Protein AF-0000000087760065 (afdb_homodimer)

Organism: NCBI:txid74557

Sequence (666 aa):
MRVGVVGLGAVGSLFFNRLIHRINPKNEAACKSVNRVFAIVKPQHLEHLGTVAIYDRQHVPLLEVPMNSPPNALALSTGTDKHIDNPLDVVLVAVKSNDTLEVAQQLAAYNIVGKKSLVISIQNGLGNVQVLQESLATENVLHAVTYMGGYNVSPGHVVLGGEGSTILQGADHLSDSHQLHLTRFCALLDDAGLSTEVVNSQDIQSVIWTKLLVNAAINPLASILNGPNASITRGEANHKVTKAIVNEVAAIAQAEGIALKLNGKSPFEYTMDVAHATSANICSMLHDIRRHKATEISAINEMVVYYGQRHRIPTPNNELMVNLIRGLESRKHMRVGVVGLGAVGSLFFNRLIHRINPKNEAACKSVNRVFAIVKPQHLEHLGTVAIYDRQHVPLLEVPMNSPPNALALSTGTDKHIDNPLDVVLVAVKSNDTLEVAQQLAAYNIVGKKSLVISIQNGLGNVQVLQESLATENVLHAVTYMGGYNVSPGHVVLGGEGSTILQGADHLSDSHQLHLTRFCALLDDAGLSTEVVNSQDIQSVIWTKLLVNAAINPLASILNGPNASITRGEANHKVTKAIVNEVAAIAQAEGIALKLNGKSPFEYTMDVAHATSANICSMLHDIRRHKATEISAINEMVVYYGQRHRIPTPNNELMVNLIRGLESRKH

Nearest PDB structures (foldseek):
  8wl3-assembly1_B-2  TM=7.666E-01  e=8.542E-21  Levilactobacillus brevis
  8wl4-assembly1_B-2  TM=7.883E-01  e=5.391E-20  Levilactobacillus brevis
  5zix-assembly3_C  TM=8.636E-01  e=3.218E-19  Pseudomonas aeruginosa PAO1
  8wl1-assembly1_A-2  TM=7.916E-01  e=2.302E-19  Levilactobacillus brevis
  8ix9-assembly1_B  TM=8.065E-01  e=9.963E-20  Pseudomonas aeruginosa

pLDDT: mean 91.69, std 11.56, range [32.31, 98.94]

Foldseek 3Di:
DEEEQEFQWAVSLVQQQLLCCLQPQAQDPVRPGPYAAAYEYAPVQLVVVQKFFEAAPVRHTPGIYGDHSHPRYDHQYPDDPQPPPDAGQEYEYEDFQVCLLVVLLSCQVSVNHDPNHAYEYQYAFDDNQVSNCVNNVHPRYWYKYAPWGFGGPGRNYTYTQDHTAMEIEAPPVDDPSSNVSVVVVQVSCVSSVHHYHYDHPQVSQLVRLLVLLLCLLQQLVCLVVLAALLVLLPDPVSLVLSCLQSVLSVVLCVVVVHDHDQVPDDSSVSSSVVSVVSVHDRDHLNVQLVVLHDDNLCRRLVVSVVSCVVSVNDNVSSVVSSVVSVCSSNDDD/DEEEQEFQWAVSLVQQQLLCCLQPQAPDPPGPGPYAAAYEEAPVQQVVPQKFFEAAPVRHTPGIYGCPPHPRYHHLYPDDPLPPVDAGQEYEYEDFQVCLLVVLLSCQVSVNHDPNHAYEYQYAFDDNQVSNCVNNVHPRYWYKYAPWGFGGPGRNYTYTQDHDAMEIEAPPVDDPSSNVSVVVVQVSCVSSVHHYHYDHPQVSQLVRLLVLLLCLLQQLVCLVVLAALLVLLPDPVSLVLSCLQSVLSVVLCVVVVHDHDQVPDDSSVSSSVVSVVSVHDRDHLNVQLVVLHDDNLCRRLVVSCVSCVVSVNDNVSSVVSSVVSVCSSNDDD

InterPro domains:
  IPR003710 Ketopantoate reductase ApbA/PanE [TIGR00745] (2-331)
  IPR008927 6-phosphogluconate dehydrogenase-like, C-terminal domain superfamily [SSF48179] (203-330)
  IPR013328 6-phosphogluconate dehydrogenase, domain 2 [G3DSA:1.10.1040.10] (203-333)
  IPR013332 Ketopantoate reductase, N-terminal domain [PF02558] (3-169)
  IPR013752 Ketopantoate reductase, C-terminal domain [PF08546] (203-329)
  IPR036291 NAD(P)-binding domain superfamily [SSF51735] (1-166)
  IPR050838 2-dehydropantoate 2-reductase-like [PTHR43765] (1-332)

Solvent-accessible surface area (backbone atoms only — not comparable to full-atom values): 33861 Å² total; per-residue (Å²): 84,39,35,32,36,31,27,39,41,29,61,22,17,54,53,45,47,33,44,38,43,63,58,39,45,74,55,53,90,81,52,83,50,76,50,46,60,28,39,33,35,50,55,83,51,57,78,56,34,50,43,31,32,37,19,37,88,84,66,45,77,75,42,72,27,56,30,58,100,43,96,41,54,41,63,56,52,100,56,82,78,52,77,58,84,63,52,30,45,32,38,39,38,30,45,57,58,90,46,41,60,62,49,26,48,49,39,50,72,34,39,41,60,44,94,67,22,34,33,33,35,50,40,76,57,56,64,56,59,60,48,38,25,65,56,54,71,45,81,54,54,35,55,28,46,58,49,50,40,38,46,54,76,45,62,28,30,21,30,55,67,42,81,49,53,29,41,31,38,56,46,79,92,54,54,68,66,41,36,49,46,50,53,52,47,47,51,52,34,40,73,35,72,42,47,64,45,76,36,50,70,68,55,42,49,16,50,52,51,36,52,38,35,39,46,51,26,50,33,57,51,17,37,70,61,69,44,30,31,43,58,44,73,50,58,69,38,29,45,50,47,37,37,55,33,23,50,43,42,51,54,43,35,51,73,71,70,43,64,65,76,43,87,90,45,50,66,48,57,39,36,52,49,51,30,58,77,39,25,82,42,67,47,58,45,34,55,24,42,77,66,54,32,80,62,57,49,69,23,36,28,40,41,47,34,50,51,14,60,74,68,73,41,84,34,60,56,32,46,48,50,36,24,53,50,52,36,46,33,64,52,76,131,84,38,36,33,36,32,25,39,40,30,63,21,16,54,54,46,47,33,44,38,42,64,56,38,44,73,55,53,89,81,51,84,48,75,50,46,60,29,34,32,33,53,51,84,51,56,79,56,36,51,43,31,30,37,18,37,89,83,66,47,74,76,42,73,29,56,32,64,80,60,83,42,46,42,52,50,38,97,56,78,81,67,72,63,81,61,50,30,44,32,37,38,38,30,46,57,59,90,46,43,61,63,50,27,47,49,39,51,71,59,43,43,60,44,94,68,23,35,35,34,36,51,41,75,56,58,64,56,58,60,47,38,24,64,54,54,71,47,83,54,54,35,56,29,46,59,51,51,40,39,46,54,77,44,61,27,29,20,29,54,67,42,81,48,53,28,41,30,37,54,45,80,92,51,53,70,66,42,37,50,48,51,52,52,47,46,51,52,34,41,73,34,71,42,46,64,45,75,36,50,71,68,55,41,49,17,51,53,51,37,52,40,36,37,45,50,27,50,34,58,51,19,36,70,61,68,42,29,30,44,58,44,73,51,56,70,37,28,45,50,48,36,37,54,34,24,50,43,41,51,53,44,33,51,74,72,70,43,64,66,74,44,87,89,46,51,64,48,58,39,37,52,49,51,32,58,75,39,25,82,42,67,48,56,45,33,56,24,42,78,66,55,32,82,61,56,48,68,22,36,28,39,41,48,35,53,51,13,62,74,70,74,42,85,35,60,56,33,46,47,49,36,23,54,51,51,35,48,32,62,52,77,130

Structure (mmCIF, N/CA/C/O backbone):
data_AF-0000000087760065-model_v1
#
loop_
_entity.id
_entity.type
_entity.pdbx_description
1 polymer '2-dehydropantoate 2-reductase'
#
loop_
_atom_site.group_PDB
_atom_site.id
_atom_site.type_symbol
_atom_site.label_atom_id
_atom_site.label_alt_id
_atom_site.label_comp_id
_atom_site.label_asym_id
_atom_site.label_entity_id
_atom_site.label_seq_id
_atom_site.pdbx_PDB_ins_code
_atom_site.Cartn_x
_atom_site.Cartn_y
_atom_site.Cartn_z
_atom_site.occupancy
_atom_site.B_iso_or_equiv
_atom_site.auth_seq_id
_atom_site.auth_comp_id
_atom_site.auth_asym_id
_atom_site.auth_atom_id
_atom_site.pdbx_PDB_model_num
ATOM 1 N N . MET A 1 1 ? -3.906 40.188 24.344 1 91.88 1 MET A N 1
ATOM 2 C CA . MET A 1 1 ? -4.18 39.719 22.984 1 91.88 1 MET A CA 1
ATOM 3 C C . MET A 1 1 ? -5.23 38.625 23 1 91.88 1 MET A C 1
ATOM 5 O O . MET A 1 1 ? -5.289 37.812 23.938 1 91.88 1 MET A O 1
ATOM 9 N N . ARG A 1 2 ? -6.074 38.625 21.984 1 91.44 2 ARG A N 1
ATOM 10 C CA . ARG A 1 2 ? -7.098 37.594 21.828 1 91.44 2 ARG A CA 1
ATOM 11 C C . ARG A 1 2 ? -6.711 36.594 20.734 1 91.44 2 ARG A C 1
ATOM 13 O O . ARG A 1 2 ? -6.629 36.969 19.562 1 91.44 2 ARG A O 1
ATOM 20 N N . VAL A 1 3 ? -6.523 35.344 21.156 1 94.31 3 VAL A N 1
ATOM 21 C CA . VAL A 1 3 ? -6.047 34.312 20.25 1 94.31 3 VAL A CA 1
ATOM 22 C C . VAL A 1 3 ? -7.113 33.219 20.078 1 94.31 3 VAL A C 1
ATOM 24 O O . VAL A 1 3 ? -7.668 32.719 21.078 1 94.31 3 VAL A O 1
ATOM 27 N N . GLY A 1 4 ? -7.398 32.875 18.875 1 94.25 4 GLY A N 1
ATOM 28 C CA . GLY A 1 4 ? -8.266 31.75 18.609 1 94.25 4 GLY A CA 1
ATOM 29 C C . GLY A 1 4 ? -7.52 30.562 18 1 94.25 4 GLY A C 1
ATOM 30 O O . GLY A 1 4 ? -6.746 30.734 17.062 1 94.25 4 GLY A O 1
ATOM 31 N N . VAL A 1 5 ? -7.727 29.391 18.562 1 96.19 5 VAL A N 1
ATOM 32 C CA . VAL A 1 5 ? -7.223 28.156 17.984 1 96.19 5 VAL A CA 1
ATOM 33 C C . VAL A 1 5 ? -8.359 27.406 17.297 1 96.19 5 VAL A C 1
ATOM 35 O O . VAL A 1 5 ? -9.289 26.938 17.953 1 96.19 5 VAL A O 1
ATOM 38 N N . VAL A 1 6 ? -8.211 27.297 15.992 1 95.88 6 VAL A N 1
ATOM 39 C CA . VAL A 1 6 ? -9.273 26.688 15.203 1 95.88 6 VAL A CA 1
ATOM 40 C C . VAL A 1 6 ? -8.992 25.203 15.016 1 95.88 6 VAL A C 1
ATOM 42 O O . VAL A 1 6 ? -8.055 24.828 14.305 1 95.88 6 VAL A O 1
ATOM 45 N N . GLY A 1 7 ? -9.844 24.359 15.562 1 94.56 7 GLY A N 1
ATOM 46 C CA . GLY A 1 7 ? -9.656 22.922 15.477 1 94.56 7 GLY A CA 1
ATOM 47 C C . GLY A 1 7 ? -8.852 22.359 16.641 1 94.56 7 GLY A C 1
ATOM 48 O O . GLY A 1 7 ? -7.672 22.672 16.797 1 94.56 7 GLY A O 1
ATOM 49 N N . LEU A 1 8 ? -9.438 21.469 17.359 1 94 8 LEU A N 1
ATOM 50 C CA . LEU A 1 8 ? -8.781 20.812 18.484 1 94 8 LEU A CA 1
ATOM 51 C C . LEU A 1 8 ? -8.484 19.359 18.172 1 94 8 LEU A C 1
ATOM 53 O O . LEU A 1 8 ? -8.852 18.453 18.938 1 94 8 LEU A O 1
ATOM 57 N N . GLY A 1 9 ? -7.77 19.188 17.047 1 93.38 9 GLY A N 1
ATOM 58 C CA . GLY A 1 9 ? -7.102 17.922 16.797 1 93.38 9 GLY A CA 1
ATOM 59 C C . GLY A 1 9 ? -5.809 17.766 17.578 1 93.38 9 GLY A C 1
ATOM 60 O O . GLY A 1 9 ? -5.66 18.328 18.672 1 93.38 9 GLY A O 1
ATOM 61 N N . ALA A 1 10 ? -4.895 17.062 17.047 1 94.38 10 ALA A N 1
ATOM 62 C CA . ALA A 1 10 ? -3.654 16.797 17.781 1 94.38 10 ALA A CA 1
ATOM 63 C C . ALA A 1 10 ? -2.857 18.078 17.984 1 94.38 10 ALA A C 1
ATOM 65 O O . ALA A 1 10 ? -2.604 18.484 19.125 1 94.38 10 ALA A O 1
ATOM 66 N N . VAL A 1 11 ? -2.584 18.734 16.891 1 96 11 VAL A N 1
ATOM 67 C CA . VAL A 1 11 ? -1.749 19.922 16.969 1 96 11 VAL A CA 1
ATOM 68 C C . VAL A 1 11 ? -2.518 21.047 17.656 1 96 11 VAL A C 1
ATOM 70 O O . VAL A 1 11 ? -1.998 21.703 18.562 1 96 11 VAL A O 1
ATOM 73 N N . GLY A 1 12 ? -3.76 21.219 17.281 1 96.88 12 GLY A N 1
ATOM 74 C CA . GLY A 1 12 ? -4.57 22.25 17.891 1 96.88 12 GLY A CA 1
ATOM 75 C C . GLY A 1 12 ? -4.715 22.078 19.391 1 96.88 12 GLY A C 1
ATOM 76 O O . GLY A 1 12 ? -4.637 23.047 20.156 1 96.88 12 GLY A O 1
ATOM 77 N N . SER A 1 13 ? -4.879 20.875 19.797 1 95.88 13 SER A N 1
ATOM 78 C CA . SER A 1 13 ? -5.02 20.594 21.219 1 95.88 13 SER A CA 1
ATOM 79 C C . SER A 1 13 ? -3.717 20.844 21.969 1 95.88 13 SER A C 1
ATOM 81 O O . SER A 1 13 ? -3.729 21.344 23.094 1 95.88 13 SER A O 1
ATOM 83 N N . LEU A 1 14 ? -2.621 20.516 21.359 1 97 14 LEU A N 1
ATOM 84 C CA . LEU A 1 14 ? -1.336 20.766 22 1 97 14 LEU A CA 1
ATOM 85 C C . LEU A 1 14 ? -1.135 22.266 22.234 1 97 14 LEU A C 1
ATOM 87 O O . LEU A 1 14 ? -0.753 22.672 23.328 1 97 14 LEU A O 1
ATOM 91 N N . PHE A 1 15 ? -1.447 22.984 21.266 1 97.56 15 PHE A N 1
ATOM 92 C CA . PHE A 1 15 ? -1.257 24.438 21.344 1 97.56 15 PHE A CA 1
ATOM 93 C C . PHE A 1 15 ? -2.283 25.062 22.281 1 97.56 15 PHE A C 1
ATOM 95 O O . PHE A 1 15 ? -1.932 25.875 23.141 1 97.56 15 PHE A O 1
ATOM 102 N N . PHE A 1 16 ? -3.514 24.656 22.172 1 96.19 16 PHE A N 1
ATOM 103 C CA . PHE A 1 16 ? -4.566 25.234 23 1 96.19 16 PHE A CA 1
ATOM 104 C C . PHE A 1 16 ? -4.328 24.922 24.469 1 96.19 16 PHE A C 1
ATOM 106 O O . PHE A 1 16 ? -4.398 25.812 25.312 1 96.19 16 PHE A O 1
ATOM 113 N N . ASN A 1 17 ? -4.059 23.719 24.766 1 95.62 17 ASN A N 1
ATOM 114 C CA . ASN A 1 17 ? -3.859 23.297 26.156 1 95.62 17 ASN A CA 1
ATOM 115 C C . ASN A 1 17 ? -2.705 24.047 26.812 1 95.62 17 ASN A C 1
ATOM 117 O O . ASN A 1 17 ? -2.83 24.516 27.938 1 95.62 17 ASN A O 1
ATOM 121 N N . ARG A 1 18 ? -1.633 24.188 26.125 1 96.5 18 ARG A N 1
ATOM 122 C CA . ARG A 1 18 ? -0.472 24.875 26.688 1 96.5 18 ARG A CA 1
ATOM 123 C C . ARG A 1 18 ? -0.754 26.359 26.875 1 96.5 18 ARG A C 1
ATOM 125 O O . ARG A 1 18 ? -0.378 26.938 27.891 1 96.5 18 ARG A O 1
ATOM 132 N N . LEU A 1 19 ? -1.435 26.922 25.922 1 95.62 19 LEU A N 1
ATOM 133 C CA . LEU A 1 19 ? -1.767 28.344 26 1 95.62 19 LEU A CA 1
ATOM 134 C C . LEU A 1 19 ? -2.738 28.609 27.156 1 95.62 19 LEU A C 1
ATOM 136 O O . LEU A 1 19 ? -2.51 29.5 27.969 1 95.62 19 LEU A O 1
ATOM 140 N N . ILE A 1 20 ? -3.795 27.828 27.203 1 93.06 20 ILE A N 1
ATOM 141 C CA . ILE A 1 20 ? -4.82 28.078 28.203 1 93.06 20 ILE A CA 1
ATOM 142 C C . ILE A 1 20 ? -4.25 27.828 29.594 1 93.06 20 ILE A C 1
ATOM 144 O O . ILE A 1 20 ? -4.574 28.531 30.547 1 93.06 20 ILE A O 1
ATOM 148 N N . HIS A 1 21 ? -3.443 26.828 29.672 1 93.62 21 HIS A N 1
ATOM 149 C CA . HIS A 1 21 ? -2.814 26.547 30.953 1 93.62 21 HIS A CA 1
ATOM 150 C C . HIS A 1 21 ? -1.946 27.703 31.422 1 93.62 21 HIS A C 1
ATOM 152 O O . HIS A 1 21 ? -1.904 28.016 32.594 1 93.62 21 HIS A O 1
ATOM 158 N N . ARG A 1 22 ? -1.223 28.25 30.5 1 92 22 ARG A N 1
ATOM 159 C CA . ARG A 1 22 ? -0.353 29.375 30.812 1 92 22 ARG A CA 1
ATOM 160 C C . ARG A 1 22 ? -1.169 30.625 31.141 1 92 22 ARG A C 1
ATOM 162 O O . ARG A 1 22 ? -0.849 31.359 32.062 1 92 22 ARG A O 1
ATOM 169 N N . ILE A 1 23 ? -2.244 30.859 30.422 1 90.5 23 ILE A N 1
ATOM 170 C CA . ILE A 1 23 ? -2.998 32.094 30.484 1 90.5 23 ILE A CA 1
ATOM 171 C C . ILE A 1 23 ? -4.008 32.031 31.625 1 90.5 23 ILE A C 1
ATOM 173 O O . ILE A 1 23 ? -4.199 33.031 32.344 1 90.5 23 ILE A O 1
ATOM 177 N N . ASN A 1 24 ? -4.672 30.875 31.75 1 88.38 24 ASN A N 1
ATOM 178 C CA . ASN A 1 24 ? -5.777 30.719 32.688 1 88.38 24 ASN A CA 1
ATOM 179 C C . ASN A 1 24 ? -5.902 29.266 33.156 1 88.38 24 ASN A C 1
ATOM 181 O O . ASN A 1 24 ? -6.887 28.594 32.844 1 88.38 24 ASN A O 1
ATOM 185 N N . PRO A 1 25 ? -5.02 28.766 33.938 1 87.75 25 PRO A N 1
ATOM 186 C CA . PRO A 1 25 ? -4.91 27.344 34.312 1 87.75 25 PRO A CA 1
ATOM 187 C C . PRO A 1 25 ? -6.16 26.812 35 1 87.75 25 PRO A C 1
ATOM 189 O O . PRO A 1 25 ? -6.438 25.625 34.938 1 87.75 25 PRO A O 1
ATOM 192 N N . LYS A 1 26 ? -6.934 27.688 35.625 1 87.12 26 LYS A N 1
ATOM 193 C CA . LYS A 1 26 ? -8.117 27.234 36.375 1 87.12 26 LYS A CA 1
ATOM 194 C C . LYS A 1 26 ? -9.398 27.609 35.625 1 87.12 26 LYS A C 1
ATOM 196 O O . LYS A 1 26 ? -10.5 27.281 36.062 1 87.12 26 LYS A O 1
ATOM 201 N N . ASN A 1 27 ? -9.164 28.281 34.438 1 84.44 27 ASN A N 1
ATOM 202 C CA . ASN A 1 27 ? -10.266 28.719 33.594 1 84.44 27 ASN A CA 1
ATOM 203 C C . ASN A 1 27 ? -11.273 29.547 34.375 1 84.44 27 ASN A C 1
ATOM 205 O O . ASN A 1 27 ? -12.469 29.281 34.344 1 84.44 27 ASN A O 1
ATOM 209 N N . GLU A 1 28 ? -10.75 30.469 35.031 1 82.5 28 GLU A N 1
ATOM 210 C CA . GLU A 1 28 ? -11.602 31.359 35.812 1 82.5 28 GLU A CA 1
ATOM 211 C C . GLU A 1 28 ? -12.07 32.531 34.969 1 82.5 28 GLU A C 1
ATOM 213 O O . GLU A 1 28 ? -11.312 33.062 34.156 1 82.5 28 GLU A O 1
ATOM 218 N N . ALA A 1 29 ? -13.266 32.938 35.188 1 75.88 29 ALA A N 1
ATOM 219 C CA . ALA A 1 29 ? -13.852 34.031 34.406 1 75.88 29 ALA A CA 1
ATOM 220 C C . ALA A 1 29 ? -13.078 35.344 34.625 1 75.88 29 ALA A C 1
ATOM 222 O O . ALA A 1 29 ? -12.914 36.125 33.688 1 75.88 29 ALA A O 1
ATOM 223 N N . ALA A 1 30 ? -12.695 35.625 35.812 1 69.88 30 ALA A N 1
ATOM 224 C CA . ALA A 1 30 ? -12.047 36.875 36.188 1 69.88 30 ALA A CA 1
ATOM 225 C C . ALA A 1 30 ? -10.531 36.75 36.094 1 69.88 30 ALA A C 1
ATOM 227 O O . ALA A 1 30 ? -9.805 37.438 36.844 1 69.88 30 ALA A O 1
ATOM 228 N N . CYS A 1 31 ? -10.141 36 35.188 1 72.25 31 CYS A N 1
ATOM 229 C CA . CYS A 1 31 ? -8.703 35.875 35.031 1 72.25 31 CYS A CA 1
ATOM 230 C C . CYS A 1 31 ? -8.055 37.219 34.688 1 72.25 31 CYS A C 1
ATOM 232 O O . CYS A 1 31 ? -8.57 37.969 33.875 1 72.25 31 CYS A O 1
ATOM 234 N N . LYS A 1 32 ? -7.043 37.625 35.312 1 75.44 32 LYS A N 1
ATOM 235 C CA . LYS A 1 32 ? -6.371 38.906 35.281 1 75.44 32 LYS A CA 1
ATOM 236 C C . LYS A 1 32 ? -5.504 39.031 34.031 1 75.44 32 LYS A C 1
ATOM 238 O O . LYS A 1 32 ? -5.055 40.156 33.719 1 75.44 32 LYS A O 1
ATOM 243 N N . SER A 1 33 ? -5.422 37.938 33.375 1 76.06 33 SER A N 1
ATOM 244 C CA . SER A 1 33 ? -4.527 38 32.219 1 76.06 33 SER A CA 1
ATOM 245 C C . SER A 1 33 ? -5.09 38.938 31.125 1 76.06 33 SER A C 1
ATOM 247 O O . SER A 1 33 ? -6.301 38.969 30.906 1 76.06 33 SER A O 1
ATOM 249 N N . VAL A 1 34 ? -4.102 39.656 30.531 1 82.5 34 VAL A N 1
ATOM 250 C CA . VAL A 1 34 ? -4.461 40.531 29.438 1 82.5 34 VAL A CA 1
ATOM 251 C C . VAL A 1 34 ? -4.676 39.719 28.156 1 82.5 34 VAL A C 1
ATOM 253 O O . VAL A 1 34 ? -5.32 40.188 27.219 1 82.5 34 VAL A O 1
ATOM 256 N N . ASN A 1 35 ? -4.152 38.562 28.172 1 89.56 35 ASN A N 1
ATOM 257 C CA . ASN A 1 35 ? -4.336 37.656 27.016 1 89.56 35 ASN A CA 1
ATOM 258 C C . ASN A 1 35 ? -5.516 36.719 27.219 1 89.56 35 ASN A C 1
ATOM 260 O O . ASN A 1 35 ? -5.816 36.344 28.344 1 89.56 35 ASN A O 1
ATOM 264 N N . ARG A 1 36 ? -6.168 36.375 26.141 1 88.5 36 ARG A N 1
ATOM 265 C CA . ARG A 1 36 ? -7.242 35.406 26.109 1 88.5 36 ARG A CA 1
ATOM 266 C C . ARG A 1 36 ? -7.055 34.406 24.953 1 88.5 36 ARG A C 1
ATOM 268 O O . ARG A 1 36 ? -6.605 34.812 23.875 1 88.5 36 ARG A O 1
ATOM 275 N N . VAL A 1 37 ? -7.391 33.188 25.25 1 91.75 37 VAL A N 1
ATOM 276 C CA . VAL A 1 37 ? -7.324 32.156 24.203 1 91.75 37 VAL A CA 1
ATOM 277 C C . VAL A 1 37 ? -8.672 31.453 24.094 1 91.75 37 VAL A C 1
ATOM 279 O O . VAL A 1 37 ? -9.32 31.172 25.109 1 91.75 37 VAL A O 1
ATOM 282 N N . PHE A 1 38 ? -9.094 31.25 22.859 1 89.19 38 PHE A N 1
ATOM 283 C CA . PHE A 1 38 ? -10.383 30.625 22.578 1 89.19 38 PHE A CA 1
ATOM 284 C C . PHE A 1 38 ? -10.203 29.375 21.719 1 89.19 38 PHE A C 1
ATOM 286 O O . PHE A 1 38 ? -9.461 29.391 20.734 1 89.19 38 PHE A O 1
ATOM 293 N N . ALA A 1 39 ? -10.898 28.328 22.156 1 91.94 39 ALA A N 1
ATOM 294 C CA . ALA A 1 39 ? -11.055 27.172 21.266 1 91.94 39 ALA A CA 1
ATOM 295 C C . ALA A 1 39 ? -12.195 27.391 20.297 1 91.94 39 ALA A C 1
ATOM 297 O O . ALA A 1 39 ? -13.32 27.688 20.703 1 91.94 39 ALA A O 1
ATOM 298 N N . ILE A 1 40 ? -11.883 27.328 19.078 1 91 40 ILE A N 1
ATOM 299 C CA . ILE A 1 40 ? -12.914 27.422 18.062 1 91 40 ILE A CA 1
ATOM 300 C C . ILE A 1 40 ? -13.18 26.047 17.453 1 91 40 ILE A C 1
ATOM 302 O O . ILE A 1 40 ? -12.344 25.516 16.719 1 91 40 ILE A O 1
ATOM 306 N N . VAL A 1 41 ? -14.352 25.469 17.688 1 90.12 41 VAL A N 1
ATOM 307 C CA . VAL A 1 41 ? -14.648 24.078 17.328 1 90.12 41 VAL A CA 1
ATOM 308 C C . VAL A 1 41 ? -16.047 24 16.734 1 90.12 41 VAL A C 1
ATOM 310 O O . VAL A 1 41 ? -16.797 24.984 16.719 1 90.12 41 VAL A O 1
ATOM 313 N N . LYS A 1 42 ? -16.328 22.828 16.141 1 84.25 42 LYS A N 1
ATOM 314 C CA . LYS A 1 42 ? -17.703 22.547 15.742 1 84.25 42 LYS A CA 1
ATOM 315 C C . LYS A 1 42 ? -18.625 22.438 16.953 1 84.25 42 LYS A C 1
ATOM 317 O O . LYS A 1 42 ? -18.203 21.969 18.016 1 84.25 42 LYS A O 1
ATOM 322 N N . PRO A 1 43 ? -19.844 22.766 16.781 1 82.69 43 PRO A N 1
ATOM 323 C CA . PRO A 1 43 ? -20.781 22.766 17.906 1 82.69 43 PRO A CA 1
ATOM 324 C C . PRO A 1 43 ? -20.844 21.422 18.625 1 82.69 43 PRO A C 1
ATOM 326 O O . PRO A 1 43 ? -20.922 21.375 19.859 1 82.69 43 PRO A O 1
ATOM 329 N N . GLN A 1 44 ? -20.75 20.359 17.969 1 82 44 GLN A N 1
ATOM 330 C CA . GLN A 1 44 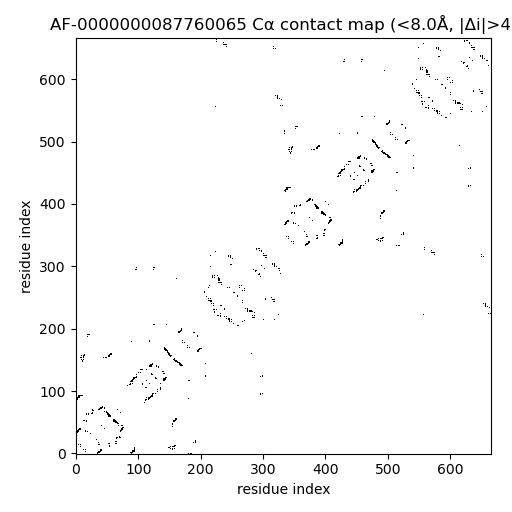? -20.906 19.031 18.547 1 82 44 GLN A CA 1
ATOM 331 C C . GLN A 1 44 ? -19.734 18.688 19.469 1 82 44 GLN A C 1
ATOM 333 O O . GLN A 1 44 ? -19.859 17.812 20.328 1 82 44 GLN A O 1
ATOM 338 N N . HIS A 1 45 ? -18.672 19.453 19.297 1 84.75 45 HIS A N 1
ATOM 339 C CA . HIS A 1 45 ? -17.5 19.141 20.094 1 84.75 45 HIS A CA 1
ATOM 340 C C . HIS A 1 45 ? -17.547 19.891 21.422 1 84.75 45 HIS A C 1
ATOM 342 O O . HIS A 1 45 ? -16.828 19.547 22.359 1 84.75 45 HIS A O 1
ATOM 348 N N . LEU A 1 46 ? -18.375 20.859 21.562 1 83.62 46 LEU A N 1
ATOM 349 C CA . LEU A 1 46 ? -18.422 21.688 22.766 1 83.62 46 LEU A CA 1
ATOM 350 C C . LEU A 1 46 ? -18.766 20.859 24 1 83.62 46 LEU A C 1
ATOM 352 O O . LEU A 1 46 ? -18.25 21.109 25.078 1 83.62 46 LEU A O 1
ATOM 356 N N . GLU A 1 47 ? -19.609 19.922 23.734 1 77.88 47 GLU A N 1
ATOM 357 C CA . GLU A 1 47 ? -20.078 19.109 24.859 1 77.88 47 GLU A CA 1
ATOM 358 C C . GLU A 1 47 ? -18.953 18.25 25.422 1 77.88 47 GLU A C 1
ATOM 360 O O . GLU A 1 47 ? -18.984 17.859 26.594 1 77.88 47 GLU A O 1
ATOM 365 N N . HIS A 1 48 ? -17.922 18.125 24.672 1 79.94 48 HIS A N 1
ATOM 366 C CA . HIS A 1 48 ? -16.828 17.234 25.078 1 79.94 48 HIS A CA 1
ATOM 367 C C . HIS A 1 48 ? -15.664 18.016 25.672 1 79.94 48 HIS A C 1
ATOM 369 O O . HIS A 1 48 ? -14.656 17.438 26.078 1 79.94 48 HIS A O 1
ATOM 375 N N . LEU A 1 49 ? -15.898 19.312 25.844 1 87.81 49 LEU A N 1
ATOM 376 C CA . LEU A 1 49 ? -14.797 20.156 26.281 1 87.81 49 LEU A CA 1
ATOM 377 C C . LEU A 1 49 ? -14.984 20.562 27.75 1 87.81 49 LEU A C 1
ATOM 379 O O . LEU A 1 49 ? -14.797 21.734 28.109 1 87.81 49 LEU A O 1
ATOM 383 N N . GLY A 1 50 ? -15.461 19.594 28.578 1 85.75 50 GLY A N 1
ATOM 384 C CA . GLY A 1 50 ? -15.5 19.844 30 1 85.75 50 GLY A CA 1
ATOM 385 C C . GLY A 1 50 ? -14.125 20 30.625 1 85.75 50 GLY A C 1
ATOM 386 O O . GLY A 1 50 ? -13.969 20.703 31.625 1 85.75 50 GLY A O 1
ATOM 387 N N . THR A 1 51 ? -13.188 19.359 30.094 1 91.56 51 THR A N 1
ATOM 388 C CA . THR A 1 51 ? -11.766 19.469 30.406 1 91.56 51 THR A CA 1
ATOM 389 C C . THR A 1 51 ? -10.922 19.312 29.141 1 91.56 51 THR A C 1
ATOM 391 O O . THR A 1 51 ? -11.398 18.781 28.141 1 91.56 51 THR A O 1
ATOM 394 N N . VAL A 1 52 ? -9.75 19.875 29.156 1 93.75 52 VAL A N 1
ATOM 395 C CA . VAL A 1 52 ?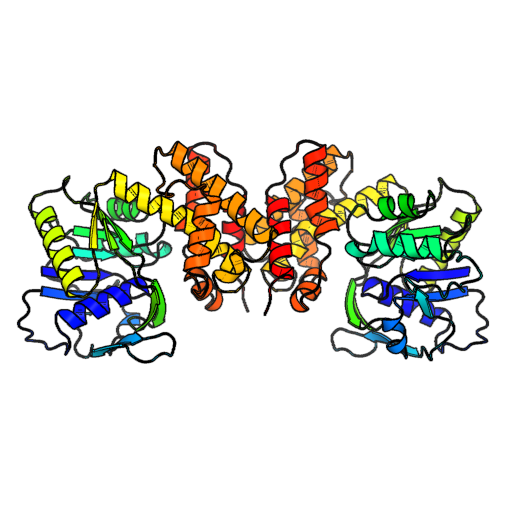 -8.773 19.594 28.109 1 93.75 52 VAL A CA 1
ATOM 396 C C . VAL A 1 52 ? -7.465 19.109 28.75 1 93.75 52 VAL A C 1
ATOM 398 O O . VAL A 1 52 ? -7.148 19.469 29.875 1 93.75 52 VAL A O 1
ATOM 401 N N . ALA A 1 53 ? -6.75 18.281 28 1 96.06 53 ALA A N 1
ATOM 402 C CA . ALA A 1 53 ? -5.582 17.688 28.656 1 96.06 53 ALA A CA 1
ATOM 403 C C . ALA A 1 53 ? -4.562 17.219 27.625 1 96.06 53 ALA A C 1
ATOM 405 O O . ALA A 1 53 ? -4.926 16.859 26.5 1 96.06 53 ALA A O 1
ATOM 406 N N . ILE A 1 54 ? -3.303 17.25 28.031 1 97.38 54 ILE A N 1
ATOM 407 C CA . ILE A 1 54 ? -2.205 16.562 27.344 1 97.38 54 ILE A CA 1
ATOM 408 C C . ILE A 1 54 ? -1.756 15.359 28.156 1 97.38 54 ILE A C 1
ATOM 410 O O . ILE A 1 54 ? -1.478 15.469 29.359 1 97.38 54 ILE A O 1
ATOM 414 N N . TYR A 1 55 ? -1.749 14.258 27.469 1 97.44 55 TYR A N 1
ATOM 415 C CA . TYR A 1 55 ? -1.335 13.016 28.125 1 97.44 55 TYR A CA 1
ATOM 416 C C . TYR A 1 55 ? 0.035 12.57 27.625 1 97.44 55 TYR A C 1
ATOM 418 O O . TYR A 1 55 ? 0.457 12.953 26.531 1 97.44 55 TYR A O 1
ATOM 426 N N . ASP A 1 56 ? 0.706 11.797 28.516 1 95.12 56 ASP A N 1
ATOM 427 C CA . ASP A 1 56 ? 1.885 11.094 28.016 1 95.12 56 ASP A CA 1
ATOM 428 C C . ASP A 1 56 ? 1.497 9.789 27.312 1 95.12 56 ASP A C 1
ATOM 430 O O . ASP A 1 56 ? 0.312 9.516 27.125 1 95.12 56 ASP A O 1
ATOM 434 N N . ARG A 1 57 ? 2.426 8.984 26.844 1 89.19 57 ARG A N 1
ATOM 435 C CA . ARG A 1 57 ? 2.195 7.789 26.047 1 89.19 57 ARG A CA 1
ATOM 436 C C . ARG A 1 57 ? 1.496 6.707 26.859 1 89.19 57 ARG A C 1
ATOM 438 O O . ARG A 1 57 ? 0.896 5.789 26.297 1 89.19 57 ARG A O 1
ATOM 445 N N . GLN A 1 58 ? 1.589 6.852 28.172 1 92.88 58 GLN A N 1
ATOM 446 C CA . GLN A 1 58 ? 0.91 5.922 29.078 1 92.88 58 GLN A CA 1
ATOM 447 C C . GLN A 1 58 ? -0.462 6.453 29.484 1 92.88 58 GLN A C 1
ATOM 449 O O . GLN A 1 58 ? -1.116 5.895 30.359 1 92.88 58 GLN A O 1
ATOM 454 N N . HIS A 1 59 ? -0.806 7.551 28.891 1 93.69 59 HIS A N 1
ATOM 455 C CA . HIS A 1 59 ? -2.102 8.188 29.109 1 93.69 59 HIS A CA 1
ATOM 456 C C . HIS A 1 59 ? -2.203 8.766 30.516 1 93.69 59 HIS A C 1
ATOM 458 O O . HIS A 1 59 ? -3.285 8.781 31.109 1 93.69 59 HIS A O 1
ATOM 464 N N . VAL A 1 60 ? -1.06 9.078 31.016 1 95.62 60 VAL A N 1
ATOM 465 C CA . VAL A 1 60 ? -1.02 9.844 32.25 1 95.62 60 VAL A CA 1
ATOM 466 C C . VAL A 1 60 ? -1.064 11.336 31.938 1 95.62 60 VAL A C 1
ATOM 468 O O . VAL A 1 60 ? -0.286 11.828 31.125 1 95.62 60 VAL A O 1
ATOM 471 N N . PRO A 1 61 ? -1.921 12.062 32.594 1 95.5 61 PRO A N 1
ATOM 472 C CA . PRO A 1 61 ? -2.031 13.492 32.281 1 95.5 61 PRO A CA 1
ATOM 473 C C . PRO A 1 61 ? -0.766 14.266 32.656 1 95.5 61 PRO A C 1
ATOM 475 O O . PRO A 1 61 ? -0.272 14.172 33.781 1 95.5 61 PRO A O 1
ATOM 478 N N . LEU A 1 62 ? -0.256 14.938 31.688 1 95.69 62 LEU A N 1
ATOM 479 C CA . LEU A 1 62 ? 0.849 15.867 31.906 1 95.69 62 LEU A CA 1
ATOM 480 C C . LEU A 1 62 ? 0.331 17.25 32.25 1 95.69 62 LEU A C 1
ATOM 482 O O . LEU A 1 62 ? 0.968 17.969 33.031 1 95.69 62 LEU A O 1
ATOM 486 N N . LEU A 1 63 ? -0.713 17.594 31.641 1 95.38 63 LEU A N 1
ATOM 487 C CA . LEU A 1 63 ? -1.388 18.875 31.797 1 95.38 63 LEU A CA 1
ATOM 488 C C . LEU A 1 63 ? -2.9 18.719 31.688 1 95.38 63 LEU A C 1
ATOM 490 O O . LEU A 1 63 ? -3.383 17.969 30.828 1 95.38 63 LEU A O 1
ATOM 494 N N . GLU A 1 64 ? -3.641 19.422 32.594 1 94.62 64 GLU A N 1
ATOM 495 C CA . GLU A 1 64 ? -5.102 19.391 32.562 1 94.62 64 GLU A CA 1
ATOM 496 C C . GLU A 1 64 ? -5.695 20.719 32.969 1 94.62 64 GLU A C 1
ATOM 498 O O . GLU A 1 64 ? -5.238 21.344 33.938 1 94.62 64 GLU A O 1
ATOM 503 N N . VAL A 1 65 ? -6.613 21.156 32.25 1 93 65 VAL A N 1
ATOM 504 C CA . VAL A 1 65 ? -7.309 22.406 32.562 1 93 65 VAL A CA 1
ATOM 505 C C . VAL A 1 65 ? -8.82 22.172 32.5 1 93 65 VAL A C 1
ATOM 507 O O . VAL A 1 65 ? -9.344 21.656 31.531 1 93 65 VAL A O 1
ATOM 510 N N . PRO A 1 66 ? -9.508 22.484 33.531 1 90.25 66 PRO A N 1
ATOM 511 C CA . PRO A 1 66 ? -10.969 22.422 33.469 1 90.25 66 PRO A CA 1
ATOM 512 C C . PRO A 1 66 ? -11.547 23.438 32.469 1 90.25 66 PRO A C 1
ATOM 514 O O . PRO A 1 66 ? -11.039 24.562 32.344 1 90.25 66 PRO A O 1
ATOM 517 N N . MET A 1 67 ? -12.516 23.016 31.641 1 83.38 67 MET A N 1
ATOM 518 C CA . MET A 1 67 ? -13.125 23.891 30.641 1 83.38 67 MET A CA 1
ATOM 519 C C . MET A 1 67 ? -14.594 24.156 30.969 1 83.38 67 MET A C 1
ATOM 521 O O . MET A 1 67 ? -15.266 24.906 30.266 1 83.38 67 MET A O 1
ATOM 525 N N . ASN A 1 68 ? -15.266 24.047 32.062 1 61.16 68 ASN A N 1
ATOM 526 C CA . ASN A 1 68 ? -16.688 24.25 32.281 1 61.16 68 ASN A CA 1
ATOM 527 C C . ASN A 1 68 ? -17.312 25.094 31.156 1 61.16 68 ASN A C 1
ATOM 529 O O . ASN A 1 68 ? -16.656 26 30.625 1 61.16 68 ASN A O 1
ATOM 533 N N . SER A 1 69 ? -18.5 24.672 30.312 1 58.38 69 SER A N 1
ATOM 534 C CA . SER A 1 69 ? -19.094 25.391 29.203 1 58.38 69 SER A CA 1
ATOM 535 C C . SER A 1 69 ? -18.516 26.797 29.094 1 58.38 69 SER A C 1
ATOM 537 O O . SER A 1 69 ? -19.078 27.766 29.625 1 58.38 69 SER A O 1
ATOM 539 N N . PRO A 1 70 ? -17.438 27.016 29.375 1 57.75 70 PRO A N 1
ATOM 540 C CA . PRO A 1 70 ? -16.797 28.281 29.734 1 57.75 70 PRO A CA 1
ATOM 541 C C . PRO A 1 70 ? -16.484 29.156 28.516 1 57.75 70 PRO A C 1
ATOM 543 O O . PRO A 1 70 ? -16.609 28.703 27.375 1 57.75 70 PRO A O 1
ATOM 546 N N . PRO A 1 71 ? -15.914 30.469 28.719 1 54.12 71 PRO A N 1
ATOM 547 C CA . PRO A 1 71 ? -15.539 31.625 27.891 1 54.12 71 PRO A CA 1
ATOM 548 C C . PRO A 1 71 ? -14.398 31.312 26.938 1 54.12 71 PRO A C 1
ATOM 550 O O . PRO A 1 71 ? -14.133 32.094 26 1 54.12 71 PRO A O 1
ATOM 553 N N . ASN A 1 72 ? -13.844 30.094 26.953 1 68.06 72 ASN A N 1
ATOM 554 C CA . ASN A 1 72 ? -12.672 29.828 26.125 1 68.06 72 ASN A CA 1
ATOM 555 C C . ASN A 1 72 ? -12.992 28.859 24.984 1 68.06 72 ASN A C 1
ATOM 557 O O . ASN A 1 72 ? -12.094 28.234 24.422 1 68.06 72 ASN A O 1
ATOM 561 N N . ALA A 1 73 ? -14.273 28.625 24.797 1 71.12 73 ALA A N 1
ATOM 562 C CA . ALA A 1 73 ? -14.695 27.781 23.672 1 71.12 73 ALA A CA 1
ATOM 563 C C . ALA A 1 73 ? -15.766 28.484 22.844 1 71.12 73 ALA A C 1
ATOM 565 O O . ALA A 1 73 ? -16.672 29.109 23.391 1 71.12 73 ALA A O 1
ATOM 566 N N . LEU A 1 74 ? -15.453 28.641 21.672 1 72.5 74 LEU A N 1
ATOM 567 C CA . LEU A 1 74 ? -16.391 29.203 20.703 1 72.5 74 LEU A CA 1
ATOM 568 C C . LEU A 1 74 ? -16.797 28.156 19.672 1 72.5 74 LEU A C 1
ATOM 570 O O . LEU A 1 74 ? -15.953 27.391 19.203 1 72.5 74 LEU A O 1
ATOM 574 N N . ALA A 1 75 ? -18.141 28.062 19.531 1 66.75 75 ALA A N 1
ATOM 575 C CA . ALA A 1 75 ? -18.656 27.109 18.531 1 66.75 75 ALA A CA 1
ATOM 576 C C . ALA A 1 75 ? -18.859 27.797 17.188 1 66.75 75 ALA A C 1
ATOM 578 O O . ALA A 1 75 ? -19.391 28.906 17.125 1 66.75 75 ALA A O 1
ATOM 579 N N . LEU A 1 76 ? -18.125 27.297 16.219 1 61 76 LEU A N 1
ATOM 580 C CA . LEU A 1 76 ? -18.438 27.75 14.859 1 61 76 LEU A CA 1
ATOM 581 C C . LEU A 1 76 ? -19.469 26.828 14.211 1 61 76 LEU A C 1
ATOM 583 O O . LEU A 1 76 ? -19.297 25.609 14.195 1 61 76 LEU A O 1
ATOM 587 N N . SER A 1 77 ? -20.828 27.266 14.258 1 55.5 77 SER A N 1
ATOM 588 C CA . SER A 1 77 ? -21.891 26.5 13.625 1 55.5 77 SER A CA 1
ATOM 589 C C . SER A 1 77 ? -22.219 27.047 12.242 1 55.5 77 SER A C 1
ATOM 591 O O . SER A 1 77 ? -21.984 28.219 11.969 1 55.5 77 SER A O 1
ATOM 593 N N . THR A 1 78 ? -22.141 26.078 11.18 1 51.56 78 THR A N 1
ATOM 594 C CA . THR A 1 78 ? -22.625 26.453 9.859 1 51.56 78 THR A CA 1
ATOM 595 C C . THR A 1 78 ? -23.938 27.219 9.961 1 51.56 78 THR A C 1
ATOM 597 O O . THR A 1 78 ? -24.438 27.75 8.961 1 51.56 78 THR A O 1
ATOM 600 N N . GLY A 1 79 ? -24.516 27.328 11.078 1 45.31 79 GLY A N 1
ATOM 601 C CA . GLY A 1 79 ? -25.797 28 11.188 1 45.31 79 GLY A CA 1
ATOM 602 C C . GLY A 1 79 ? -25.688 29.422 11.695 1 45.31 79 GLY A C 1
ATOM 603 O O . GLY A 1 79 ? -24.594 29.969 11.773 1 45.31 79 GLY A O 1
ATOM 604 N N . THR A 1 80 ? -26.875 30.078 12 1 41.16 80 THR A N 1
ATOM 605 C CA . THR A 1 80 ? -27.234 31.484 12.195 1 41.16 80 THR A CA 1
ATOM 606 C C . THR A 1 80 ? -26.594 32.031 13.477 1 41.16 80 THR A C 1
ATOM 608 O O . THR A 1 80 ? -26.75 33.219 13.789 1 41.16 80 THR A O 1
ATOM 611 N N . ASP A 1 81 ? -26.297 31.234 14.391 1 44.41 81 ASP A N 1
ATOM 612 C CA . ASP A 1 81 ? -26.094 31.969 15.641 1 44.41 81 ASP A CA 1
ATOM 613 C C . ASP A 1 81 ? -24.688 32.562 15.711 1 44.41 81 ASP A C 1
ATOM 615 O O . ASP A 1 81 ? -23.703 31.828 15.672 1 44.41 81 ASP A O 1
ATOM 619 N N . LYS A 1 82 ? -24.422 33.781 15.164 1 51.84 82 LYS A N 1
ATOM 620 C CA . LYS A 1 82 ? -23.312 34.625 14.703 1 51.84 82 LYS A CA 1
ATOM 621 C C . LYS A 1 82 ? -22.672 35.375 15.859 1 51.84 82 LYS A C 1
ATOM 623 O O . LYS A 1 82 ? -21.922 36.344 15.648 1 51.84 82 LYS A O 1
ATOM 628 N N . HIS A 1 83 ? -22.688 34.969 17.156 1 50.44 83 HIS A N 1
ATOM 629 C CA . HIS A 1 83 ? -22.5 36.188 17.953 1 50.44 83 HIS A CA 1
ATOM 630 C C . HIS A 1 83 ? -21.047 36.375 18.328 1 50.44 83 HIS A C 1
ATOM 632 O O . HIS A 1 83 ? -20.734 36.938 19.391 1 50.44 83 HIS A O 1
ATOM 638 N N . ILE A 1 84 ? -20.031 35.938 17.516 1 56.5 84 ILE A N 1
ATOM 639 C CA . ILE A 1 84 ? -18.766 36.438 18.062 1 56.5 84 ILE A CA 1
ATOM 640 C C . ILE A 1 84 ? -18.625 37.906 17.75 1 56.5 84 ILE A C 1
ATOM 642 O O . ILE A 1 84 ? -18.656 38.312 16.578 1 56.5 84 ILE A O 1
ATOM 646 N N . ASP A 1 85 ? -18.797 38.844 18.672 1 59.72 85 ASP A N 1
ATOM 647 C CA . ASP A 1 85 ? -18.938 40.281 18.469 1 59.72 85 ASP A CA 1
ATOM 648 C C . ASP A 1 85 ? -17.594 40.906 18.156 1 59.72 85 ASP A C 1
ATOM 650 O O . ASP A 1 85 ? -17.531 42 17.594 1 59.72 85 ASP A O 1
ATOM 654 N N . ASN A 1 86 ? -16.406 40.312 18.562 1 77.19 86 ASN A N 1
ATOM 655 C CA . ASN A 1 86 ? -15.18 41.062 18.297 1 77.19 86 ASN A CA 1
ATOM 656 C C . ASN A 1 86 ? -14.141 40.188 17.594 1 77.19 86 ASN A C 1
ATOM 658 O O . ASN A 1 86 ? -13.898 39.031 17.984 1 77.19 86 ASN A O 1
ATOM 662 N N . PRO A 1 87 ? -13.516 40.812 16.578 1 88.69 87 PRO A N 1
ATOM 663 C CA . PRO A 1 87 ? -12.469 40.062 15.875 1 88.69 87 PRO A CA 1
ATOM 664 C C . PRO A 1 87 ? -11.297 39.688 16.781 1 88.69 87 PRO A C 1
ATOM 666 O O . PRO A 1 87 ? -11.023 40.375 17.766 1 88.69 87 PRO A O 1
ATOM 669 N N . LEU A 1 88 ? -10.688 38.625 16.484 1 92.88 88 LEU A N 1
ATOM 670 C CA . LEU A 1 88 ? -9.516 38.125 17.203 1 92.88 88 LEU A CA 1
ATOM 671 C C . LEU A 1 88 ? -8.234 38.75 16.641 1 92.88 88 LEU A C 1
ATOM 673 O O . LEU A 1 88 ? -8.195 39.156 15.484 1 92.88 88 LEU A O 1
ATOM 677 N N . ASP A 1 89 ? -7.258 38.875 17.516 1 95 89 ASP A N 1
ATOM 678 C CA . ASP A 1 89 ? -5.973 39.406 17.078 1 95 89 ASP A CA 1
ATOM 679 C C . ASP A 1 89 ? -5.219 38.406 16.234 1 95 89 ASP A C 1
ATOM 681 O O . ASP A 1 89 ? -4.594 38.75 15.227 1 95 89 ASP A O 1
ATOM 685 N N . VAL A 1 90 ? -5.219 37.156 16.672 1 97.25 90 VAL A N 1
ATOM 686 C CA . VAL A 1 90 ? -4.555 36.031 15.984 1 97.25 90 VAL A CA 1
ATOM 687 C C . VAL A 1 90 ? -5.492 34.844 15.898 1 97.25 90 VAL A C 1
ATOM 689 O O . VAL A 1 90 ? -6.184 34.531 16.859 1 97.25 90 VAL A O 1
ATOM 692 N N . VAL A 1 91 ? -5.547 34.25 14.758 1 97 91 VAL A N 1
ATOM 693 C CA . VAL A 1 91 ? -6.289 33.031 14.539 1 97 91 VAL A CA 1
ATOM 694 C C . VAL A 1 91 ? -5.34 31.922 14.047 1 97 91 VAL A C 1
ATOM 696 O O . VAL A 1 91 ? -4.793 32.031 12.945 1 97 91 VAL A O 1
ATOM 699 N N . LEU A 1 92 ? -5.129 30.922 14.883 1 98.19 92 LEU A N 1
ATOM 700 C CA . LEU A 1 92 ? -4.293 29.781 14.539 1 98.19 92 LEU A CA 1
ATOM 701 C C . LEU A 1 92 ? -5.133 28.641 13.961 1 98.19 92 LEU A C 1
ATOM 703 O O . LEU A 1 92 ? -5.922 28.031 14.68 1 98.19 92 LEU A O 1
ATOM 707 N N . VAL A 1 93 ? -4.926 28.406 12.711 1 98.31 93 VAL A N 1
ATOM 708 C CA . VAL A 1 93 ? -5.719 27.375 12.031 1 98.31 93 VAL A CA 1
ATOM 709 C C . VAL A 1 93 ? -4.996 26.047 12.086 1 98.31 93 VAL A C 1
ATOM 711 O O . VAL A 1 93 ? -3.924 25.875 11.492 1 98.31 93 VAL A O 1
ATOM 714 N N . ALA A 1 94 ? -5.652 25.078 12.773 1 97.5 94 ALA A N 1
ATOM 715 C CA . ALA A 1 94 ? -4.984 23.797 13.008 1 97.5 94 ALA A CA 1
ATOM 716 C C . ALA A 1 94 ? -5.883 22.641 12.609 1 97.5 94 ALA A C 1
ATOM 718 O O . ALA A 1 94 ? -5.723 21.516 13.117 1 97.5 94 ALA A O 1
ATOM 719 N N . VAL A 1 95 ? -6.855 22.875 11.734 1 96.06 95 VAL A N 1
ATOM 720 C CA . VAL A 1 95 ? -7.715 21.797 11.242 1 96.06 95 VAL A CA 1
ATOM 721 C C . VAL A 1 95 ? -6.988 21.016 10.164 1 96.06 95 VAL A C 1
ATOM 723 O O . VAL A 1 95 ? -5.969 21.453 9.633 1 96.06 95 VAL A O 1
ATOM 726 N N . LYS A 1 96 ? -7.473 19.875 9.828 1 93.69 96 LYS A N 1
ATOM 727 C CA . LYS A 1 96 ? -6.945 19.125 8.688 1 93.69 96 LYS A CA 1
ATOM 728 C C . LYS A 1 96 ? -7.195 19.859 7.379 1 93.69 96 LYS A C 1
ATOM 730 O O . LYS A 1 96 ? -8.227 20.516 7.219 1 93.69 96 LYS A O 1
ATOM 735 N N . SER A 1 97 ? -6.348 19.609 6.496 1 94.81 97 SER A N 1
ATOM 736 C CA . SER A 1 97 ? -6.367 20.359 5.242 1 94.81 97 SER A CA 1
ATOM 737 C C . SER A 1 97 ? -7.699 20.203 4.523 1 94.81 97 SER A C 1
ATOM 739 O O . SER A 1 97 ? -8.172 21.125 3.861 1 94.81 97 SER A O 1
ATOM 741 N N . ASN A 1 98 ? -8.336 19.031 4.609 1 92.25 98 ASN A N 1
ATOM 742 C CA . ASN A 1 98 ? -9.609 18.797 3.945 1 92.25 98 ASN A CA 1
ATOM 743 C C . ASN A 1 98 ? -10.711 19.703 4.488 1 92.25 98 ASN A C 1
ATOM 745 O O . ASN A 1 98 ? -11.727 19.922 3.83 1 92.25 98 ASN A O 1
ATOM 749 N N . ASP A 1 99 ? -10.5 20.281 5.625 1 94.12 99 ASP A N 1
ATOM 750 C CA . ASP A 1 99 ? -11.516 21.109 6.281 1 94.12 99 ASP A CA 1
ATOM 751 C C . ASP A 1 99 ? -11.219 22.594 6.086 1 94.12 99 ASP A C 1
ATOM 753 O O . ASP A 1 99 ? -12.023 23.453 6.465 1 94.12 99 ASP A O 1
ATOM 757 N N . THR A 1 100 ? -10.125 22.906 5.457 1 96.94 100 THR A N 1
ATOM 758 C CA . THR A 1 100 ? -9.625 24.266 5.41 1 96.94 100 THR A CA 1
ATOM 759 C C . THR A 1 100 ? -10.633 25.188 4.723 1 96.94 100 THR A C 1
ATOM 761 O O . THR A 1 100 ? -10.922 26.281 5.215 1 96.94 100 THR A O 1
ATOM 764 N N . LEU A 1 101 ? -11.188 24.75 3.625 1 95.38 101 LEU A N 1
ATOM 765 C CA . LEU A 1 101 ? -12.109 25.594 2.869 1 95.38 101 LEU A CA 1
ATOM 766 C C . LEU A 1 101 ? -13.352 25.906 3.688 1 95.38 101 LEU A C 1
ATOM 768 O O . LEU A 1 101 ? -13.75 27.062 3.797 1 95.38 101 LEU A O 1
ATOM 772 N N . GLU A 1 102 ? -13.938 24.906 4.246 1 93.5 102 GLU A N 1
ATOM 773 C CA . GLU A 1 102 ? -15.141 25.094 5.051 1 93.5 102 GLU A CA 1
ATOM 774 C C . GLU A 1 102 ? -14.875 26 6.25 1 93.5 102 GLU A C 1
ATOM 776 O O . GLU A 1 102 ? -15.672 26.891 6.555 1 93.5 102 GLU A O 1
ATOM 781 N N . VAL A 1 103 ? -13.797 25.781 6.891 1 94.12 103 VAL A N 1
ATOM 782 C CA . VAL A 1 103 ? -13.422 26.562 8.07 1 94.12 103 VAL A CA 1
ATOM 783 C C . VAL A 1 103 ? -13.188 28.016 7.672 1 94.12 103 VAL A C 1
ATOM 785 O O . VAL A 1 103 ? -13.633 28.922 8.367 1 94.12 103 VAL A O 1
ATOM 788 N N . ALA A 1 104 ? -12.523 28.203 6.605 1 94.75 104 ALA A N 1
ATOM 789 C CA . ALA A 1 104 ? -12.258 29.547 6.121 1 94.75 104 ALA A CA 1
ATOM 790 C C . ALA A 1 104 ? -13.562 30.297 5.855 1 94.75 104 ALA A C 1
ATOM 792 O O . ALA A 1 104 ? -13.695 31.469 6.207 1 94.75 104 ALA A O 1
ATOM 793 N N . GLN A 1 105 ? -14.469 29.625 5.277 1 91.81 105 GLN A N 1
ATOM 794 C CA . GLN A 1 105 ? -15.773 30.219 4.98 1 91.81 105 GLN A CA 1
ATOM 795 C C . GLN A 1 105 ? -16.516 30.578 6.258 1 91.81 105 GLN A C 1
ATOM 797 O O . GLN A 1 105 ? -17.141 31.641 6.34 1 91.81 105 GLN A O 1
ATOM 802 N N . GLN A 1 106 ? -16.406 29.766 7.195 1 89.81 106 GLN A N 1
ATOM 803 C CA . GLN A 1 106 ? -17.062 30.016 8.477 1 89.81 106 GLN A CA 1
ATOM 804 C C . GLN A 1 106 ? -16.406 31.172 9.211 1 89.81 106 GLN A C 1
ATOM 806 O O . GLN A 1 106 ? -17.078 32 9.828 1 89.81 106 GLN A O 1
ATOM 811 N N . LEU A 1 107 ? -15.117 31.188 9.195 1 90.75 107 LEU A N 1
ATOM 812 C CA . LEU A 1 107 ? -14.391 32.281 9.828 1 90.75 107 LEU A CA 1
ATOM 813 C C . LEU A 1 107 ? -14.805 33.625 9.234 1 90.75 107 LEU A C 1
ATOM 815 O O . LEU A 1 107 ? -14.922 34.625 9.953 1 90.75 107 LEU A O 1
ATOM 819 N N . ALA A 1 108 ? -14.953 33.625 7.969 1 87.62 108 ALA A N 1
ATOM 820 C CA . ALA A 1 108 ? -15.375 34.844 7.27 1 87.62 108 ALA A CA 1
ATOM 821 C C . ALA A 1 108 ? -16.797 35.219 7.648 1 87.62 108 ALA A C 1
ATOM 823 O O . ALA A 1 108 ? -17.109 36.406 7.871 1 87.62 108 ALA A O 1
ATOM 824 N N . ALA A 1 109 ? -17.641 34.281 7.758 1 84.38 109 ALA A N 1
ATOM 825 C CA . ALA A 1 109 ? -19.062 34.5 7.992 1 84.38 109 ALA A CA 1
ATOM 826 C C . ALA A 1 109 ? -19.312 35.031 9.406 1 84.38 109 ALA A C 1
ATOM 828 O O . ALA A 1 109 ? -20.219 35.844 9.625 1 84.38 109 ALA A O 1
ATOM 829 N N . TYR A 1 110 ? -18.562 34.594 10.32 1 82.5 110 TYR A N 1
ATOM 830 C CA . TYR A 1 110 ? -18.812 34.938 11.711 1 82.5 110 TYR A CA 1
ATOM 831 C C . TYR A 1 110 ? -17.969 36.156 12.125 1 82.5 110 TYR A C 1
ATOM 833 O O . TYR A 1 110 ? -17.938 36.5 13.297 1 82.5 110 TYR A O 1
ATOM 841 N N . ASN A 1 111 ? -17.281 36.781 11.344 1 81.31 111 ASN A N 1
ATOM 842 C CA . ASN A 1 111 ? -16.469 37.969 11.562 1 81.31 111 ASN A CA 1
ATOM 843 C C . ASN A 1 111 ? -15.445 37.75 12.664 1 81.31 111 ASN A C 1
ATOM 845 O O . ASN A 1 111 ? -15.258 38.625 13.523 1 81.31 111 ASN A O 1
ATOM 849 N N . ILE A 1 112 ? -14.945 36.594 12.727 1 87.31 112 ILE A N 1
ATOM 850 C CA . ILE A 1 112 ? -13.891 36.25 13.672 1 87.31 112 ILE A CA 1
ATOM 851 C C . ILE A 1 112 ? -12.578 36.906 13.242 1 87.31 112 ILE A C 1
ATOM 853 O O . ILE A 1 112 ? -11.781 37.312 14.078 1 87.31 112 ILE A O 1
ATOM 857 N N . VAL A 1 113 ? -12.469 37 11.938 1 91.62 113 VAL A N 1
ATOM 858 C CA . VAL A 1 113 ? -11.273 37.594 11.336 1 91.62 113 VAL A CA 1
ATOM 859 C C . VAL A 1 113 ? -11.594 39 10.844 1 91.62 113 VAL A C 1
ATOM 861 O O . VAL A 1 113 ? -12.492 39.188 10.016 1 91.62 113 VAL A O 1
ATOM 864 N N . GLY A 1 114 ? -10.898 39.969 11.398 1 89.69 114 GLY A N 1
ATOM 865 C CA . GLY A 1 114 ? -11.047 41.344 10.961 1 89.69 114 GLY A CA 1
ATOM 866 C C . GLY A 1 114 ? -9.844 41.875 10.188 1 89.69 114 GLY A C 1
ATOM 867 O O . GLY A 1 114 ? -8.93 41.094 9.867 1 89.69 114 GLY A O 1
ATOM 868 N N . LYS A 1 115 ? -9.836 43.156 9.922 1 90 115 LYS A N 1
ATOM 869 C CA . LYS A 1 115 ? -8.805 43.781 9.102 1 90 115 LYS A CA 1
ATOM 870 C C . LYS A 1 115 ? -7.438 43.719 9.781 1 90 115 LYS A C 1
ATOM 872 O O . LYS A 1 115 ? -6.406 43.656 9.109 1 90 115 LYS A O 1
ATOM 877 N N . LYS A 1 116 ? -7.473 43.656 11.055 1 91.38 116 LYS A N 1
ATOM 878 C CA . LYS A 1 116 ? -6.215 43.688 11.789 1 91.38 116 LYS A CA 1
ATOM 879 C C . LYS A 1 116 ? -5.84 42.281 12.273 1 91.38 116 LYS A C 1
ATOM 881 O O . LYS A 1 116 ? -4.77 42.094 12.867 1 91.38 116 LYS A O 1
ATOM 886 N N . SER A 1 117 ? -6.676 41.344 12 1 95.44 117 SER A N 1
ATOM 887 C CA . SER A 1 117 ? -6.418 39.969 12.445 1 95.44 117 SER A CA 1
ATOM 888 C C . SER A 1 117 ? -5.266 39.344 11.664 1 95.44 117 SER A C 1
ATOM 890 O O . SER A 1 117 ? -5.113 39.594 10.469 1 95.44 117 SER A O 1
ATOM 892 N N . LEU A 1 118 ? -4.473 38.594 12.375 1 97.44 118 LEU A N 1
ATOM 893 C CA . LEU A 1 118 ? -3.453 37.75 11.766 1 97.44 118 LEU A CA 1
ATOM 894 C C . LEU A 1 118 ? -3.883 36.312 11.766 1 97.44 118 LEU A C 1
ATOM 896 O O . LEU A 1 118 ? -4.203 35.75 12.82 1 97.44 118 LEU A O 1
ATOM 900 N N . VAL A 1 119 ? -3.939 35.688 10.547 1 97.94 119 VAL A N 1
ATOM 901 C CA . VAL A 1 119 ? -4.293 34.281 10.422 1 97.94 119 VAL A CA 1
ATOM 902 C C . VAL A 1 119 ? -3.037 33.438 10.172 1 97.94 119 VAL A C 1
ATOM 904 O O . VAL A 1 119 ? -2.238 33.75 9.289 1 97.94 119 VAL A O 1
ATOM 907 N N . ILE A 1 120 ? -2.84 32.406 10.969 1 98.62 120 ILE A N 1
ATOM 908 C CA . ILE A 1 120 ? -1.646 31.562 10.867 1 98.62 120 ILE A CA 1
ATOM 909 C C . ILE A 1 120 ? -2.047 30.109 10.625 1 98.62 120 ILE A C 1
ATOM 911 O O . ILE A 1 120 ? -2.723 29.5 11.453 1 98.62 120 ILE A O 1
ATOM 915 N N . SER A 1 121 ? -1.664 29.547 9.492 1 98.69 121 SER A N 1
ATOM 916 C CA . SER A 1 121 ? -1.896 28.141 9.195 1 98.69 121 SER A CA 1
ATOM 917 C C . SER A 1 121 ? -0.754 27.281 9.711 1 98.69 121 SER A C 1
ATOM 919 O O . SER A 1 121 ? 0.361 27.328 9.188 1 98.69 121 SER A O 1
ATOM 921 N N . ILE A 1 122 ? -1.04 26.453 10.695 1 98.31 122 ILE A N 1
ATOM 922 C CA . ILE A 1 122 ? -0.029 25.562 11.234 1 98.31 122 ILE A CA 1
ATOM 923 C C . ILE A 1 122 ? -0.315 24.125 10.781 1 98.31 122 ILE A C 1
ATOM 925 O O . ILE A 1 122 ? 0.135 23.172 11.414 1 98.31 122 ILE A O 1
ATOM 929 N N . GLN A 1 123 ? -0.996 23.984 9.648 1 97.25 123 GLN A N 1
ATOM 930 C CA . GLN A 1 123 ? -1.421 22.719 9.07 1 97.25 123 GLN A CA 1
ATOM 931 C C . GLN A 1 123 ? -0.288 22.062 8.281 1 97.25 123 GLN A C 1
ATOM 933 O O . GLN A 1 123 ? 0.606 22.766 7.785 1 97.25 123 GLN A O 1
ATOM 938 N N . ASN A 1 124 ? -0.318 20.781 8.227 1 93.44 124 ASN A N 1
ATOM 939 C CA . ASN A 1 124 ? 0.648 20.062 7.395 1 93.44 124 ASN A CA 1
ATOM 940 C C . ASN A 1 124 ? 0.276 20.141 5.918 1 93.44 124 ASN A C 1
ATOM 942 O O . ASN A 1 124 ? -0.901 20.266 5.574 1 93.44 124 ASN A O 1
ATOM 946 N N . GLY A 1 125 ? 1.305 20.094 5.117 1 96 125 GLY A N 1
ATOM 947 C CA . GLY A 1 125 ? 1.057 20 3.686 1 96 125 GLY A CA 1
ATOM 948 C C . GLY A 1 125 ? 1.018 21.344 2.998 1 96 125 GLY A C 1
ATOM 949 O O . GLY A 1 125 ? 1.475 22.344 3.557 1 96 125 GLY A O 1
ATOM 950 N N . LEU A 1 126 ? 0.582 21.375 1.783 1 97.19 126 LEU A N 1
ATOM 951 C CA . LEU A 1 126 ? 0.583 22.547 0.933 1 97.19 126 LEU A CA 1
ATOM 952 C C . LEU A 1 126 ? -0.841 22.984 0.607 1 97.19 126 LEU A C 1
ATOM 954 O O . LEU A 1 126 ? -1.781 22.203 0.736 1 97.19 126 LEU A O 1
ATOM 958 N N . GLY A 1 127 ? -1.023 24.266 0.283 1 95.44 127 GLY A N 1
ATOM 959 C CA . GLY A 1 127 ? -2.264 24.75 -0.297 1 95.44 127 GLY A CA 1
ATOM 960 C C . GLY A 1 127 ? -3.164 25.438 0.712 1 95.44 127 GLY A C 1
ATOM 961 O O . GLY A 1 127 ? -4.051 26.203 0.338 1 95.44 127 GLY A O 1
ATOM 962 N N . ASN A 1 128 ? -2.949 25.234 1.986 1 97.5 128 ASN A N 1
ATOM 963 C CA . ASN A 1 128 ? -3.844 25.734 3.023 1 97.5 128 ASN A CA 1
ATOM 964 C C . ASN A 1 128 ? -3.854 27.266 3.061 1 97.5 128 ASN A C 1
ATOM 966 O O . ASN A 1 128 ? -4.918 27.875 3.131 1 97.5 128 ASN A O 1
ATOM 970 N N . VAL A 1 129 ? -2.723 27.859 2.992 1 97.81 129 VAL A N 1
ATOM 971 C CA . VAL A 1 129 ? -2.615 29.312 3.078 1 97.81 129 VAL A CA 1
ATOM 972 C C . VAL A 1 129 ? -3.332 29.953 1.894 1 97.81 129 VAL A C 1
ATOM 974 O O . VAL A 1 129 ? -4.047 30.953 2.057 1 97.81 129 VAL A O 1
ATOM 977 N N . GLN A 1 130 ? -3.117 29.375 0.765 1 96.44 130 GLN A N 1
ATOM 978 C CA . GLN A 1 130 ? -3.787 29.891 -0.422 1 96.44 130 GLN A CA 1
ATOM 979 C C . GLN A 1 130 ? -5.305 29.828 -0.27 1 96.44 130 GLN A C 1
ATOM 981 O O . GLN A 1 130 ? -6.004 30.797 -0.579 1 96.44 130 GLN A O 1
ATOM 986 N N . VAL A 1 131 ? -5.797 28.75 0.202 1 97.19 131 VAL A N 1
ATOM 987 C CA . VAL A 1 131 ? -7.23 28.562 0.399 1 97.19 131 VAL A CA 1
ATOM 988 C C . VAL A 1 131 ? -7.75 29.594 1.405 1 97.19 131 VAL A C 1
ATOM 990 O O . VAL A 1 131 ? -8.805 30.203 1.195 1 97.19 131 VAL A O 1
ATOM 993 N N . LEU A 1 132 ? -7.031 29.797 2.461 1 98.06 132 LEU A N 1
ATOM 994 C CA . LEU A 1 132 ? -7.418 30.75 3.494 1 98.06 132 LEU A CA 1
ATOM 995 C C . LEU A 1 132 ? -7.426 32.156 2.947 1 98.06 132 LEU A C 1
ATOM 997 O O . LEU A 1 132 ? -8.367 32.938 3.178 1 98.06 132 LEU A O 1
ATOM 1001 N N . GLN A 1 133 ? -6.402 32.531 2.223 1 97.31 133 GLN A N 1
ATOM 1002 C CA . GLN A 1 133 ? -6.305 33.844 1.646 1 97.31 133 GLN A CA 1
ATOM 1003 C C . GLN A 1 133 ? -7.48 34.156 0.712 1 97.31 133 GLN A C 1
ATOM 1005 O O . GLN A 1 133 ? -8.102 35.219 0.789 1 97.31 133 GLN A O 1
ATOM 1010 N N . GLU A 1 134 ? -7.762 33.219 -0.105 1 96.56 134 GLU A N 1
ATOM 1011 C CA . GLU A 1 134 ? -8.82 33.375 -1.094 1 96.56 134 GLU A CA 1
ATOM 1012 C C . GLU A 1 134 ? -10.195 33.469 -0.426 1 96.56 134 GLU A C 1
ATOM 1014 O O . GLU A 1 134 ? -11.008 34.312 -0.78 1 96.56 134 GLU A O 1
ATOM 1019 N N . SER A 1 135 ? -10.406 32.656 0.522 1 95.56 135 SER A N 1
ATOM 1020 C CA . SER A 1 135 ? -11.727 32.562 1.15 1 95.56 135 SER A CA 1
ATOM 1021 C C . SER A 1 135 ? -11.969 33.75 2.078 1 95.56 135 SER A C 1
ATOM 1023 O O . SER A 1 135 ? -13.102 34.25 2.203 1 95.56 135 SER A O 1
ATOM 1025 N N . LEU A 1 136 ? -10.93 34.25 2.713 1 95.5 136 LEU A N 1
ATOM 1026 C CA . LEU A 1 136 ? -11.047 35.344 3.664 1 95.5 136 LEU A CA 1
ATOM 1027 C C . LEU A 1 136 ? -10.82 36.688 2.975 1 95.5 136 LEU A C 1
ATOM 1029 O O . LEU A 1 136 ? -11.016 37.75 3.582 1 95.5 136 LEU A O 1
ATOM 1033 N N . ALA A 1 137 ? -10.391 36.719 1.746 1 93.62 137 ALA A N 1
ATOM 1034 C CA . ALA A 1 137 ? -10.102 37.875 0.94 1 93.62 137 ALA A CA 1
ATOM 1035 C C . ALA A 1 137 ? -9.117 38.812 1.652 1 93.62 137 ALA A C 1
ATOM 1037 O O . ALA A 1 137 ? -9.383 40 1.809 1 93.62 137 ALA A O 1
ATOM 1038 N N . THR A 1 138 ? -8.047 38.219 2.143 1 94.06 138 THR A N 1
ATOM 1039 C CA . THR A 1 138 ? -7.02 38.969 2.834 1 94.06 138 THR A CA 1
ATOM 1040 C C . THR A 1 138 ? -5.637 38.375 2.574 1 94.06 138 THR A C 1
ATOM 1042 O O . THR A 1 138 ? -5.508 37.219 2.262 1 94.06 138 THR A O 1
ATOM 1045 N N . GLU A 1 139 ? -4.617 39.188 2.756 1 93 139 GLU A N 1
ATOM 1046 C CA . GLU A 1 139 ? -3.234 38.719 2.627 1 93 139 GLU A CA 1
ATOM 1047 C C . GLU A 1 139 ? -2.604 38.5 3.996 1 93 139 GLU A C 1
ATOM 1049 O O . GLU A 1 139 ? -1.441 38.094 4.09 1 93 139 GLU A O 1
ATOM 1054 N N . ASN A 1 140 ? -3.377 38.688 5.039 1 96.25 140 ASN A N 1
ATOM 1055 C CA . ASN A 1 140 ? -2.857 38.594 6.398 1 96.25 140 ASN A CA 1
ATOM 1056 C C . ASN A 1 140 ? -2.852 37.156 6.891 1 96.25 140 ASN A C 1
ATOM 1058 O O . ASN A 1 140 ? -3.326 36.875 7.992 1 96.25 140 ASN A O 1
ATOM 1062 N N . VAL A 1 141 ? -2.443 36.188 6.004 1 98.06 141 VAL A N 1
ATOM 1063 C CA . VAL A 1 141 ? -2.338 34.781 6.332 1 98.06 141 VAL A CA 1
ATOM 1064 C C . VAL A 1 141 ? -0.876 34.344 6.266 1 98.06 141 VAL A C 1
ATOM 1066 O O . VAL A 1 141 ? -0.199 34.562 5.262 1 98.06 141 VAL A O 1
ATOM 1069 N N . LEU A 1 142 ? -0.394 33.781 7.371 1 98.44 142 LEU A N 1
ATOM 1070 C CA . LEU A 1 142 ? 0.998 33.375 7.453 1 98.44 142 LEU A CA 1
ATOM 1071 C C . LEU A 1 142 ? 1.093 31.844 7.527 1 98.44 142 LEU A C 1
ATOM 1073 O O . LEU A 1 142 ? 0.182 31.188 8.031 1 98.44 142 LEU A O 1
ATOM 1077 N N . HIS A 1 143 ? 2.223 31.344 7.027 1 98.12 143 HIS A N 1
ATOM 1078 C CA . HIS A 1 143 ? 2.572 29.938 7.188 1 98.12 143 HIS A CA 1
ATOM 1079 C C . HIS A 1 143 ? 3.178 29.672 8.562 1 98.12 143 HIS A C 1
ATOM 1081 O O . HIS A 1 143 ? 3.885 30.516 9.102 1 98.12 143 HIS A O 1
ATOM 1087 N N . ALA A 1 144 ? 2.93 28.547 9.055 1 98.56 144 ALA A N 1
ATOM 1088 C CA . ALA A 1 144 ? 3.639 28.031 10.219 1 98.56 144 ALA A CA 1
ATOM 1089 C C . ALA A 1 144 ? 3.854 26.516 10.109 1 98.56 144 ALA A C 1
ATOM 1091 O O . ALA A 1 144 ? 3.043 25.812 9.508 1 98.56 144 ALA A O 1
ATOM 1092 N N . VAL A 1 145 ? 4.957 26.047 10.656 1 98.06 145 VAL A N 1
ATOM 1093 C CA . VAL A 1 145 ? 5.301 24.641 10.734 1 98.06 145 VAL A CA 1
ATOM 1094 C C . VAL A 1 145 ? 5.641 24.266 12.172 1 98.06 145 VAL A C 1
ATOM 1096 O O . VAL A 1 145 ? 6.34 25 12.867 1 98.06 145 VAL A O 1
ATOM 1099 N N . THR A 1 146 ? 5.094 23.234 12.633 1 97.19 146 THR A N 1
ATOM 1100 C CA . THR A 1 146 ? 5.469 22.781 13.969 1 97.19 146 THR A CA 1
ATOM 1101 C C . THR A 1 146 ? 5.973 21.328 13.922 1 97.19 146 THR A C 1
ATOM 1103 O O . THR A 1 146 ? 5.551 20.547 13.07 1 97.19 146 THR A O 1
ATOM 1106 N N . TYR A 1 147 ? 6.898 21.016 14.758 1 94.62 147 TYR A N 1
ATOM 1107 C CA . TYR A 1 147 ? 7.426 19.672 14.898 1 94.62 147 TYR A CA 1
ATOM 1108 C C . TYR A 1 147 ? 6.891 19 16.156 1 94.62 147 TYR A C 1
ATOM 1110 O O . TYR A 1 147 ? 7.293 17.891 16.5 1 94.62 147 TYR A O 1
ATOM 1118 N N . MET A 1 148 ? 6.004 19.828 16.797 1 92.81 148 MET A N 1
ATOM 1119 C CA . MET A 1 148 ? 5.211 19.172 17.828 1 92.81 148 MET A CA 1
ATOM 1120 C C . MET A 1 148 ? 4.27 18.141 17.219 1 92.81 148 MET A C 1
ATOM 1122 O O . MET A 1 148 ? 3.713 18.359 16.141 1 92.81 148 MET A O 1
ATOM 1126 N N . GLY A 1 149 ? 4.184 17.031 17.938 1 89.81 149 GLY A N 1
ATOM 1127 C CA . GLY A 1 149 ? 3.301 16.016 17.391 1 89.81 149 GLY A CA 1
ATOM 1128 C C . GLY A 1 149 ? 2.645 15.156 18.469 1 89.81 149 GLY A C 1
ATOM 1129 O O . GLY A 1 149 ? 3.029 15.211 19.641 1 89.81 149 GLY A O 1
ATOM 1130 N N . GLY A 1 150 ? 1.597 14.5 18.062 1 90.38 150 GLY A N 1
ATOM 1131 C CA . GLY A 1 150 ? 0.827 13.594 18.906 1 90.38 150 GLY A CA 1
ATOM 1132 C C . GLY A 1 150 ? -0.386 13.016 18.203 1 90.38 150 GLY A C 1
ATOM 1133 O O . GLY A 1 150 ? -0.482 13.07 16.969 1 90.38 150 GLY A O 1
ATOM 1134 N N . TYR A 1 151 ? -1.134 12.328 18.938 1 91.62 151 TYR A N 1
ATOM 1135 C CA . TYR A 1 151 ? -2.387 11.859 18.359 1 91.62 151 TYR A CA 1
ATOM 1136 C C . TYR A 1 151 ? -3.57 12.234 19.234 1 91.62 151 TYR A C 1
ATOM 1138 O O . TYR A 1 151 ? -3.463 12.234 20.469 1 91.62 151 TYR A O 1
ATOM 1146 N N . ASN A 1 152 ? -4.57 12.617 18.516 1 92.19 152 ASN A N 1
ATOM 1147 C CA . ASN A 1 152 ? -5.781 13.102 19.172 1 92.19 152 ASN A CA 1
ATOM 1148 C C . ASN A 1 152 ? -6.609 11.953 19.75 1 92.19 152 ASN A C 1
ATOM 1150 O O . ASN A 1 152 ? -6.922 10.992 19.031 1 92.19 152 ASN A O 1
ATOM 1154 N N . VAL A 1 153 ? -6.949 12 20.984 1 91.19 153 VAL A N 1
ATOM 1155 C CA . VAL A 1 153 ? -7.844 11.039 21.641 1 91.19 153 VAL A CA 1
ATOM 1156 C C . VAL A 1 153 ? -9.289 11.484 21.453 1 91.19 153 VAL A C 1
ATOM 1158 O O . VAL A 1 153 ? -10.148 10.688 21.078 1 91.19 153 VAL A O 1
ATOM 1161 N N . SER A 1 154 ? -9.57 12.641 21.766 1 89.44 154 SER A N 1
ATOM 1162 C CA . SER A 1 154 ? -10.82 13.367 21.594 1 89.44 154 SER A CA 1
ATOM 1163 C C . SER A 1 154 ? -10.594 14.875 21.562 1 89.44 154 SER A C 1
ATOM 1165 O O . SER A 1 154 ? -9.484 15.344 21.844 1 89.44 154 SER A O 1
ATOM 1167 N N . PRO A 1 155 ? -11.555 15.617 21.109 1 89.12 155 PRO A N 1
ATOM 1168 C CA . PRO A 1 155 ? -11.32 17.062 21.062 1 89.12 155 PRO A CA 1
ATOM 1169 C C . PRO A 1 155 ? -10.789 17.609 22.375 1 89.12 155 PRO A C 1
ATOM 1171 O O . PRO A 1 155 ? -11.453 17.5 23.406 1 89.12 155 PRO A O 1
ATOM 1174 N N . GLY A 1 156 ? -9.633 18.219 22.297 1 93.12 156 GLY A N 1
ATOM 1175 C CA . GLY A 1 156 ? -9.039 18.828 23.484 1 93.12 156 GLY A CA 1
ATOM 1176 C C . GLY A 1 156 ? -8.234 17.844 24.328 1 93.12 156 GLY A C 1
ATOM 1177 O O . GLY A 1 156 ? -7.617 18.234 25.312 1 93.12 156 GLY A O 1
ATOM 1178 N N . HIS A 1 157 ? -8.273 16.625 23.969 1 94.75 157 HIS A N 1
ATOM 1179 C CA . HIS A 1 157 ? -7.52 15.578 24.656 1 94.75 157 HIS A CA 1
ATOM 1180 C C . HIS A 1 157 ? -6.523 14.914 23.719 1 94.75 157 HIS A C 1
ATOM 1182 O O . HIS A 1 157 ? -6.914 14.211 22.781 1 94.75 157 HIS A O 1
ATOM 1188 N N . VAL A 1 158 ? -5.191 15.125 24.031 1 96.19 158 VAL A N 1
ATOM 1189 C CA . VAL A 1 158 ? -4.156 14.727 23.094 1 96.19 158 VAL A CA 1
ATOM 1190 C C . VAL A 1 158 ? -3.018 14.031 23.844 1 96.19 158 VAL A C 1
ATOM 1192 O O . VAL A 1 158 ? -2.697 14.391 24.969 1 96.19 158 VAL A O 1
ATOM 1195 N N . VAL A 1 159 ? -2.496 13.023 23.234 1 95.62 159 VAL A N 1
ATOM 1196 C CA . VAL A 1 159 ? -1.286 12.375 23.734 1 95.62 159 VAL A CA 1
ATOM 1197 C C . VAL A 1 159 ? -0.059 12.984 23.062 1 95.62 159 VAL A C 1
ATOM 1199 O O . VAL A 1 159 ? 0.01 13.07 21.828 1 95.62 159 VAL A O 1
ATOM 1202 N N . LEU A 1 160 ? 0.84 13.367 23.891 1 94.69 160 LEU A N 1
ATOM 1203 C CA . LEU A 1 160 ? 2.062 13.984 23.375 1 94.69 160 LEU A CA 1
ATOM 1204 C C . LEU A 1 160 ? 2.973 12.938 22.75 1 94.69 160 LEU A C 1
ATOM 1206 O O . LEU A 1 160 ? 3.324 11.945 23.391 1 94.69 160 LEU A O 1
ATOM 1210 N N . GLY A 1 161 ? 3.318 13.07 21.562 1 87.69 161 GLY A N 1
ATOM 1211 C CA . GLY A 1 161 ? 4.207 12.164 20.844 1 87.69 161 GLY A CA 1
ATOM 1212 C C . GLY A 1 161 ? 5.625 12.688 20.734 1 87.69 161 GLY A C 1
ATOM 1213 O O . GLY A 1 161 ? 6.578 11.992 21.094 1 87.69 161 GLY A O 1
ATOM 1214 N N . GLY A 1 162 ? 5.863 13.844 20.109 1 86.25 162 GLY A N 1
ATOM 1215 C CA . GLY A 1 162 ? 7.16 14.477 19.938 1 86.25 162 GLY A CA 1
ATOM 1216 C C . GLY A 1 162 ? 7.145 15.969 20.234 1 86.25 162 GLY A C 1
ATOM 1217 O O . GLY A 1 162 ? 6.121 16.625 20.047 1 86.25 162 GLY A O 1
ATOM 1218 N N . GLU A 1 163 ? 8.289 16.391 20.781 1 89 163 GLU A N 1
ATOM 1219 C CA . GLU A 1 163 ? 8.477 17.812 21.016 1 89 163 GLU A CA 1
ATOM 1220 C C . GLU A 1 163 ? 9.406 18.422 19.969 1 89 163 GLU A C 1
ATOM 1222 O O . GLU A 1 163 ? 10.234 17.719 19.375 1 89 163 GLU A O 1
ATOM 1227 N N . GLY A 1 164 ? 9.141 19.562 19.625 1 91.19 164 GLY A N 1
ATOM 1228 C CA . GLY A 1 164 ? 9.953 20.266 18.641 1 91.19 164 GLY A CA 1
ATOM 1229 C C . GLY A 1 164 ? 9.602 21.75 18.516 1 91.19 164 GLY A C 1
ATOM 1230 O O . GLY A 1 164 ? 8.688 22.219 19.188 1 91.19 164 GLY A O 1
ATOM 1231 N N . SER A 1 165 ? 10.359 22.391 17.766 1 95.5 165 SER A N 1
ATOM 1232 C CA . SER A 1 165 ? 10.18 23.828 17.609 1 95.5 165 SER A CA 1
ATOM 1233 C C . SER A 1 165 ? 9.062 24.141 16.609 1 95.5 165 SER A C 1
ATOM 1235 O O . SER A 1 165 ? 8.625 23.266 15.867 1 95.5 165 SER A O 1
ATOM 1237 N N . THR A 1 166 ? 8.539 25.281 16.719 1 97.94 166 THR A N 1
ATOM 1238 C CA . THR A 1 166 ? 7.605 25.844 15.758 1 97.94 166 THR A CA 1
ATOM 1239 C C . THR A 1 166 ? 8.258 26.969 14.969 1 97.94 166 THR A C 1
ATOM 1241 O O . THR A 1 166 ? 8.914 27.844 15.555 1 97.94 166 THR A O 1
ATOM 1244 N N . ILE A 1 167 ? 8.141 26.922 13.656 1 98.5 167 ILE A N 1
ATOM 1245 C CA . ILE A 1 167 ? 8.711 27.938 12.773 1 98.5 167 ILE A CA 1
ATOM 1246 C C . ILE A 1 167 ? 7.582 28.734 12.117 1 98.5 167 ILE A C 1
ATOM 1248 O O . ILE A 1 167 ? 6.668 28.156 11.523 1 98.5 167 ILE A O 1
ATOM 1252 N N . LEU A 1 168 ? 7.625 30.078 12.242 1 98.5 168 LEU A N 1
ATOM 1253 C CA . LEU A 1 168 ? 6.582 30.953 11.719 1 98.5 168 LEU A CA 1
ATOM 1254 C C . LEU A 1 168 ? 7.141 31.875 10.633 1 98.5 168 LEU A C 1
ATOM 1256 O O . LEU A 1 168 ? 8.281 32.312 10.727 1 98.5 168 LEU A O 1
ATOM 1260 N N . GLN A 1 169 ? 6.316 32.094 9.656 1 98.38 169 GLN A N 1
ATOM 1261 C CA . GLN A 1 169 ? 6.641 33.094 8.648 1 98.38 169 GLN A CA 1
ATOM 1262 C C . GLN A 1 169 ? 6.594 34.5 9.242 1 98.38 169 GLN A C 1
ATOM 1264 O O . GLN A 1 169 ? 5.691 34.812 10.016 1 98.38 169 GLN A O 1
ATOM 1269 N N . GLY A 1 170 ? 7.562 35.344 8.875 1 97.25 170 GLY A N 1
ATOM 1270 C CA . GLY A 1 170 ? 7.539 36.75 9.273 1 97.25 170 GLY A CA 1
ATOM 1271 C C . GLY A 1 170 ? 6.43 37.531 8.609 1 97.25 170 GLY A C 1
ATOM 1272 O O . GLY A 1 170 ? 5.941 37.156 7.547 1 97.25 170 GLY A O 1
ATOM 1273 N N . ALA A 1 171 ? 6.012 38.625 9.25 1 95.31 171 ALA A N 1
ATOM 1274 C CA . ALA A 1 171 ? 4.922 39.469 8.758 1 95.31 171 ALA A CA 1
ATOM 1275 C C . ALA A 1 171 ? 5.453 40.812 8.25 1 95.31 171 ALA A C 1
ATOM 1277 O O . ALA A 1 171 ? 4.762 41.812 8.336 1 95.31 171 ALA A O 1
ATOM 1278 N N . ASP A 1 172 ? 6.676 40.781 7.77 1 91.44 172 ASP A N 1
ATOM 1279 C CA . ASP A 1 172 ? 7.332 42.031 7.391 1 91.44 172 ASP A CA 1
ATOM 1280 C C . ASP A 1 172 ? 6.617 42.688 6.211 1 91.44 172 ASP A C 1
ATOM 1282 O O . ASP A 1 172 ? 6.699 43.906 6.031 1 91.44 172 ASP A O 1
ATOM 1286 N N . HIS A 1 173 ? 5.945 41.906 5.41 1 91.5 173 HIS A N 1
ATOM 1287 C CA . HIS A 1 173 ? 5.258 42.438 4.234 1 91.5 173 HIS A CA 1
ATOM 1288 C C . HIS A 1 173 ? 3.885 42.969 4.594 1 91.5 173 HIS A C 1
ATOM 1290 O O . HIS A 1 173 ? 3.164 43.469 3.729 1 91.5 173 HIS A O 1
ATOM 1296 N N . LEU A 1 174 ? 3.523 42.938 5.844 1 94.5 174 LEU A N 1
ATOM 1297 C CA . LEU A 1 174 ? 2.232 43.406 6.332 1 94.5 174 LEU A CA 1
ATOM 1298 C C . LEU A 1 174 ? 2.398 44.688 7.156 1 94.5 174 LEU A C 1
ATOM 1300 O O . LEU A 1 174 ? 3.502 45.219 7.262 1 94.5 174 LEU A O 1
ATOM 1304 N N . SER A 1 175 ? 1.277 45.188 7.758 1 93.12 175 SER A N 1
ATOM 1305 C CA . SER A 1 175 ? 1.302 46.438 8.492 1 93.12 175 SER A CA 1
ATOM 1306 C C . SER A 1 175 ? 1.994 46.281 9.844 1 93.12 175 SER A C 1
ATOM 1308 O O . SER A 1 175 ? 2.244 45.156 10.289 1 93.12 175 SER A O 1
ATOM 1310 N N . ASP A 1 176 ? 2.246 47.344 10.469 1 93.38 176 ASP A N 1
ATOM 1311 C CA . ASP A 1 176 ? 2.889 47.344 11.773 1 93.38 176 ASP A CA 1
ATOM 1312 C C . ASP A 1 176 ? 2.031 46.625 12.812 1 93.38 176 ASP A C 1
ATOM 1314 O O . ASP A 1 176 ? 2.557 45.969 13.719 1 93.38 176 ASP A O 1
ATOM 1318 N N . SER A 1 177 ? 0.796 46.812 12.672 1 93.25 177 SER A N 1
ATOM 1319 C CA . SER A 1 177 ? -0.11 46.156 13.609 1 93.25 177 SER A CA 1
ATOM 1320 C C . SER A 1 177 ? 0.011 44.656 13.523 1 93.25 177 SER A C 1
ATOM 1322 O O . SER A 1 177 ? -0.002 43.969 14.547 1 93.25 177 SER A O 1
ATOM 1324 N N . HIS A 1 178 ? 0.15 44.125 12.352 1 95.69 178 HIS A N 1
ATOM 1325 C CA . HIS A 1 178 ? 0.309 42.688 12.148 1 95.69 178 HIS A CA 1
ATOM 1326 C C . HIS A 1 178 ? 1.655 42.219 12.68 1 95.69 178 HIS A C 1
ATOM 1328 O O . HIS A 1 178 ? 1.749 41.125 13.242 1 95.69 178 HIS A O 1
ATOM 1334 N N . GLN A 1 179 ? 2.646 43 12.445 1 96.38 179 GLN A N 1
ATOM 1335 C CA . GLN A 1 179 ? 3.961 42.656 12.977 1 96.38 179 GLN A CA 1
ATOM 1336 C C . GLN A 1 179 ? 3.939 42.594 14.5 1 96.38 179 GLN A C 1
ATOM 1338 O O . GLN A 1 179 ? 4.547 41.719 15.102 1 96.38 179 GLN A O 1
ATOM 1343 N N . LEU A 1 180 ? 3.256 43.531 15.023 1 96.12 180 LEU A N 1
ATOM 1344 C CA . LEU A 1 180 ? 3.125 43.562 16.469 1 96.12 180 LEU A CA 1
ATOM 1345 C C . LEU A 1 180 ? 2.371 42.344 16.969 1 96.12 180 LEU A C 1
ATOM 1347 O O . LEU A 1 180 ? 2.75 41.75 17.984 1 96.12 180 LEU A O 1
ATOM 1351 N N . HIS A 1 181 ? 1.295 42 16.312 1 96.75 181 HIS A N 1
ATOM 1352 C CA . HIS A 1 181 ? 0.532 40.844 16.688 1 96.75 181 HIS A CA 1
ATOM 1353 C C . HIS A 1 181 ? 1.396 39.562 16.625 1 96.75 181 HIS A C 1
ATOM 1355 O O . HIS A 1 181 ? 1.331 38.719 17.516 1 96.75 181 HIS A O 1
ATOM 1361 N N . LEU A 1 182 ? 2.17 39.438 15.602 1 98.12 182 LEU A N 1
ATOM 1362 C CA . LEU A 1 182 ? 3.031 38.25 15.453 1 98.12 182 LEU A CA 1
ATOM 1363 C C . LEU A 1 182 ? 4.051 38.188 16.578 1 98.12 182 LEU A C 1
ATOM 1365 O O . LEU A 1 182 ? 4.285 37.125 17.156 1 98.12 182 LEU A O 1
ATOM 1369 N N . THR A 1 183 ? 4.66 39.312 16.859 1 97.38 183 THR A N 1
ATOM 1370 C CA . THR A 1 183 ? 5.664 39.375 17.906 1 97.38 183 THR A CA 1
ATOM 1371 C C . THR A 1 183 ? 5.066 38.969 19.266 1 97.38 183 THR A C 1
ATOM 1373 O O . THR A 1 183 ? 5.652 38.156 19.984 1 97.38 183 THR A O 1
ATOM 1376 N N . ARG A 1 184 ? 3.945 39.531 19.531 1 97.12 184 ARG A N 1
ATOM 1377 C CA . ARG A 1 184 ? 3.27 39.219 20.781 1 97.12 184 ARG A CA 1
ATOM 1378 C C . ARG A 1 184 ? 2.852 37.75 20.844 1 97.12 184 ARG A C 1
ATOM 1380 O O . ARG A 1 184 ? 2.934 37.125 21.891 1 97.12 184 ARG A O 1
ATOM 1387 N N . PHE A 1 185 ? 2.398 37.25 19.781 1 98 185 PHE A N 1
ATOM 1388 C CA . PHE A 1 185 ? 1.979 35.844 19.719 1 98 185 PHE A CA 1
ATOM 1389 C C . PHE A 1 185 ? 3.162 34.938 19.969 1 98 185 PHE A C 1
ATOM 1391 O O . PHE A 1 185 ? 3.053 33.938 20.703 1 98 185 PHE A O 1
ATOM 1398 N N . CYS A 1 186 ? 4.305 35.156 19.281 1 98.06 186 CYS A N 1
ATOM 1399 C CA . CYS A 1 186 ? 5.512 34.375 19.484 1 98.06 186 CYS A CA 1
ATOM 1400 C C . CYS A 1 186 ? 5.93 34.375 20.938 1 98.06 186 CYS A C 1
ATOM 1402 O O . CYS A 1 186 ? 6.293 33.312 21.484 1 98.06 186 CYS A O 1
ATOM 1404 N N . ALA A 1 187 ? 5.859 35.5 21.547 1 96.94 187 ALA A N 1
ATOM 1405 C CA . ALA A 1 187 ? 6.203 35.625 22.969 1 96.94 187 ALA A CA 1
ATOM 1406 C C . ALA A 1 187 ? 5.258 34.781 23.828 1 96.94 187 ALA A C 1
ATOM 1408 O O . ALA A 1 187 ? 5.691 34.094 24.766 1 96.94 187 ALA A O 1
ATOM 1409 N N . LEU A 1 188 ? 4.004 34.875 23.516 1 96.31 188 LEU A N 1
ATOM 1410 C CA . LEU A 1 188 ? 3.002 34.094 24.234 1 96.31 188 LEU A CA 1
ATOM 1411 C C . LEU A 1 188 ? 3.264 32.594 24.078 1 96.31 188 LEU A C 1
ATOM 1413 O O . LEU A 1 188 ? 3.148 31.828 25.047 1 96.31 188 LEU A O 1
ATOM 1417 N N . LEU A 1 189 ? 3.605 32.125 22.859 1 97.88 189 LEU A N 1
ATOM 1418 C CA . LEU A 1 189 ? 3.926 30.734 22.609 1 97.88 189 LEU A CA 1
ATOM 1419 C C . LEU A 1 189 ? 5.148 30.297 23.406 1 97.88 189 LEU A C 1
ATOM 1421 O O . LEU A 1 189 ? 5.141 29.25 24.031 1 97.88 189 LEU A O 1
ATOM 1425 N N . ASP A 1 190 ? 6.137 31.094 23.375 1 96.94 190 ASP A N 1
ATOM 1426 C CA . ASP A 1 190 ? 7.363 30.781 24.109 1 96.94 190 ASP A CA 1
ATOM 1427 C C . ASP A 1 190 ? 7.098 30.656 25.609 1 96.94 190 ASP A C 1
ATOM 1429 O O . ASP A 1 190 ? 7.605 29.75 26.266 1 96.94 190 ASP A O 1
ATOM 1433 N N . ASP A 1 191 ? 6.309 31.594 26.094 1 95.44 191 ASP A N 1
ATOM 1434 C CA . ASP A 1 191 ? 5.949 31.562 27.5 1 95.44 191 ASP A CA 1
ATOM 1435 C C . ASP A 1 191 ? 5.184 30.297 27.859 1 95.44 191 ASP A C 1
ATOM 1437 O O . ASP A 1 191 ? 5.25 29.828 29 1 95.44 191 ASP A O 1
ATOM 1441 N N . ALA A 1 192 ? 4.461 29.797 26.906 1 95.38 192 ALA A N 1
ATOM 1442 C CA . ALA A 1 192 ? 3.645 28.609 27.125 1 95.38 192 ALA A CA 1
ATOM 1443 C C . ALA A 1 192 ? 4.449 27.344 26.875 1 95.38 192 ALA A C 1
ATOM 1445 O O . ALA A 1 192 ? 3.898 26.234 26.875 1 95.38 192 ALA A O 1
ATOM 1446 N N . GLY A 1 193 ? 5.723 27.453 26.578 1 94.5 193 GLY A N 1
ATOM 1447 C CA . GLY A 1 193 ? 6.59 26.297 26.375 1 94.5 193 GLY A CA 1
ATOM 1448 C C . GLY A 1 193 ? 6.594 25.797 24.938 1 94.5 193 GLY A C 1
ATOM 1449 O O . GLY A 1 193 ? 6.949 24.641 24.688 1 94.5 193 GLY A O 1
ATOM 1450 N N . LEU A 1 194 ? 6.145 26.562 24.016 1 96.25 194 LEU A N 1
ATOM 1451 C CA . LEU A 1 194 ? 6.168 26.266 22.594 1 96.25 194 LEU A CA 1
ATOM 1452 C C . LEU A 1 194 ? 7.215 27.109 21.875 1 96.25 194 LEU A C 1
ATOM 1454 O O . LEU A 1 194 ? 6.918 28.219 21.406 1 96.25 194 LEU A O 1
ATOM 1458 N N . SER A 1 195 ? 8.406 26.594 21.781 1 95.75 195 SER A N 1
ATOM 1459 C CA . SER A 1 195 ? 9.523 27.344 21.203 1 95.75 195 SER A CA 1
ATOM 1460 C C . SER A 1 195 ? 9.219 27.75 19.766 1 95.75 195 SER A C 1
ATOM 1462 O O . SER A 1 195 ? 8.82 26.938 18.953 1 95.75 195 SER A O 1
ATOM 1464 N N . THR A 1 196 ? 9.516 29.031 19.484 1 97.19 196 THR A N 1
ATOM 1465 C CA . THR A 1 196 ? 9.141 29.562 18.172 1 97.19 196 THR A CA 1
ATOM 1466 C C . THR A 1 196 ? 10.32 30.266 17.516 1 97.19 196 THR A C 1
ATOM 1468 O O . THR A 1 196 ? 11.18 30.812 18.188 1 97.19 196 THR A O 1
ATOM 1471 N N . GLU A 1 197 ? 10.453 30.141 16.281 1 97.5 197 GLU A N 1
ATOM 1472 C CA . GLU A 1 197 ? 11.391 30.859 15.422 1 97.5 197 GLU A CA 1
ATOM 1473 C C . GLU A 1 197 ? 10.664 31.531 14.258 1 97.5 197 GLU A C 1
ATOM 1475 O O . GLU A 1 197 ? 9.773 30.938 13.648 1 97.5 197 GLU A O 1
ATOM 1480 N N . VAL A 1 198 ? 10.938 32.812 13.984 1 98.31 198 VAL A N 1
ATOM 1481 C CA . VAL A 1 198 ? 10.359 33.531 12.859 1 98.31 198 VAL A CA 1
ATOM 1482 C C . VAL A 1 198 ? 11.367 33.594 11.711 1 98.31 198 VAL A C 1
ATOM 1484 O O . VAL A 1 198 ? 12.516 34 11.922 1 98.31 198 VAL A O 1
ATOM 1487 N N . VAL A 1 199 ? 10.953 33.219 10.555 1 98.19 199 VAL A N 1
ATOM 1488 C CA . VAL A 1 199 ? 11.836 33.25 9.391 1 98.19 199 VAL A CA 1
ATOM 1489 C C . VAL A 1 199 ? 11.148 33.969 8.227 1 98.19 199 VAL A C 1
ATOM 1491 O O . VAL A 1 199 ? 9.945 34.219 8.273 1 98.19 199 VAL A O 1
ATOM 1494 N N . ASN A 1 200 ? 11.875 34.312 7.227 1 96.88 200 ASN A N 1
ATOM 1495 C CA . ASN A 1 200 ? 11.305 35 6.078 1 96.88 200 ASN A CA 1
ATOM 1496 C C . ASN A 1 200 ? 10.539 34.031 5.172 1 96.88 200 ASN A C 1
ATOM 1498 O O . ASN A 1 200 ? 10.516 32.812 5.41 1 96.88 200 ASN A O 1
ATOM 1502 N N . SER A 1 201 ? 9.898 34.562 4.164 1 95.56 201 SER A N 1
ATOM 1503 C CA . SER A 1 201 ? 8.992 33.812 3.293 1 95.56 201 SER A CA 1
ATOM 1504 C C . SER A 1 201 ? 9.727 32.719 2.529 1 95.56 201 SER A C 1
ATOM 1506 O O . SER A 1 201 ? 9.188 31.641 2.332 1 95.56 201 SER A O 1
ATOM 1508 N N . GLN A 1 202 ? 10.906 32.938 2.104 1 95.5 202 GLN A N 1
ATOM 1509 C CA . GLN A 1 202 ? 11.664 31.953 1.365 1 95.5 202 GLN A CA 1
ATOM 1510 C C . GLN A 1 202 ? 12.078 30.797 2.271 1 95.5 202 GLN A C 1
ATOM 1512 O O . GLN A 1 202 ? 11.961 29.625 1.886 1 95.5 202 GLN A O 1
ATOM 1517 N N . ASP A 1 203 ? 12.5 31.156 3.396 1 97.25 203 ASP A N 1
ATOM 1518 C CA . ASP A 1 203 ? 12.969 30.141 4.332 1 97.25 203 ASP A CA 1
ATOM 1519 C C . ASP A 1 203 ? 11.812 29.266 4.816 1 97.25 203 ASP A C 1
ATOM 1521 O O . ASP A 1 203 ? 11.969 28.062 4.996 1 97.25 203 ASP A O 1
ATOM 1525 N N . ILE A 1 204 ? 10.656 29.891 5.055 1 97.94 204 ILE A N 1
ATOM 1526 C CA . ILE A 1 204 ? 9.531 29.094 5.547 1 97.94 204 ILE A CA 1
ATOM 1527 C C . ILE A 1 204 ? 9.094 28.094 4.473 1 97.94 204 ILE A C 1
ATOM 1529 O O . ILE A 1 204 ? 8.664 26.984 4.789 1 97.94 204 ILE A O 1
ATOM 1533 N N . GLN A 1 205 ? 9.188 28.531 3.197 1 97.94 205 GLN A N 1
ATOM 1534 C CA . GLN A 1 205 ? 8.859 27.609 2.119 1 97.94 205 GLN A CA 1
ATOM 1535 C C . GLN A 1 205 ? 9.828 26.438 2.09 1 97.94 205 GLN A C 1
ATOM 1537 O O . GLN A 1 205 ? 9.422 25.297 1.878 1 97.94 205 GLN A O 1
ATOM 1542 N N . SER A 1 206 ? 11.125 26.75 2.307 1 98.5 206 SER A N 1
ATOM 1543 C CA . SER A 1 206 ? 12.125 25.688 2.379 1 98.5 206 SER A CA 1
ATOM 1544 C C . SER A 1 206 ? 11.797 24.703 3.494 1 98.5 206 SER A C 1
ATOM 1546 O O . SER A 1 206 ? 11.922 23.484 3.311 1 98.5 206 SER A O 1
ATOM 1548 N N . VAL A 1 207 ? 11.367 25.203 4.602 1 98.31 207 VAL A N 1
ATOM 1549 C CA . VAL A 1 207 ? 11.023 24.359 5.742 1 98.31 207 VAL A CA 1
ATOM 1550 C C . VAL A 1 207 ? 9.805 23.5 5.414 1 98.31 207 VAL A C 1
ATOM 1552 O O . VAL A 1 207 ? 9.797 22.297 5.66 1 98.31 207 VAL A O 1
ATOM 1555 N N . ILE A 1 208 ? 8.797 24.109 4.824 1 98.31 208 ILE A N 1
ATOM 1556 C CA . ILE A 1 208 ? 7.543 23.438 4.508 1 98.31 208 ILE A CA 1
ATOM 1557 C C . ILE A 1 208 ? 7.797 22.312 3.51 1 98.31 208 ILE A C 1
ATOM 1559 O O . ILE A 1 208 ? 7.344 21.188 3.711 1 98.31 208 ILE A O 1
ATOM 1563 N N . TRP A 1 209 ? 8.562 22.562 2.508 1 98.69 209 TRP A N 1
ATOM 1564 C CA . TRP A 1 209 ? 8.797 21.594 1.447 1 98.69 209 TRP A CA 1
ATOM 1565 C C . TRP A 1 209 ? 9.719 20.469 1.926 1 98.69 209 TRP A C 1
ATOM 1567 O O . TRP A 1 209 ? 9.586 19.328 1.501 1 98.69 209 TRP A O 1
ATOM 1577 N N . THR A 1 210 ? 10.656 20.859 2.775 1 98.75 210 THR A N 1
ATOM 1578 C CA . THR A 1 210 ? 11.516 19.828 3.34 1 98.75 210 THR A CA 1
ATOM 1579 C C . THR A 1 210 ? 10.711 18.875 4.219 1 98.75 210 THR A C 1
ATOM 1581 O O . THR A 1 210 ? 10.875 17.656 4.141 1 98.75 210 THR A O 1
ATOM 1584 N N . LYS A 1 211 ? 9.867 19.406 5.035 1 98.25 211 LYS A N 1
ATOM 1585 C CA . LYS A 1 211 ? 8.992 18.578 5.859 1 98.25 211 LYS A CA 1
ATOM 1586 C C . LYS A 1 211 ? 8.047 17.75 4.992 1 98.25 211 LYS A C 1
ATOM 1588 O O . LYS A 1 211 ? 7.77 16.594 5.309 1 98.25 211 LYS A O 1
ATOM 1593 N N . LEU A 1 212 ? 7.539 18.359 3.938 1 98.56 212 LEU A N 1
ATOM 1594 C CA . LEU A 1 212 ? 6.664 17.656 3.002 1 98.56 212 LEU A CA 1
ATOM 1595 C C . LEU A 1 212 ? 7.383 16.469 2.373 1 98.56 212 LEU A C 1
ATOM 1597 O O . LEU A 1 212 ? 6.801 15.391 2.232 1 98.56 212 LEU A O 1
ATOM 1601 N N . LEU A 1 213 ? 8.617 16.703 1.971 1 98.81 213 LEU A N 1
ATOM 1602 C CA . LEU A 1 213 ? 9.438 15.648 1.373 1 98.81 213 LEU A CA 1
ATOM 1603 C C . LEU A 1 213 ? 9.516 14.43 2.293 1 98.81 213 LEU A C 1
ATOM 1605 O O . LEU A 1 213 ? 9.289 13.305 1.857 1 98.81 213 LEU A O 1
ATOM 1609 N N . VAL A 1 214 ? 9.75 14.648 3.516 1 98.56 214 VAL A N 1
ATOM 1610 C CA . VAL A 1 214 ? 9.906 13.594 4.512 1 98.56 214 VAL A CA 1
ATOM 1611 C C . VAL A 1 214 ? 8.562 12.906 4.742 1 98.56 214 VAL A C 1
ATOM 1613 O O . VAL A 1 214 ? 8.469 11.68 4.684 1 98.56 214 VAL A O 1
ATOM 1616 N N . ASN A 1 215 ? 7.543 13.688 4.945 1 98 215 ASN A N 1
ATOM 1617 C CA . ASN A 1 215 ? 6.219 13.164 5.262 1 98 215 ASN A CA 1
ATOM 1618 C C . ASN A 1 215 ? 5.625 12.391 4.09 1 98 215 ASN A C 1
ATOM 1620 O O . ASN A 1 215 ? 4.895 11.422 4.289 1 98 215 ASN A O 1
ATOM 1624 N N . ALA A 1 216 ? 5.984 12.828 2.883 1 98.81 216 ALA A N 1
ATOM 1625 C CA . ALA A 1 216 ? 5.438 12.195 1.684 1 98.81 216 ALA A CA 1
ATOM 1626 C C . ALA A 1 216 ? 5.871 10.734 1.589 1 98.81 216 ALA A C 1
ATOM 1628 O O . ALA A 1 216 ? 5.16 9.906 1.014 1 98.81 216 ALA A O 1
ATOM 1629 N N . ALA A 1 217 ? 7.035 10.477 2.143 1 98.81 217 ALA A N 1
ATOM 1630 C CA . ALA A 1 217 ? 7.539 9.109 2.105 1 98.81 217 ALA A CA 1
ATOM 1631 C C . ALA A 1 217 ? 7.156 8.344 3.371 1 98.81 217 ALA A C 1
ATOM 1633 O O . ALA A 1 217 ? 6.582 7.258 3.299 1 98.81 217 ALA A O 1
ATOM 1634 N N . ILE A 1 218 ? 7.363 8.891 4.508 1 98.31 218 ILE A N 1
ATOM 1635 C CA . ILE A 1 218 ? 7.25 8.188 5.781 1 98.31 218 ILE A CA 1
ATOM 1636 C C . ILE A 1 218 ? 5.781 7.879 6.07 1 98.31 218 ILE A C 1
ATOM 1638 O O . ILE A 1 218 ? 5.434 6.742 6.395 1 98.31 218 ILE A O 1
ATOM 1642 N N . ASN A 1 219 ? 4.891 8.852 5.926 1 97.94 219 ASN A N 1
ATOM 1643 C CA . ASN A 1 219 ? 3.52 8.711 6.41 1 97.94 219 ASN A CA 1
ATOM 1644 C C . ASN A 1 219 ? 2.76 7.637 5.637 1 97.94 219 ASN A C 1
ATOM 1646 O O . ASN A 1 219 ? 2.213 6.707 6.234 1 97.94 219 ASN A O 1
ATOM 1650 N N . PRO A 1 220 ? 2.744 7.727 4.289 1 98.69 220 PRO A N 1
ATOM 1651 C CA . PRO A 1 220 ? 1.992 6.691 3.574 1 98.69 220 PRO A CA 1
ATOM 1652 C C . PRO A 1 220 ? 2.625 5.309 3.707 1 98.69 220 PRO A C 1
ATOM 1654 O O . PRO A 1 220 ? 1.912 4.312 3.855 1 98.69 220 PRO A O 1
ATOM 1657 N N . LEU A 1 221 ? 3.953 5.227 3.641 1 98.62 221 LEU A N 1
ATOM 1658 C CA . LEU A 1 221 ? 4.621 3.934 3.713 1 98.62 221 LEU A CA 1
ATOM 1659 C C . LEU A 1 221 ? 4.406 3.285 5.078 1 98.62 221 LEU A C 1
ATOM 1661 O O . LEU A 1 221 ? 4.078 2.1 5.16 1 98.62 221 LEU A O 1
ATOM 1665 N N . ALA A 1 222 ? 4.609 4.035 6.176 1 97.81 222 ALA A N 1
ATOM 1666 C CA . ALA A 1 222 ? 4.363 3.514 7.52 1 97.81 222 ALA A CA 1
ATOM 1667 C C . ALA A 1 222 ? 2.914 3.057 7.672 1 97.81 222 ALA A C 1
ATOM 1669 O O . ALA A 1 222 ? 2.639 2.068 8.352 1 97.81 222 ALA A O 1
ATOM 1670 N N . SER A 1 223 ? 2.023 3.814 7.051 1 97.69 223 SER A N 1
ATOM 1671 C CA . SER A 1 223 ? 0.603 3.494 7.133 1 97.69 223 SER A CA 1
ATOM 1672 C C . SER A 1 223 ? 0.285 2.191 6.406 1 97.69 223 SER A C 1
ATOM 1674 O O . SER A 1 223 ? -0.483 1.367 6.906 1 97.69 223 SER A O 1
ATOM 1676 N N . ILE A 1 224 ? 0.884 2.016 5.262 1 97.88 224 ILE A N 1
ATOM 1677 C CA . ILE A 1 224 ? 0.688 0.786 4.5 1 97.88 224 ILE A CA 1
ATOM 1678 C C . ILE A 1 224 ? 1.289 -0.393 5.262 1 97.88 224 ILE A C 1
ATOM 1680 O O . ILE A 1 224 ? 0.695 -1.472 5.32 1 97.88 224 ILE A O 1
ATOM 1684 N N . LEU A 1 225 ? 2.436 -0.163 5.922 1 96.94 225 LEU A N 1
ATOM 1685 C CA . LEU A 1 225 ? 3.121 -1.201 6.688 1 96.94 225 LEU A CA 1
ATOM 1686 C C . LEU A 1 225 ? 2.449 -1.413 8.039 1 96.94 225 LEU A C 1
ATOM 1688 O O . LEU A 1 225 ? 2.744 -2.387 8.734 1 96.94 225 LEU A O 1
ATOM 1692 N N . ASN A 1 226 ? 1.563 -0.52 8.414 1 95.69 226 ASN A N 1
ATOM 1693 C CA . ASN A 1 226 ? 0.854 -0.564 9.688 1 95.69 226 ASN A CA 1
ATOM 1694 C C . ASN A 1 226 ? 1.819 -0.657 10.867 1 95.69 226 ASN A C 1
ATOM 1696 O O . ASN A 1 226 ? 1.694 -1.547 11.711 1 95.69 226 ASN A O 1
ATOM 1700 N N . GLY A 1 227 ? 2.77 0.236 10.906 1 94.88 227 GLY A N 1
ATOM 1701 C CA . GLY A 1 227 ? 3.771 0.215 11.961 1 94.88 227 GLY A CA 1
ATOM 1702 C C . GLY A 1 227 ? 4.418 1.567 12.195 1 94.88 227 GLY A C 1
ATOM 1703 O O . GLY A 1 227 ? 4.102 2.539 11.508 1 94.88 227 GLY A O 1
ATOM 1704 N N . PRO A 1 228 ? 5.301 1.658 13.234 1 95.38 228 PRO A N 1
ATOM 1705 C CA . PRO A 1 228 ? 5.992 2.918 13.523 1 95.38 228 PRO A CA 1
ATOM 1706 C C . PRO A 1 228 ? 7.008 3.289 12.445 1 95.38 228 PRO A C 1
ATOM 1708 O O . PRO A 1 228 ? 7.234 2.518 11.508 1 95.38 228 PRO A O 1
ATOM 1711 N N . ASN A 1 229 ? 7.594 4.438 12.539 1 95.44 229 ASN A N 1
ATOM 1712 C CA . ASN A 1 229 ? 8.555 4.926 11.555 1 95.44 229 ASN A CA 1
ATOM 1713 C C . ASN A 1 229 ? 9.727 3.965 11.383 1 95.44 229 ASN A C 1
ATOM 1715 O O . ASN A 1 229 ? 10.336 3.902 10.312 1 95.44 229 ASN A O 1
ATOM 1719 N N . ALA A 1 230 ? 9.992 3.158 12.398 1 94.44 230 ALA A N 1
ATOM 1720 C CA . ALA A 1 230 ? 11.062 2.162 12.328 1 94.44 230 ALA A CA 1
ATOM 1721 C C . ALA A 1 230 ? 10.805 1.165 11.203 1 94.44 230 ALA A C 1
ATOM 1723 O O . ALA A 1 230 ? 11.75 0.629 10.617 1 94.44 230 ALA A O 1
ATOM 1724 N N . SER A 1 231 ? 9.586 0.947 10.922 1 94.56 231 SER A N 1
ATOM 1725 C CA . SER A 1 231 ? 9.227 -0.021 9.891 1 94.56 231 SER A CA 1
ATOM 1726 C C . SER A 1 231 ? 9.742 0.409 8.523 1 94.56 231 SER A C 1
ATOM 1728 O O . SER A 1 231 ? 10.008 -0.432 7.664 1 94.56 231 SER A O 1
ATOM 1730 N N . ILE A 1 232 ? 9.953 1.665 8.312 1 95.25 232 ILE A N 1
ATOM 1731 C CA . ILE A 1 232 ? 10.328 2.229 7.02 1 95.25 232 ILE A CA 1
ATOM 1732 C C . ILE A 1 232 ? 11.805 1.942 6.742 1 95.25 232 ILE A C 1
ATOM 1734 O O . ILE A 1 232 ? 12.211 1.822 5.582 1 95.25 232 ILE A O 1
ATOM 1738 N N . THR A 1 233 ? 12.555 1.876 7.809 1 94.81 233 THR A N 1
ATOM 1739 C CA . THR A 1 233 ? 14 1.773 7.656 1 94.81 233 THR A CA 1
ATOM 1740 C C . THR A 1 233 ? 14.43 0.313 7.539 1 94.81 233 THR A C 1
ATOM 1742 O O . THR A 1 233 ? 15.594 0.023 7.273 1 94.81 233 THR A O 1
ATOM 1745 N N . ARG A 1 234 ? 13.414 -0.494 7.648 1 90.69 234 ARG A N 1
ATOM 1746 C CA . ARG A 1 234 ? 13.734 -1.918 7.641 1 90.69 234 ARG A CA 1
ATOM 1747 C C . ARG A 1 234 ? 13.703 -2.479 6.223 1 90.69 234 ARG A C 1
ATOM 1749 O O . ARG A 1 234 ? 12.633 -2.564 5.605 1 90.69 234 ARG A O 1
ATOM 1756 N N . GLY A 1 235 ? 14.867 -2.826 5.691 1 92.75 235 GLY A N 1
ATOM 1757 C CA . GLY A 1 235 ? 14.914 -3.588 4.453 1 92.75 235 GLY A CA 1
ATOM 1758 C C . GLY A 1 235 ? 15.141 -2.725 3.229 1 92.75 235 GLY A C 1
ATOM 1759 O O . GLY A 1 235 ? 14.727 -1.564 3.193 1 92.75 235 GLY A O 1
ATOM 1760 N N . GLU A 1 236 ? 15.633 -3.26 2.195 1 96.38 236 GLU A N 1
ATOM 1761 C CA . GLU A 1 236 ? 16 -2.574 0.961 1 96.38 236 GLU A CA 1
ATOM 1762 C C . GLU A 1 236 ? 14.766 -2.154 0.171 1 96.38 236 GLU A C 1
ATOM 1764 O O . GLU A 1 236 ? 14.766 -1.114 -0.49 1 96.38 236 GLU A O 1
ATOM 1769 N N . ALA A 1 237 ? 13.734 -2.945 0.268 1 97.38 237 ALA A N 1
ATOM 1770 C CA . ALA A 1 237 ? 12.508 -2.637 -0.465 1 97.38 237 ALA A CA 1
ATOM 1771 C C . ALA A 1 237 ? 11.898 -1.323 0.016 1 97.38 237 ALA A C 1
ATOM 1773 O O . ALA A 1 237 ? 11.477 -0.494 -0.794 1 97.38 237 ALA A O 1
ATOM 1774 N N . ASN A 1 238 ? 11.844 -1.155 1.314 1 97.94 238 ASN A N 1
ATOM 1775 C CA . ASN A 1 238 ? 11.336 0.092 1.877 1 97.94 238 ASN A CA 1
ATOM 1776 C C . ASN A 1 238 ? 12.203 1.28 1.479 1 97.94 238 ASN A C 1
ATOM 1778 O O . ASN A 1 238 ? 11.695 2.377 1.243 1 97.94 238 ASN A O 1
ATOM 1782 N N . HIS A 1 239 ? 13.523 1.066 1.405 1 98.38 239 HIS A N 1
ATOM 1783 C CA . HIS A 1 239 ? 14.445 2.105 0.96 1 98.38 239 HIS A CA 1
ATOM 1784 C C . HIS A 1 239 ? 14.133 2.545 -0.467 1 98.38 239 HIS A C 1
ATOM 1786 O O . HIS A 1 239 ? 14.141 3.74 -0.768 1 98.38 239 HIS A O 1
ATOM 1792 N N . LYS A 1 240 ? 13.859 1.584 -1.252 1 98.62 240 LYS A N 1
ATOM 1793 C CA . LYS A 1 240 ? 13.562 1.879 -2.652 1 98.62 240 LYS A CA 1
ATOM 1794 C C . LYS A 1 240 ? 12.266 2.668 -2.787 1 98.62 240 LYS A C 1
ATOM 1796 O O . LYS A 1 240 ? 12.164 3.572 -3.617 1 98.62 240 LYS A O 1
ATOM 1801 N N . VAL A 1 241 ? 11.258 2.305 -1.99 1 98.69 241 VAL A N 1
ATOM 1802 C CA . VAL A 1 241 ? 10 3.047 -1.995 1 98.69 241 VAL A CA 1
ATOM 1803 C C . VAL A 1 241 ? 10.258 4.496 -1.582 1 98.69 241 VAL A C 1
ATOM 1805 O O . VAL A 1 241 ? 9.812 5.426 -2.256 1 98.69 241 VAL A O 1
ATOM 1808 N N . THR A 1 242 ? 10.969 4.637 -0.481 1 98.75 242 THR A N 1
ATOM 1809 C CA . THR A 1 242 ? 11.273 5.965 0.043 1 98.75 242 THR A CA 1
ATOM 1810 C C . THR A 1 242 ? 12.016 6.797 -0.995 1 98.75 242 THR A C 1
ATOM 1812 O O . THR A 1 242 ? 11.648 7.945 -1.261 1 98.75 242 THR A O 1
ATOM 1815 N N . LYS A 1 243 ? 13.016 6.203 -1.589 1 98.81 243 LYS A N 1
ATOM 1816 C CA . LYS A 1 243 ? 13.836 6.895 -2.582 1 98.81 243 LYS A CA 1
ATOM 1817 C C . LYS A 1 243 ? 12.992 7.359 -3.764 1 98.81 243 LYS A C 1
ATOM 1819 O O . LYS A 1 243 ? 13.125 8.492 -4.227 1 98.81 243 LYS A O 1
ATOM 1824 N N . ALA A 1 244 ? 12.117 6.477 -4.238 1 98.75 244 ALA A N 1
ATOM 1825 C CA . ALA A 1 244 ? 11.266 6.801 -5.383 1 98.75 244 ALA A CA 1
ATOM 1826 C C . ALA A 1 244 ? 10.359 7.988 -5.07 1 98.75 244 ALA A C 1
ATOM 1828 O O . ALA A 1 244 ? 10.203 8.891 -5.895 1 98.75 244 ALA A O 1
ATOM 1829 N N . ILE A 1 245 ? 9.812 8.008 -3.896 1 98.88 245 ILE A N 1
ATOM 1830 C CA . ILE A 1 245 ? 8.859 9.031 -3.5 1 98.88 245 ILE A CA 1
ATOM 1831 C C . ILE A 1 245 ? 9.57 10.375 -3.336 1 98.88 245 ILE A C 1
ATOM 1833 O O . ILE A 1 245 ? 9.141 11.383 -3.898 1 98.88 245 ILE A O 1
ATOM 1837 N N . VAL A 1 246 ? 10.68 10.398 -2.627 1 98.94 246 VAL A N 1
ATOM 1838 C CA . VAL A 1 246 ? 11.312 11.664 -2.268 1 98.94 246 VAL A CA 1
ATOM 1839 C C . VAL A 1 246 ? 12.008 12.258 -3.488 1 98.94 246 VAL A C 1
ATOM 1841 O O . VAL A 1 246 ? 12.109 13.484 -3.617 1 98.94 246 VAL A O 1
ATOM 1844 N N . ASN A 1 247 ? 12.453 11.406 -4.395 1 98.81 247 ASN A N 1
ATOM 1845 C CA . ASN A 1 247 ? 13.055 11.93 -5.613 1 98.81 247 ASN A CA 1
ATOM 1846 C C . ASN A 1 247 ? 12.055 12.734 -6.434 1 98.81 247 ASN A C 1
ATOM 1848 O O . ASN A 1 247 ? 12.406 13.766 -7.016 1 98.81 247 ASN A O 1
ATOM 1852 N N . GLU A 1 248 ? 10.828 12.234 -6.531 1 98.88 248 GLU A N 1
ATOM 1853 C CA . GLU A 1 248 ? 9.781 12.984 -7.223 1 98.88 248 GLU A CA 1
ATOM 1854 C C . GLU A 1 248 ? 9.523 14.328 -6.547 1 98.88 248 GLU A C 1
ATOM 1856 O O . GLU A 1 248 ? 9.391 15.352 -7.219 1 98.88 248 GLU A O 1
ATOM 1861 N N . VAL A 1 249 ? 9.492 14.359 -5.219 1 98.88 249 VAL A N 1
ATOM 1862 C CA . VAL A 1 249 ? 9.242 15.586 -4.473 1 98.88 249 VAL A CA 1
ATOM 1863 C C . VAL A 1 249 ? 10.383 16.578 -4.691 1 98.88 249 VAL A C 1
ATOM 1865 O O . VAL A 1 249 ? 10.156 17.766 -4.91 1 98.88 249 VAL A O 1
ATOM 1868 N N . ALA A 1 250 ? 11.609 16.062 -4.605 1 98.88 250 ALA A N 1
ATOM 1869 C CA . ALA A 1 250 ? 12.797 16.906 -4.773 1 98.88 250 ALA A CA 1
ATOM 1870 C C . ALA A 1 250 ? 12.812 17.547 -6.16 1 98.88 250 ALA A C 1
ATOM 1872 O O . ALA A 1 250 ? 13.18 18.719 -6.301 1 98.88 250 ALA A O 1
ATOM 1873 N N . ALA A 1 251 ? 12.422 16.766 -7.188 1 98.88 251 ALA A N 1
ATOM 1874 C CA . ALA A 1 251 ? 12.375 17.297 -8.547 1 98.88 251 ALA A CA 1
ATOM 1875 C C . ALA A 1 251 ? 11.383 18.453 -8.656 1 98.88 251 ALA A C 1
ATOM 1877 O O . ALA A 1 251 ? 11.664 19.453 -9.305 1 98.88 251 ALA A O 1
ATOM 1878 N N . ILE A 1 252 ? 10.289 18.312 -8.008 1 98.75 252 ILE A N 1
ATOM 1879 C CA . ILE A 1 252 ? 9.258 19.359 -8.047 1 98.75 252 ILE A CA 1
ATOM 1880 C C . ILE A 1 252 ? 9.734 20.578 -7.27 1 98.75 252 ILE A C 1
ATOM 1882 O O . ILE A 1 252 ? 9.523 21.719 -7.703 1 98.75 252 ILE A O 1
ATOM 1886 N N . ALA A 1 253 ? 10.328 20.359 -6.047 1 98.75 253 ALA A N 1
ATOM 1887 C CA . ALA A 1 253 ? 10.867 21.469 -5.27 1 98.75 253 ALA A CA 1
ATOM 1888 C C . ALA A 1 253 ? 11.859 22.281 -6.09 1 98.75 253 ALA A C 1
ATOM 1890 O O . ALA A 1 253 ? 11.828 23.516 -6.062 1 98.75 253 ALA A O 1
ATOM 1891 N N . GLN A 1 254 ? 12.695 21.578 -6.801 1 98.62 254 GLN A N 1
ATOM 1892 C CA . GLN A 1 254 ? 13.664 22.234 -7.664 1 98.62 254 GLN A CA 1
ATOM 1893 C C . GLN A 1 254 ? 12.969 23.078 -8.727 1 98.62 254 GLN A C 1
ATOM 1895 O O . GLN A 1 254 ? 13.359 24.234 -8.977 1 98.62 254 GLN A O 1
ATOM 1900 N N . ALA A 1 255 ? 11.961 22.516 -9.352 1 98.62 255 ALA A N 1
ATOM 1901 C CA . ALA A 1 255 ? 11.211 23.219 -10.391 1 98.62 255 ALA A CA 1
ATOM 1902 C C . ALA A 1 255 ? 10.508 24.438 -9.828 1 98.62 255 ALA A C 1
ATOM 1904 O O . ALA A 1 255 ? 10.344 25.453 -10.516 1 98.62 255 ALA A O 1
ATOM 1905 N N . GLU A 1 256 ? 10.094 24.391 -8.555 1 97.81 256 GLU A N 1
ATOM 1906 C CA . GLU A 1 256 ? 9.414 25.484 -7.871 1 97.81 256 GLU A CA 1
ATOM 1907 C C . GLU A 1 256 ? 10.414 26.531 -7.375 1 97.81 256 GLU A C 1
ATOM 1909 O O . GLU A 1 256 ? 10.016 27.562 -6.848 1 97.81 256 GLU A O 1
ATOM 1914 N N . GLY A 1 257 ? 11.727 26.234 -7.527 1 98 257 GLY A N 1
ATOM 1915 C CA . GLY A 1 257 ? 12.758 27.141 -7.059 1 98 257 GLY A CA 1
ATOM 1916 C C . GLY A 1 257 ? 12.93 27.125 -5.551 1 98 257 GLY A C 1
ATOM 1917 O O . GLY A 1 257 ? 13.359 28.109 -4.957 1 98 257 GLY A O 1
ATOM 1918 N N . ILE A 1 258 ? 12.578 26.078 -4.902 1 98.06 258 ILE A N 1
ATOM 1919 C CA . ILE A 1 258 ? 12.648 25.953 -3.449 1 98.06 258 ILE A CA 1
ATOM 1920 C C . ILE A 1 258 ? 13.914 25.203 -3.057 1 98.06 258 ILE A C 1
ATOM 1922 O O . ILE A 1 258 ? 14.148 24.078 -3.518 1 98.06 258 ILE A O 1
ATOM 1926 N N . ALA A 1 259 ? 14.711 25.812 -2.201 1 97.88 259 ALA A N 1
ATOM 1927 C CA . ALA A 1 259 ? 15.914 25.156 -1.69 1 97.88 259 ALA A CA 1
ATOM 1928 C C . ALA A 1 259 ? 15.594 24.281 -0.479 1 97.88 259 ALA A C 1
ATOM 1930 O O . ALA A 1 259 ? 15.328 24.797 0.61 1 97.88 259 ALA A O 1
ATOM 1931 N N . LEU A 1 260 ? 15.68 22.969 -0.686 1 98.5 260 LEU A N 1
ATOM 1932 C CA . LEU A 1 260 ? 15.43 22.047 0.413 1 98.5 260 LEU A CA 1
ATOM 1933 C C . LEU A 1 260 ? 16.562 22.094 1.434 1 98.5 260 LEU A C 1
ATOM 1935 O O . LEU A 1 260 ? 17.734 22.234 1.063 1 98.5 260 LEU A O 1
ATOM 1939 N N . LYS A 1 261 ? 16.219 22.031 2.646 1 98 261 LYS A N 1
ATOM 1940 C CA . LYS A 1 261 ? 17.188 22.016 3.736 1 98 261 LYS A CA 1
ATOM 1941 C C . LYS A 1 261 ? 17.516 20.594 4.156 1 98 261 LYS A C 1
ATOM 1943 O O . LYS A 1 261 ? 16.969 20.078 5.125 1 98 261 LYS A O 1
ATOM 1948 N N . LEU A 1 262 ? 18.547 19.984 3.533 1 98.31 262 LEU A N 1
ATOM 1949 C CA . LEU A 1 262 ? 18.812 18.562 3.693 1 98.31 262 LEU A CA 1
ATOM 1950 C C . LEU A 1 262 ? 20.125 18.328 4.434 1 98.31 262 LEU A C 1
ATOM 1952 O O . LEU A 1 262 ? 20.594 17.203 4.547 1 98.31 262 LEU A O 1
ATOM 1956 N N . ASN A 1 263 ? 20.781 19.422 4.914 1 97.06 263 ASN A N 1
ATOM 1957 C CA . ASN A 1 263 ? 22 19.359 5.711 1 97.06 263 ASN A CA 1
ATOM 1958 C C . ASN A 1 263 ? 23.109 18.609 4.973 1 97.06 263 ASN A C 1
ATOM 1960 O O . ASN A 1 263 ? 23.75 17.719 5.547 1 97.06 263 ASN A O 1
ATOM 1964 N N . GLY A 1 264 ? 23.156 18.797 3.711 1 97.31 264 GLY A N 1
ATOM 1965 C CA . GLY A 1 264 ? 24.234 18.234 2.916 1 97.31 264 GLY A CA 1
ATOM 1966 C C . GLY A 1 264 ? 23.969 16.797 2.494 1 97.31 264 GLY A C 1
ATOM 1967 O O . GLY A 1 264 ? 24.844 16.156 1.895 1 97.31 264 GLY A O 1
ATOM 1968 N N . LYS A 1 265 ? 22.812 16.312 2.68 1 98.56 265 LYS A N 1
ATOM 1969 C CA . LYS A 1 265 ? 22.484 14.922 2.35 1 98.56 265 LYS A CA 1
ATOM 1970 C C . LYS A 1 265 ? 21.562 14.852 1.132 1 98.56 265 LYS A C 1
ATOM 1972 O O . LYS A 1 265 ? 21.031 15.875 0.691 1 98.56 265 LYS A O 1
ATOM 1977 N N . SER A 1 266 ? 21.5 13.633 0.596 1 98.69 266 SER A N 1
ATOM 1978 C CA . SER A 1 266 ? 20.484 13.414 -0.421 1 98.69 266 SER A CA 1
ATOM 1979 C C . SER A 1 266 ? 19.078 13.375 0.196 1 98.69 266 SER A C 1
ATOM 1981 O O . SER A 1 266 ? 18.938 13.172 1.403 1 98.69 266 SER A O 1
ATOM 1983 N N . PRO A 1 267 ? 18.094 13.648 -0.648 1 98.81 267 PRO A N 1
ATOM 1984 C CA . PRO A 1 267 ? 16.719 13.531 -0.14 1 98.81 267 PRO A CA 1
ATOM 1985 C C . PRO A 1 267 ? 16.469 12.203 0.561 1 98.81 267 PRO A C 1
ATOM 1987 O O . PRO A 1 267 ? 15.836 12.172 1.623 1 98.81 267 PRO A O 1
ATOM 1990 N N . PHE A 1 268 ? 16.984 11.164 -0.021 1 98.75 268 PHE A N 1
ATOM 1991 C CA . PHE A 1 268 ? 16.797 9.828 0.534 1 98.75 268 PHE A CA 1
ATOM 1992 C C . PHE A 1 268 ? 17.484 9.711 1.891 1 98.75 268 PHE A C 1
ATOM 1994 O O . PHE A 1 268 ? 16.859 9.297 2.871 1 98.75 268 PHE A O 1
ATOM 2001 N N . GLU A 1 269 ? 18.688 10.039 1.977 1 98.62 269 GLU A N 1
ATOM 2002 C CA . GLU A 1 269 ? 19.469 9.914 3.209 1 98.62 269 GLU A CA 1
ATOM 2003 C C . GLU A 1 269 ? 18.859 10.766 4.324 1 98.62 269 GLU A C 1
ATOM 2005 O O . GLU A 1 269 ? 18.781 10.32 5.473 1 98.62 269 GLU A O 1
ATOM 2010 N N . TYR A 1 270 ? 18.469 11.992 4.008 1 98.69 270 TYR A N 1
ATOM 2011 C CA . TYR A 1 270 ? 17.859 12.875 4.988 1 98.69 270 TYR A CA 1
ATOM 2012 C C . TYR A 1 270 ? 16.578 12.273 5.543 1 98.69 270 TYR A C 1
ATOM 2014 O O . TYR A 1 270 ? 16.344 12.289 6.754 1 98.69 270 TYR A O 1
ATOM 2022 N N . THR A 1 271 ? 15.75 11.727 4.664 1 98.62 271 THR A N 1
ATOM 2023 C CA . THR A 1 271 ? 14.484 11.125 5.07 1 98.62 271 THR A CA 1
ATOM 2024 C C . THR A 1 271 ? 14.727 9.914 5.961 1 98.62 271 THR A C 1
ATOM 2026 O O . THR A 1 271 ? 14.023 9.727 6.961 1 98.62 271 THR A O 1
ATOM 2029 N N . MET A 1 272 ? 15.695 9.109 5.609 1 98.31 272 MET A N 1
ATOM 2030 C CA . MET A 1 272 ? 16.031 7.941 6.418 1 98.31 272 MET A CA 1
ATOM 2031 C C . MET A 1 272 ? 16.5 8.359 7.805 1 98.31 272 MET A C 1
ATOM 2033 O O . MET A 1 272 ? 16.172 7.711 8.797 1 98.31 272 MET A O 1
ATOM 2037 N N . ASP A 1 273 ? 17.281 9.398 7.852 1 97.94 273 ASP A N 1
ATOM 2038 C CA . ASP A 1 273 ? 17.734 9.922 9.141 1 97.94 273 ASP A CA 1
ATOM 2039 C C . ASP A 1 273 ? 16.547 10.336 10.008 1 97.94 273 ASP A C 1
ATOM 2041 O O . ASP A 1 273 ? 16.516 10.062 11.203 1 97.94 273 ASP A O 1
ATOM 2045 N N . VAL A 1 274 ? 15.625 11.023 9.43 1 97.06 274 VAL A N 1
ATOM 2046 C CA . VAL A 1 274 ? 14.445 11.469 10.164 1 97.06 274 VAL A CA 1
ATOM 2047 C C . VAL A 1 274 ? 13.648 10.258 10.648 1 97.06 274 VAL A C 1
ATOM 2049 O O . VAL A 1 274 ? 13.195 10.227 11.797 1 97.06 274 VAL A O 1
ATOM 2052 N N . ALA A 1 275 ? 13.445 9.289 9.773 1 97.25 275 ALA A N 1
ATOM 2053 C CA . ALA A 1 275 ? 12.734 8.07 10.156 1 97.25 275 ALA A CA 1
ATOM 2054 C C . ALA A 1 275 ? 13.414 7.383 11.336 1 97.25 275 ALA A C 1
ATOM 2056 O O . ALA A 1 275 ? 12.742 6.895 12.25 1 97.25 275 ALA A O 1
ATOM 2057 N N . HIS A 1 276 ? 14.727 7.352 11.258 1 96.31 276 HIS A N 1
ATOM 2058 C CA . HIS A 1 276 ? 15.5 6.742 12.336 1 96.31 276 HIS A CA 1
ATOM 2059 C C . HIS A 1 276 ? 15.344 7.531 13.633 1 96.31 276 HIS A C 1
ATOM 2061 O O . HIS A 1 276 ? 15.148 6.949 14.703 1 96.31 276 HIS A O 1
ATOM 2067 N N . ALA A 1 277 ? 15.445 8.805 13.578 1 94.19 277 ALA A N 1
ATOM 2068 C CA . ALA A 1 277 ? 15.367 9.68 14.742 1 94.19 277 ALA A CA 1
ATOM 2069 C C . ALA A 1 277 ? 13.977 9.617 15.383 1 94.19 277 ALA A C 1
ATOM 2071 O O . ALA A 1 277 ? 13.836 9.844 16.578 1 94.19 277 ALA A O 1
ATOM 2072 N N . THR A 1 278 ? 13.008 9.273 14.602 1 93.5 278 THR A N 1
ATOM 2073 C CA . THR A 1 278 ? 11.641 9.195 15.086 1 93.5 278 THR A CA 1
ATOM 2074 C C . THR A 1 278 ? 11.133 7.754 15.031 1 93.5 278 THR A C 1
ATOM 2076 O O . THR A 1 278 ? 9.953 7.516 14.758 1 93.5 278 THR A O 1
ATOM 2079 N N . SER A 1 279 ? 11.961 6.789 15.258 1 93.94 279 SER A N 1
ATOM 2080 C CA . SER A 1 279 ? 11.734 5.371 14.992 1 93.94 279 SER A CA 1
ATOM 2081 C C . SER A 1 279 ? 10.523 4.855 15.766 1 93.94 279 SER A C 1
ATOM 2083 O O . SER A 1 279 ? 9.75 4.043 15.242 1 93.94 279 SER A O 1
ATOM 2085 N N . ALA A 1 280 ? 10.281 5.32 16.891 1 91.88 280 ALA A N 1
ATOM 2086 C CA . ALA A 1 280 ? 9.211 4.805 17.734 1 91.88 280 ALA A CA 1
ATOM 2087 C C . ALA A 1 280 ? 7.883 5.488 17.422 1 91.88 280 ALA A C 1
ATOM 2089 O O . ALA A 1 280 ? 6.82 5.016 17.844 1 91.88 280 ALA A O 1
ATOM 2090 N N . ASN A 1 281 ? 7.898 6.531 16.688 1 91.94 281 ASN A N 1
ATOM 2091 C CA . ASN A 1 281 ? 6.719 7.344 16.422 1 91.94 281 ASN A CA 1
ATOM 2092 C C . ASN A 1 281 ? 5.754 6.645 15.469 1 91.94 281 A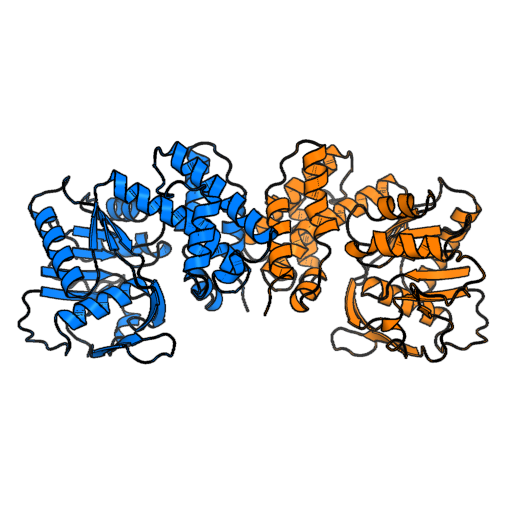SN A C 1
ATOM 2094 O O . ASN A 1 281 ? 6.184 6.012 14.5 1 91.94 281 ASN A O 1
ATOM 2098 N N . ILE A 1 282 ? 4.461 6.719 15.805 1 93.44 282 ILE A N 1
ATOM 2099 C CA . ILE A 1 282 ? 3.385 6.398 14.875 1 93.44 282 ILE A CA 1
ATOM 2100 C C . ILE A 1 282 ? 2.861 7.68 14.227 1 93.44 282 ILE A C 1
ATOM 2102 O O . ILE A 1 282 ? 2.361 8.57 14.914 1 93.44 282 ILE A O 1
ATOM 2106 N N . CYS A 1 283 ? 3.02 7.746 12.961 1 93.62 283 CYS A N 1
ATOM 2107 C CA . CYS A 1 283 ? 2.65 8.984 12.297 1 93.62 283 CYS A CA 1
ATOM 2108 C C . CYS A 1 283 ? 1.145 9.219 12.359 1 93.62 283 CYS A C 1
ATOM 2110 O O . CYS A 1 283 ? 0.374 8.266 12.516 1 93.62 283 CYS A O 1
ATOM 2112 N N . SER A 1 284 ? 0.738 10.438 12.281 1 92.06 284 SER A N 1
ATOM 2113 C CA . SER A 1 284 ? -0.667 10.812 12.406 1 92.06 284 SER A CA 1
ATOM 2114 C C . SER A 1 284 ? -1.511 10.164 11.312 1 92.06 284 SER A C 1
ATOM 2116 O O . SER A 1 284 ? -2.684 9.852 11.531 1 92.06 284 SER A O 1
ATOM 2118 N N . MET A 1 285 ? -0.984 9.953 10.156 1 95.25 285 MET A N 1
ATOM 2119 C CA . MET A 1 285 ? -1.715 9.32 9.062 1 95.25 285 MET A CA 1
ATOM 2120 C C . MET A 1 285 ? -2.123 7.902 9.43 1 95.25 285 MET A C 1
ATOM 2122 O O . MET A 1 285 ? -3.256 7.488 9.172 1 95.25 285 MET A O 1
ATOM 2126 N N . LEU A 1 286 ? -1.205 7.156 10 1 96.38 286 LEU A N 1
ATOM 2127 C CA . LEU A 1 286 ? -1.539 5.805 10.43 1 96.38 286 LEU A CA 1
ATOM 2128 C C . LEU A 1 286 ? -2.615 5.828 11.508 1 96.38 286 LEU A C 1
ATOM 2130 O O . LEU A 1 286 ? -3.518 4.988 11.516 1 96.38 286 LEU A O 1
ATOM 2134 N N . HIS A 1 287 ? -2.516 6.793 12.461 1 92.94 287 HIS A N 1
ATOM 2135 C CA . HIS A 1 287 ? -3.557 6.949 13.469 1 92.94 287 HIS A CA 1
ATOM 2136 C C . HIS A 1 287 ? -4.922 7.156 12.82 1 92.94 287 HIS A C 1
ATOM 2138 O O . HIS A 1 287 ? -5.914 6.566 13.258 1 92.94 287 HIS A O 1
ATOM 2144 N N . ASP A 1 288 ? -4.965 7.992 11.836 1 93.56 288 ASP A N 1
ATOM 2145 C CA . ASP A 1 288 ? -6.207 8.273 11.125 1 93.56 288 ASP A CA 1
ATOM 2146 C C . ASP A 1 288 ? -6.723 7.023 10.406 1 93.56 288 ASP A C 1
ATOM 2148 O O . ASP A 1 288 ? -7.914 6.715 10.469 1 93.56 288 ASP A O 1
ATOM 2152 N N . ILE A 1 289 ? -5.848 6.309 9.75 1 95.62 289 ILE A N 1
ATOM 2153 C CA . ILE A 1 289 ? -6.219 5.105 9.016 1 95.62 289 ILE A CA 1
ATOM 2154 C C . ILE A 1 289 ? -6.793 4.07 9.977 1 95.62 289 ILE A C 1
ATOM 2156 O O . ILE A 1 289 ? -7.824 3.451 9.688 1 95.62 289 ILE A O 1
ATOM 2160 N N . ARG A 1 290 ? -6.168 3.885 11.125 1 93.38 290 ARG A N 1
ATOM 2161 C CA . ARG A 1 290 ? -6.609 2.918 12.125 1 93.38 290 ARG A CA 1
ATOM 2162 C C . ARG A 1 290 ? -7.988 3.281 12.664 1 93.38 290 ARG A C 1
ATOM 2164 O O . ARG A 1 290 ? -8.742 2.406 13.094 1 93.38 290 ARG A O 1
ATOM 2171 N N . ARG A 1 291 ? -8.312 4.543 12.547 1 90.56 291 ARG A N 1
ATOM 2172 C CA . ARG A 1 291 ? -9.594 5.023 13.055 1 90.56 291 ARG A CA 1
ATOM 2173 C C . ARG A 1 291 ? -10.586 5.23 11.914 1 90.56 291 ARG A C 1
ATOM 2175 O O . ARG A 1 291 ? -11.664 5.793 12.117 1 90.56 291 ARG A O 1
ATOM 2182 N N . HIS A 1 292 ? -10.227 4.875 10.672 1 90.56 292 HIS A N 1
ATOM 2183 C CA . HIS A 1 292 ? -11.062 4.965 9.477 1 90.56 292 HIS A CA 1
ATOM 2184 C C . HIS A 1 292 ? -11.477 6.41 9.211 1 90.56 292 HIS A C 1
ATOM 2186 O O . HIS A 1 292 ? -12.656 6.684 8.969 1 90.56 292 HIS A O 1
ATOM 2192 N N . LYS A 1 293 ? -10.523 7.27 9.359 1 90.38 293 LYS A N 1
ATOM 2193 C CA . LYS A 1 293 ? -10.727 8.695 9.094 1 90.38 293 LYS A CA 1
ATOM 2194 C C . LYS A 1 293 ? -9.938 9.148 7.871 1 90.38 293 LYS A C 1
ATOM 2196 O O . LYS A 1 293 ? -8.992 8.469 7.449 1 90.38 293 LYS A O 1
ATOM 2201 N N . ALA A 1 294 ? -10.383 10.242 7.332 1 92.62 294 ALA A N 1
ATOM 2202 C CA . ALA A 1 294 ? -9.633 10.867 6.25 1 92.62 294 ALA A CA 1
ATOM 2203 C C . ALA A 1 294 ? -8.258 11.328 6.73 1 92.62 294 ALA A C 1
ATOM 2205 O O . ALA A 1 294 ? -8.094 11.703 7.895 1 92.62 294 ALA A O 1
ATOM 2206 N N . THR A 1 295 ? -7.312 11.281 5.82 1 95.56 295 THR A N 1
ATOM 2207 C CA . THR A 1 295 ? -5.949 11.672 6.16 1 95.56 295 THR A CA 1
ATOM 2208 C C . THR A 1 295 ? -5.566 12.977 5.465 1 95.56 295 THR A C 1
ATOM 2210 O O . THR A 1 295 ? -6.418 13.641 4.879 1 95.56 295 THR A O 1
ATOM 2213 N N . GLU A 1 296 ? -4.305 13.328 5.586 1 95.44 296 GLU A N 1
ATOM 2214 C CA . GLU A 1 296 ? -3.816 14.547 4.941 1 95.44 296 GLU A CA 1
ATOM 2215 C C . GLU A 1 296 ? -3.152 14.234 3.604 1 95.44 296 GLU A C 1
ATOM 2217 O O . GLU A 1 296 ? -2.398 15.047 3.072 1 95.44 296 GLU A O 1
ATOM 2222 N N . ILE A 1 297 ? -3.459 13.078 3.039 1 97.94 297 ILE A N 1
ATOM 2223 C CA . ILE A 1 297 ? -2.842 12.633 1.796 1 97.94 297 ILE A CA 1
ATOM 2224 C C . ILE A 1 297 ? -3.084 13.6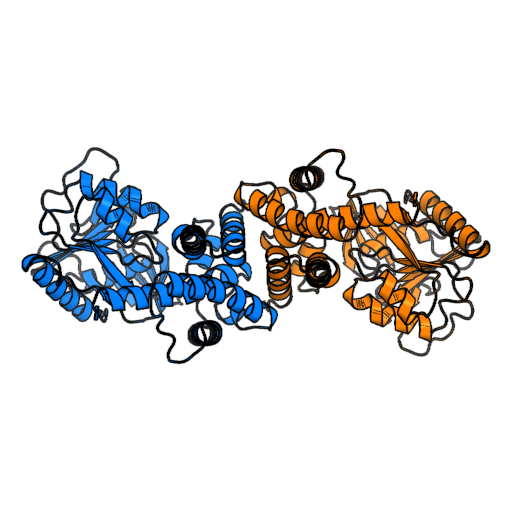64 0.7 1 97.94 297 ILE A C 1
ATOM 2226 O O . ILE A 1 297 ? -2.242 13.859 -0.18 1 97.94 297 ILE A O 1
ATOM 2230 N N . SER A 1 298 ? -4.188 14.406 0.755 1 96.69 298 SER A N 1
ATOM 2231 C CA . SER A 1 298 ? -4.574 15.391 -0.249 1 96.69 298 SER A CA 1
ATOM 2232 C C . SER A 1 298 ? -3.662 16.609 -0.2 1 96.69 298 SER A C 1
ATOM 2234 O O . SER A 1 298 ? -3.439 17.266 -1.219 1 96.69 298 SER A O 1
ATOM 2236 N N . ALA A 1 299 ? -3.129 16.875 0.981 1 97.62 299 ALA A N 1
ATOM 2237 C CA . ALA A 1 299 ? -2.295 18.062 1.144 1 97.62 299 ALA A CA 1
ATOM 2238 C C . ALA A 1 299 ? -0.812 17.719 1.071 1 97.62 299 ALA A C 1
ATOM 2240 O O . ALA A 1 299 ? 0.045 18.594 1.077 1 97.62 299 ALA A O 1
ATOM 2241 N N . ILE A 1 300 ? -0.548 16.422 1.024 1 98.19 300 ILE A N 1
ATOM 2242 C CA . ILE A 1 300 ? 0.837 15.961 0.998 1 98.19 300 ILE A CA 1
ATOM 2243 C C . ILE A 1 300 ? 1.164 15.383 -0.376 1 98.19 300 ILE A C 1
ATOM 2245 O O . ILE A 1 300 ? 1.545 16.109 -1.292 1 98.19 300 ILE A O 1
ATOM 2249 N N . ASN A 1 301 ? 0.869 14.117 -0.603 1 98.81 301 ASN A N 1
ATOM 2250 C CA . ASN A 1 301 ? 1.272 13.461 -1.842 1 98.81 301 ASN A CA 1
ATOM 2251 C C . ASN A 1 301 ? 0.469 13.969 -3.035 1 98.81 301 ASN A C 1
ATOM 2253 O O . ASN A 1 301 ? 0.988 14.055 -4.148 1 98.81 301 ASN A O 1
ATOM 2257 N N . GLU A 1 302 ? -0.787 14.234 -2.848 1 98.38 302 GLU A N 1
ATOM 2258 C CA . GLU A 1 302 ? -1.593 14.703 -3.969 1 98.38 302 GLU A CA 1
ATOM 2259 C C . GLU A 1 302 ? -1.117 16.078 -4.457 1 98.38 302 GLU A C 1
ATOM 2261 O O . GLU A 1 302 ? -1.209 16.375 -5.648 1 98.38 302 GLU A O 1
ATOM 2266 N N . MET A 1 303 ? -0.649 16.844 -3.58 1 98.25 303 MET A N 1
ATOM 2267 C CA . MET A 1 303 ? -0.099 18.125 -3.982 1 98.25 303 MET A CA 1
ATOM 2268 C C . MET A 1 303 ? 1.172 17.953 -4.809 1 98.25 303 MET A C 1
ATOM 2270 O O . MET A 1 303 ? 1.443 18.734 -5.719 1 98.25 303 MET A O 1
ATOM 2274 N N . VAL A 1 304 ? 1.977 16.953 -4.473 1 98.62 304 VAL A N 1
ATOM 2275 C CA . VAL A 1 304 ? 3.143 16.641 -5.289 1 98.62 304 VAL A CA 1
ATOM 2276 C C . VAL A 1 304 ? 2.701 16.312 -6.711 1 98.62 304 VAL A C 1
ATOM 2278 O O . VAL A 1 304 ? 3.311 16.766 -7.68 1 98.62 304 VAL A O 1
ATOM 2281 N N . VAL A 1 305 ? 1.653 15.547 -6.836 1 98.69 305 VAL A N 1
ATOM 2282 C CA . VAL A 1 305 ? 1.109 15.195 -8.141 1 98.69 305 VAL A CA 1
ATOM 2283 C C . VAL A 1 305 ? 0.634 16.453 -8.859 1 98.69 305 VAL A C 1
ATOM 2285 O O . VAL A 1 305 ? 0.908 16.641 -10.055 1 98.69 305 VAL A O 1
ATOM 2288 N N . TYR A 1 306 ? -0.055 17.297 -8.125 1 98.06 306 TYR A N 1
ATOM 2289 C CA . TYR A 1 306 ? -0.575 18.547 -8.68 1 98.06 306 TYR A CA 1
ATOM 2290 C C . TYR A 1 306 ? 0.549 19.406 -9.258 1 98.06 306 TYR A C 1
ATOM 2292 O O . TYR A 1 306 ? 0.483 19.828 -10.406 1 98.06 306 TYR A O 1
ATOM 2300 N N . TYR A 1 307 ? 1.572 19.641 -8.477 1 98.25 307 TYR A N 1
ATOM 2301 C CA . TYR A 1 307 ? 2.686 20.469 -8.938 1 98.25 307 TYR A CA 1
ATOM 2302 C C . TYR A 1 307 ? 3.475 19.766 -10.031 1 98.25 307 TYR A C 1
ATOM 2304 O O . TYR A 1 307 ? 4.012 20.406 -10.938 1 98.25 307 TYR A O 1
ATOM 2312 N N . GLY A 1 308 ? 3.572 18.406 -9.922 1 98.62 308 GLY A N 1
ATOM 2313 C CA . GLY A 1 308 ? 4.172 17.656 -11.016 1 98.62 308 GLY A CA 1
ATOM 2314 C C . GLY A 1 308 ? 3.508 17.922 -12.352 1 98.62 308 GLY A C 1
ATOM 2315 O O . GLY A 1 308 ? 4.188 18.141 -13.359 1 98.62 308 GLY A O 1
ATOM 2316 N N . GLN A 1 309 ? 2.229 17.891 -12.344 1 98.38 309 GLN A N 1
ATOM 2317 C CA . GLN A 1 309 ? 1.472 18.172 -13.555 1 98.38 309 GLN A CA 1
ATOM 2318 C C . GLN A 1 309 ? 1.746 19.594 -14.055 1 98.38 309 GLN A C 1
ATOM 2320 O O . GLN A 1 309 ? 1.939 19.797 -15.25 1 98.38 309 GLN A O 1
ATOM 2325 N N . ARG A 1 310 ? 1.79 20.5 -13.156 1 97.69 310 ARG A N 1
ATOM 2326 C CA . ARG A 1 310 ? 2.035 21.906 -13.492 1 97.69 310 ARG A CA 1
ATOM 2327 C C . ARG A 1 310 ? 3.387 22.078 -14.18 1 97.69 310 ARG A C 1
ATOM 2329 O O . ARG A 1 310 ? 3.516 22.859 -15.117 1 97.69 310 ARG A O 1
ATOM 2336 N N . HIS A 1 311 ? 4.332 21.375 -13.75 1 98.5 311 HIS A N 1
ATOM 2337 C CA . HIS A 1 311 ? 5.691 21.5 -14.273 1 98.5 311 HIS A CA 1
ATOM 2338 C C . HIS A 1 311 ? 5.992 20.438 -15.305 1 98.5 311 HIS A C 1
ATOM 2340 O O . HIS A 1 311 ? 7.117 20.344 -15.812 1 98.5 311 HIS A O 1
ATOM 2346 N N . ARG A 1 312 ? 5.047 19.516 -15.656 1 98.12 312 ARG A N 1
ATOM 2347 C CA . ARG A 1 312 ? 5.207 18.391 -16.578 1 98.12 312 ARG A CA 1
ATOM 2348 C C . ARG A 1 312 ? 6.305 17.453 -16.125 1 98.12 312 ARG A C 1
ATOM 2350 O O . ARG A 1 312 ? 7.148 17.031 -16.922 1 98.12 312 ARG A O 1
ATOM 2357 N N . ILE A 1 313 ? 6.441 17.266 -14.859 1 98.62 313 ILE A N 1
ATOM 2358 C CA . ILE A 1 313 ? 7.332 16.297 -14.227 1 98.62 313 ILE A CA 1
ATOM 2359 C C . ILE A 1 313 ? 6.527 15.094 -13.75 1 98.62 313 ILE A C 1
ATOM 2361 O O . ILE A 1 313 ? 5.625 15.227 -12.922 1 98.62 313 ILE A O 1
ATOM 2365 N N . PRO A 1 314 ? 6.75 13.883 -14.273 1 98.31 314 PRO A N 1
ATOM 2366 C CA . PRO A 1 314 ? 5.988 12.703 -13.852 1 98.31 314 PRO A CA 1
ATOM 2367 C C . PRO A 1 314 ? 6.18 12.367 -12.375 1 98.31 314 PRO A C 1
ATOM 2369 O O . PRO A 1 314 ? 7.297 12.438 -11.859 1 98.31 314 PRO A O 1
ATOM 2372 N N . THR A 1 315 ? 5.105 12.109 -11.727 1 98.75 315 THR A N 1
ATOM 2373 C CA . THR A 1 315 ? 5.145 11.711 -10.32 1 98.75 315 THR A CA 1
ATOM 2374 C C . THR A 1 315 ? 4.32 10.453 -10.094 1 98.75 315 THR A C 1
ATOM 2376 O O . THR A 1 315 ? 3.459 10.422 -9.211 1 98.75 315 THR A O 1
ATOM 2379 N N . PRO A 1 316 ? 4.621 9.375 -10.789 1 98.75 316 PRO A N 1
ATOM 2380 C CA . PRO A 1 316 ? 3.775 8.188 -10.727 1 98.75 316 PRO A CA 1
ATOM 2381 C C . PRO A 1 316 ? 3.762 7.543 -9.344 1 98.75 316 PRO A C 1
ATOM 2383 O O . PRO A 1 316 ? 2.746 6.977 -8.93 1 98.75 316 PRO A O 1
ATOM 2386 N N . ASN A 1 317 ? 4.863 7.598 -8.641 1 98.81 317 ASN A N 1
ATOM 2387 C CA . ASN A 1 317 ? 4.93 6.953 -7.336 1 98.81 317 ASN A CA 1
ATOM 2388 C C . ASN A 1 317 ? 4.062 7.676 -6.305 1 98.81 317 ASN A C 1
ATOM 2390 O O . ASN A 1 317 ? 3.332 7.043 -5.543 1 98.81 317 ASN A O 1
ATOM 2394 N N . ASN A 1 318 ? 4.141 8.992 -6.316 1 98.94 318 ASN A N 1
ATOM 2395 C CA . ASN A 1 318 ? 3.266 9.75 -5.426 1 98.94 318 ASN A CA 1
ATOM 2396 C C . ASN A 1 318 ? 1.798 9.578 -5.805 1 98.94 318 ASN A C 1
ATOM 2398 O O . ASN A 1 318 ? 0.931 9.516 -4.93 1 98.94 318 ASN A O 1
ATOM 2402 N N . GLU A 1 319 ? 1.528 9.562 -7.066 1 98.81 319 GLU A N 1
ATOM 2403 C CA . GLU A 1 319 ? 0.151 9.367 -7.512 1 98.81 319 GLU A CA 1
ATOM 2404 C C . GLU A 1 319 ? -0.395 8.016 -7.043 1 98.81 319 GLU A C 1
ATOM 2406 O O . GLU A 1 319 ? -1.527 7.938 -6.562 1 98.81 319 GLU A O 1
ATOM 2411 N N . LEU A 1 320 ? 0.394 6.973 -7.184 1 98.81 320 LEU A N 1
ATOM 2412 C CA . LEU A 1 320 ? -0.043 5.656 -6.73 1 98.81 320 LEU A CA 1
ATOM 2413 C C . LEU A 1 320 ? -0.257 5.648 -5.219 1 98.81 320 LEU A C 1
ATOM 2415 O O . LEU A 1 320 ? -1.231 5.07 -4.73 1 98.81 320 LEU A O 1
ATOM 2419 N N . MET A 1 321 ? 0.646 6.285 -4.488 1 98.81 321 MET A N 1
ATOM 2420 C CA . MET A 1 321 ? 0.523 6.355 -3.035 1 98.81 321 MET A CA 1
ATOM 2421 C C . MET A 1 321 ? -0.774 7.047 -2.631 1 98.81 321 MET A C 1
ATOM 2423 O O . MET A 1 321 ? -1.439 6.629 -1.684 1 98.81 321 MET A O 1
ATOM 2427 N N . VAL A 1 322 ? -1.124 8.148 -3.342 1 98.75 322 VAL A N 1
ATOM 2428 C CA . VAL A 1 322 ? -2.367 8.859 -3.072 1 98.75 322 VAL A CA 1
ATOM 2429 C C . VAL A 1 322 ? -3.547 7.895 -3.15 1 98.75 322 VAL A C 1
ATOM 2431 O O . VAL A 1 322 ? -4.359 7.82 -2.225 1 98.75 322 VAL A O 1
ATOM 2434 N N . ASN A 1 323 ? -3.578 7.168 -4.176 1 98.56 323 ASN A N 1
ATOM 2435 C CA . ASN A 1 323 ? -4.723 6.297 -4.414 1 98.56 323 ASN A CA 1
ATOM 2436 C C . ASN A 1 323 ? -4.738 5.113 -3.451 1 98.56 323 ASN A C 1
ATOM 2438 O O . ASN A 1 323 ? -5.805 4.668 -3.021 1 98.56 323 ASN A O 1
ATOM 2442 N N . LEU A 1 324 ? -3.564 4.547 -3.139 1 98.56 324 LEU A N 1
ATOM 2443 C CA . LEU A 1 324 ? -3.498 3.453 -2.174 1 98.56 324 LEU A CA 1
ATOM 2444 C C . LEU A 1 324 ? -4.012 3.9 -0.81 1 98.56 324 LEU A C 1
ATOM 2446 O O . LEU A 1 324 ? -4.789 3.189 -0.172 1 98.56 324 LEU A O 1
ATOM 2450 N N . ILE A 1 325 ? -3.605 5.07 -0.345 1 98.38 325 ILE A N 1
ATOM 2451 C CA . ILE A 1 325 ? -4.023 5.574 0.959 1 98.38 325 ILE A CA 1
ATOM 2452 C C . ILE A 1 325 ? -5.52 5.871 0.942 1 98.38 325 ILE A C 1
ATOM 2454 O O . ILE A 1 325 ? -6.227 5.586 1.913 1 98.38 325 ILE A O 1
ATOM 2458 N N . ARG A 1 326 ? -6 6.512 -0.118 1 97.31 326 ARG A N 1
ATOM 2459 C CA . ARG A 1 326 ? -7.434 6.75 -0.233 1 97.31 326 ARG A CA 1
ATOM 2460 C C . ARG A 1 326 ? -8.219 5.441 -0.169 1 97.31 326 ARG A C 1
ATOM 2462 O O . ARG A 1 326 ? -9.312 5.395 0.397 1 97.31 326 ARG A O 1
ATOM 2469 N N . GLY A 1 327 ? -7.684 4.379 -0.796 1 96.25 327 GLY A N 1
ATOM 2470 C CA . GLY A 1 327 ? -8.289 3.062 -0.665 1 96.25 327 GLY A CA 1
ATOM 2471 C C . GLY A 1 327 ? -8.359 2.578 0.771 1 96.25 327 GLY A C 1
ATOM 2472 O O . GLY A 1 327 ? -9.367 2.016 1.193 1 96.25 327 GLY A O 1
ATOM 2473 N N . LEU A 1 328 ? -7.301 2.785 1.486 1 96.5 328 LEU A N 1
ATOM 2474 C CA . LEU A 1 328 ? -7.242 2.381 2.887 1 96.5 328 LEU A CA 1
ATOM 2475 C C . LEU A 1 328 ? -8.227 3.182 3.727 1 96.5 328 LEU A C 1
ATOM 2477 O O . LEU A 1 328 ? -8.836 2.648 4.66 1 96.5 328 LEU A O 1
ATOM 2481 N N . GLU A 1 329 ? -8.367 4.5 3.377 1 94.19 329 GLU A N 1
ATOM 2482 C CA . GLU A 1 329 ? -9.328 5.352 4.074 1 94.19 329 GLU A CA 1
ATOM 2483 C C . GLU A 1 329 ? -10.75 4.809 3.939 1 94.19 329 GLU A C 1
ATOM 2485 O O . GLU A 1 329 ? -11.547 4.902 4.875 1 94.19 329 GLU A O 1
ATOM 2490 N N . SER A 1 330 ? -11.023 4.262 2.822 1 87.62 330 SER A N 1
ATOM 2491 C CA . SER A 1 330 ? -12.391 3.875 2.482 1 87.62 330 SER A CA 1
ATOM 2492 C C . SER A 1 330 ? -12.672 2.43 2.879 1 87.62 330 SER A C 1
ATOM 2494 O O . SER A 1 330 ? -13.789 1.934 2.686 1 87.62 330 SER A O 1
ATOM 2496 N N . ARG A 1 331 ? -11.641 1.817 3.365 1 82.06 331 ARG A N 1
ATOM 2497 C CA . ARG A 1 331 ? -11.797 0.404 3.693 1 82.06 331 ARG A CA 1
ATOM 2498 C C . ARG A 1 331 ? -12.898 0.203 4.734 1 82.06 331 ARG A C 1
ATOM 2500 O O . ARG A 1 331 ? -12.977 0.953 5.707 1 82.06 331 ARG A O 1
ATOM 2507 N N . LYS A 1 332 ? -13.953 -0.451 4.234 1 65.69 332 LYS A N 1
ATOM 2508 C CA . LYS A 1 332 ? -15.039 -0.797 5.148 1 65.69 332 LYS A CA 1
ATOM 2509 C C . LYS A 1 332 ? -14.695 -2.041 5.961 1 65.69 332 LYS A C 1
ATOM 2511 O O . LYS A 1 332 ? -14.086 -2.979 5.445 1 65.69 332 LYS A O 1
ATOM 2516 N N . HIS A 1 333 ? -14.422 -2.068 7.242 1 53.41 333 HIS A N 1
ATOM 2517 C CA . HIS A 1 333 ? -14.305 -3.279 8.047 1 53.41 333 HIS A CA 1
ATOM 2518 C C . HIS A 1 333 ? -15.617 -4.047 8.078 1 53.41 333 HIS A C 1
ATOM 2520 O O . HIS A 1 333 ? -16.688 -3.455 7.953 1 53.41 333 HIS A O 1
ATOM 2526 N N . MET B 1 1 ? 0.789 -44.875 -15.812 1 89.62 1 MET B N 1
ATOM 2527 C CA . MET B 1 1 ? 1.651 -43.688 -15.852 1 89.62 1 MET B CA 1
ATOM 2528 C C . MET B 1 1 ? 2.088 -43.281 -14.445 1 89.62 1 MET B C 1
ATOM 2530 O O . MET B 1 1 ? 1.326 -43.438 -13.484 1 89.62 1 MET B O 1
ATOM 2534 N N . ARG B 1 2 ? 3.328 -42.844 -14.336 1 87.5 2 ARG B N 1
ATOM 2535 C CA . ARG B 1 2 ? 3.877 -42.375 -13.07 1 87.5 2 ARG B CA 1
ATOM 2536 C C . ARG B 1 2 ? 3.965 -40.844 -13.039 1 87.5 2 ARG B C 1
ATOM 2538 O O . ARG B 1 2 ? 4.727 -40.25 -13.805 1 87.5 2 ARG B O 1
ATOM 2545 N N . VAL B 1 3 ? 3.201 -40.25 -12.102 1 91.81 3 VAL B N 1
ATOM 2546 C CA . VAL B 1 3 ? 3.1 -38.781 -12.031 1 91.81 3 VAL B CA 1
ATOM 2547 C C . VAL B 1 3 ? 3.66 -38.312 -10.703 1 91.81 3 VAL B C 1
ATOM 2549 O O . VAL B 1 3 ? 3.338 -38.844 -9.641 1 91.81 3 VAL B O 1
ATOM 2552 N N . GLY B 1 4 ? 4.504 -37.344 -10.773 1 91.94 4 GLY B N 1
ATOM 2553 C CA . GLY B 1 4 ? 4.969 -36.656 -9.578 1 91.94 4 GLY B CA 1
ATOM 2554 C C . GLY B 1 4 ? 4.426 -35.25 -9.445 1 91.94 4 GLY B C 1
ATOM 2555 O O . GLY B 1 4 ? 4.469 -34.469 -10.398 1 91.94 4 GLY B O 1
ATOM 2556 N N . VAL B 1 5 ? 3.889 -34.938 -8.297 1 94.75 5 VAL B N 1
ATOM 2557 C CA . VAL B 1 5 ? 3.49 -33.562 -7.969 1 94.75 5 VAL B CA 1
ATOM 2558 C C . VAL B 1 5 ? 4.52 -32.938 -7.031 1 94.75 5 VAL B C 1
ATOM 2560 O O . VAL B 1 5 ? 4.672 -33.375 -5.887 1 94.75 5 VAL B O 1
ATOM 2563 N N . VAL B 1 6 ? 5.156 -31.922 -7.551 1 94.75 6 VAL B N 1
ATOM 2564 C CA . VAL B 1 6 ? 6.23 -31.281 -6.797 1 94.75 6 VAL B CA 1
ATOM 2565 C C . VAL B 1 6 ? 5.688 -30.094 -6.02 1 94.75 6 VAL B C 1
ATOM 2567 O O . VAL B 1 6 ? 5.328 -29.062 -6.613 1 94.75 6 VAL B O 1
ATOM 2570 N N . GLY B 1 7 ? 5.711 -30.172 -4.707 1 93.38 7 GLY B N 1
ATOM 2571 C CA . GLY B 1 7 ? 5.18 -29.109 -3.863 1 93.38 7 GLY B CA 1
ATOM 2572 C C . GLY B 1 7 ? 3.715 -29.297 -3.518 1 93.38 7 GLY B C 1
ATOM 2573 O O . GLY B 1 7 ? 2.855 -29.281 -4.398 1 93.38 7 GLY B O 1
ATOM 2574 N N . LEU B 1 8 ? 3.438 -29.391 -2.27 1 92.44 8 LEU B N 1
ATOM 2575 C CA . LEU B 1 8 ? 2.07 -29.547 -1.782 1 92.44 8 LEU B CA 1
ATOM 2576 C C . LEU B 1 8 ? 1.6 -28.281 -1.074 1 92.44 8 LEU B C 1
ATOM 2578 O O . LEU B 1 8 ? 1.131 -28.344 0.065 1 92.44 8 LEU B O 1
ATOM 2582 N N . GLY B 1 9 ? 1.724 -27.172 -1.828 1 92.69 9 GLY B N 1
ATOM 2583 C CA . GLY B 1 9 ? 1.006 -25.969 -1.455 1 92.69 9 GLY B CA 1
ATOM 2584 C C . GLY B 1 9 ? -0.463 -26 -1.832 1 92.69 9 GLY B C 1
ATOM 2585 O O . GLY B 1 9 ? -1.066 -27.078 -1.892 1 92.69 9 GLY B O 1
ATOM 2586 N N . ALA B 1 10 ? -1.021 -24.906 -2.105 1 94.19 10 ALA B N 1
ATOM 2587 C CA . ALA B 1 10 ? -2.451 -24.844 -2.396 1 94.19 10 ALA B CA 1
ATOM 2588 C C . ALA B 1 10 ? -2.773 -25.594 -3.688 1 94.19 10 ALA B C 1
ATOM 2590 O O . ALA B 1 10 ? -3.533 -26.562 -3.678 1 94.19 10 ALA B O 1
ATOM 2591 N N . VAL B 1 11 ? -2.109 -25.188 -4.738 1 95.81 11 VAL B N 1
ATOM 2592 C CA . VAL B 1 11 ? -2.402 -25.781 -6.043 1 95.81 11 VAL B CA 1
ATOM 2593 C C . VAL B 1 11 ? -1.918 -27.219 -6.078 1 95.81 11 VAL B C 1
ATOM 2595 O O . VAL B 1 11 ? -2.658 -28.125 -6.488 1 95.81 11 VAL B O 1
ATOM 2598 N N . GLY B 1 12 ? -0.716 -27.438 -5.582 1 95.94 12 GLY B N 1
ATOM 2599 C CA . GLY B 1 12 ? -0.189 -28.797 -5.559 1 95.94 12 GLY B CA 1
ATOM 2600 C C . GLY B 1 12 ? -1.053 -29.75 -4.762 1 95.94 12 GLY B C 1
ATOM 2601 O O . GLY B 1 12 ? -1.274 -30.891 -5.188 1 95.94 12 GLY B O 1
ATOM 2602 N N . SER B 1 13 ? -1.539 -29.297 -3.686 1 94.62 13 SER B N 1
ATOM 2603 C CA . SER B 1 13 ? -2.391 -30.141 -2.85 1 94.62 13 SER B CA 1
ATOM 2604 C C . SER B 1 13 ? -3.723 -30.422 -3.535 1 94.62 13 SER B C 1
ATOM 2606 O O . SER B 1 13 ? -4.25 -31.531 -3.432 1 94.62 13 SER B O 1
ATOM 2608 N N . LEU B 1 14 ? -4.266 -29.469 -4.203 1 96.5 14 LEU B N 1
ATOM 2609 C CA . LEU B 1 14 ? -5.52 -29.688 -4.914 1 96.5 14 LEU B CA 1
ATOM 2610 C C . LEU B 1 14 ? -5.355 -30.766 -5.977 1 96.5 14 LEU B C 1
ATOM 2612 O O . LEU B 1 14 ? -6.172 -31.688 -6.059 1 96.5 14 LEU B O 1
ATOM 2616 N N . PHE B 1 15 ? -4.32 -30.656 -6.668 1 96.5 15 PHE B N 1
ATOM 2617 C CA . PHE B 1 15 ? -4.07 -31.594 -7.754 1 96.5 15 PHE B CA 1
ATOM 2618 C C . PHE B 1 15 ? -3.693 -32.969 -7.203 1 96.5 15 PHE B C 1
ATOM 2620 O O . PHE B 1 15 ? -4.23 -34 -7.641 1 96.5 15 PHE B O 1
ATOM 2627 N N . PHE B 1 16 ? -2.84 -33 -6.219 1 93.69 16 PHE B N 1
ATOM 2628 C CA . PHE B 1 16 ? -2.395 -34.281 -5.652 1 93.69 16 PHE B CA 1
ATOM 2629 C C . PHE B 1 16 ? -3.561 -35.031 -5.016 1 93.69 16 PHE B C 1
ATOM 2631 O O . PHE B 1 16 ? -3.746 -36.219 -5.254 1 93.69 16 PHE B O 1
ATOM 2638 N N . ASN B 1 17 ? -4.312 -34.344 -4.219 1 93.19 17 ASN B N 1
ATOM 2639 C CA . ASN B 1 17 ? -5.426 -34.969 -3.51 1 93.19 17 ASN B CA 1
ATOM 2640 C C . ASN B 1 17 ? -6.445 -35.562 -4.477 1 93.19 17 ASN B C 1
ATOM 2642 O O . ASN B 1 17 ? -6.906 -36.688 -4.281 1 93.19 17 ASN B O 1
ATOM 2646 N N . ARG B 1 18 ? -6.77 -34.844 -5.492 1 95.06 18 ARG B N 1
ATOM 2647 C CA . ARG B 1 18 ? -7.75 -35.344 -6.457 1 95.06 18 ARG B CA 1
ATOM 2648 C C . ARG B 1 18 ? -7.207 -36.531 -7.234 1 95.06 18 ARG B C 1
ATOM 2650 O O . ARG B 1 18 ? -7.93 -37.5 -7.469 1 95.06 18 ARG B O 1
ATOM 2657 N N . LEU B 1 19 ? -5.949 -36.438 -7.586 1 92.56 19 LEU B N 1
ATOM 2658 C CA . LEU B 1 19 ? -5.328 -37.531 -8.328 1 92.56 19 LEU B CA 1
ATOM 2659 C C . LEU B 1 19 ? -5.238 -38.812 -7.469 1 92.56 19 LEU B C 1
ATOM 2661 O O . LEU B 1 19 ? -5.633 -39.875 -7.91 1 92.56 19 LEU B O 1
ATOM 2665 N N . ILE B 1 20 ? -4.73 -38.625 -6.273 1 89.38 20 ILE B N 1
ATOM 2666 C CA . ILE B 1 20 ? -4.523 -39.812 -5.426 1 89.38 20 ILE B CA 1
ATOM 2667 C C . ILE B 1 20 ? -5.875 -40.438 -5.062 1 89.38 20 ILE B C 1
ATOM 2669 O O . ILE B 1 20 ? -6.004 -41.656 -4.984 1 89.38 20 ILE B O 1
ATOM 2673 N N . HIS B 1 21 ? -6.809 -39.562 -4.844 1 91.19 21 HIS B N 1
ATOM 2674 C CA . HIS B 1 21 ? -8.141 -40.094 -4.535 1 91.19 21 HIS B CA 1
ATOM 2675 C C . HIS B 1 21 ? -8.703 -40.906 -5.691 1 91.19 21 HIS B C 1
ATOM 2677 O O . HIS B 1 21 ? -9.359 -41.906 -5.477 1 91.19 21 HIS B O 1
ATOM 2683 N N . ARG B 1 22 ? -8.508 -40.406 -6.871 1 89.38 22 ARG B N 1
ATOM 2684 C CA . ARG B 1 22 ? -9 -41.125 -8.055 1 89.38 22 ARG B CA 1
ATOM 2685 C C . ARG B 1 22 ? -8.219 -42.406 -8.289 1 89.38 22 ARG B C 1
ATOM 2687 O O . ARG B 1 22 ? -8.805 -43.438 -8.641 1 89.38 22 ARG B O 1
ATOM 2694 N N . ILE B 1 23 ? -6.926 -42.375 -8.07 1 85.38 23 ILE B N 1
ATOM 2695 C CA . ILE B 1 23 ? -6.039 -43.469 -8.438 1 85.38 23 ILE B CA 1
ATOM 2696 C C . ILE B 1 23 ? -6.043 -44.531 -7.332 1 85.38 23 ILE B C 1
ATOM 2698 O O . ILE B 1 23 ? -6.051 -45.719 -7.613 1 85.38 23 ILE B O 1
ATOM 2702 N N . ASN B 1 24 ? -6.008 -44.031 -6.086 1 84.31 24 ASN B N 1
ATOM 2703 C CA . ASN B 1 24 ? -5.848 -44.906 -4.93 1 84.31 24 ASN B CA 1
ATOM 2704 C C . ASN B 1 24 ? -6.492 -44.312 -3.682 1 84.31 24 ASN B C 1
ATOM 2706 O O . ASN B 1 24 ? -5.793 -43.938 -2.736 1 84.31 24 ASN B O 1
ATOM 2710 N N . PRO B 1 25 ? -7.754 -44.281 -3.576 1 84.31 25 PRO B N 1
ATOM 2711 C CA . PRO B 1 25 ? -8.484 -43.562 -2.529 1 84.31 25 PRO B CA 1
ATOM 2712 C C . PRO B 1 25 ? -8.172 -44.094 -1.128 1 84.31 25 PRO B C 1
ATOM 2714 O O . PRO B 1 25 ? -8.312 -43.344 -0.148 1 84.31 25 PRO B O 1
ATOM 2717 N N . LYS B 1 26 ? -7.75 -45.344 -1.011 1 83.38 26 LYS B N 1
ATOM 2718 C CA . LYS B 1 26 ? -7.477 -45.906 0.305 1 83.38 26 LYS B CA 1
ATOM 2719 C C . LYS B 1 26 ? -5.98 -46.062 0.539 1 83.38 26 LYS B C 1
ATOM 2721 O O . LYS B 1 26 ? -5.555 -46.531 1.602 1 83.38 26 LYS B O 1
ATOM 2726 N N . ASN B 1 27 ? -5.207 -45.594 -0.526 1 79.12 27 ASN B N 1
ATOM 2727 C CA . ASN B 1 27 ? -3.752 -45.688 -0.475 1 79.12 27 ASN B CA 1
ATOM 2728 C C . ASN B 1 27 ? -3.271 -47.094 -0.167 1 79.12 27 ASN B C 1
ATOM 2730 O O . ASN B 1 27 ? -2.461 -47.281 0.74 1 79.12 27 ASN B O 1
ATOM 2734 N N . GLU B 1 28 ? -3.838 -47.969 -0.874 1 76.06 28 GLU B N 1
ATOM 2735 C CA . GLU B 1 28 ? -3.451 -49.375 -0.697 1 76.06 28 GLU B CA 1
ATOM 2736 C C . GLU B 1 28 ? -2.223 -49.719 -1.534 1 76.06 28 GLU B C 1
ATOM 2738 O O . GLU B 1 28 ? -2.086 -49.25 -2.666 1 76.06 28 GLU B O 1
ATOM 2743 N N . ALA B 1 29 ? -1.375 -50.469 -0.989 1 69.75 29 ALA B N 1
ATOM 2744 C CA . ALA B 1 29 ? -0.136 -50.844 -1.664 1 69.75 29 ALA B CA 1
ATOM 2745 C C . ALA B 1 29 ? -0.425 -51.594 -2.967 1 69.75 29 ALA B C 1
ATOM 2747 O O . ALA B 1 29 ? 0.267 -51.406 -3.967 1 69.75 29 ALA B O 1
ATOM 2748 N N . ALA B 1 30 ? -1.327 -52.469 -2.955 1 63.22 30 ALA B N 1
ATOM 2749 C CA . ALA B 1 30 ? -1.633 -53.312 -4.098 1 63.22 30 ALA B CA 1
ATOM 2750 C C . ALA B 1 30 ? -2.73 -52.719 -4.965 1 63.22 30 ALA B C 1
ATOM 2752 O O . ALA B 1 30 ? -3.525 -53.438 -5.57 1 63.22 30 ALA B O 1
ATOM 2753 N N . CYS B 1 31 ? -2.633 -51.469 -5.086 1 66.25 31 CYS B N 1
ATOM 2754 C CA . CYS B 1 31 ? -3.652 -50.844 -5.906 1 66.25 31 CYS B CA 1
ATOM 2755 C C . CYS B 1 31 ? -3.547 -51.281 -7.359 1 66.25 31 CYS B C 1
ATOM 2757 O O . CYS B 1 31 ? -2.447 -51.406 -7.902 1 66.25 31 CYS B O 1
ATOM 2759 N N . LYS B 1 32 ? -4.566 -51.656 -7.984 1 68.94 32 LYS B N 1
ATOM 2760 C CA . LYS B 1 32 ? -4.684 -52.281 -9.305 1 68.94 32 LYS B CA 1
ATOM 2761 C C . LYS B 1 32 ? -4.449 -51.25 -10.406 1 68.94 32 LYS B C 1
ATOM 2763 O O . LYS B 1 32 ? -4.242 -51.594 -11.57 1 68.94 32 LYS B O 1
ATOM 2768 N N . SER B 1 33 ? -4.352 -50.031 -9.938 1 70.31 33 SER B N 1
ATOM 2769 C CA . SER B 1 33 ? -4.246 -49 -10.969 1 70.31 33 SER B CA 1
ATOM 2770 C C . SER B 1 33 ? -2.887 -49.062 -11.656 1 70.31 33 SER B C 1
ATOM 2772 O O . SER B 1 33 ? -1.867 -49.312 -11.008 1 70.31 33 SER B O 1
ATOM 2774 N N . VAL B 1 34 ? -3.01 -48.781 -12.969 1 79 34 VAL B N 1
ATOM 2775 C CA . VAL B 1 34 ? -1.797 -48.75 -13.773 1 79 34 VAL B CA 1
ATOM 2776 C C . VAL B 1 34 ? -1.104 -47.375 -13.57 1 79 34 VAL B C 1
ATOM 2778 O O . VAL B 1 34 ? 0.081 -47.25 -13.883 1 79 34 VAL B O 1
ATOM 2781 N N . ASN B 1 35 ? -1.845 -46.469 -13.039 1 84.94 35 ASN B N 1
ATOM 2782 C CA . ASN B 1 35 ? -1.272 -45.156 -12.766 1 84.94 35 ASN B CA 1
ATOM 2783 C C . ASN B 1 35 ? -0.807 -45.031 -11.312 1 84.94 35 ASN B C 1
ATOM 2785 O O . ASN B 1 35 ? -1.385 -45.656 -10.422 1 84.94 35 ASN B O 1
ATOM 2789 N N . ARG B 1 36 ? 0.24 -44.25 -11.102 1 84.12 36 ARG B N 1
ATOM 2790 C CA . ARG B 1 36 ? 0.753 -43.938 -9.781 1 84.12 36 ARG B CA 1
ATOM 2791 C C . ARG B 1 36 ? 1.027 -42.438 -9.656 1 84.12 36 ARG B C 1
ATOM 2793 O O . ARG B 1 36 ? 1.472 -41.812 -10.617 1 84.12 36 ARG B O 1
ATOM 2800 N N . VAL B 1 37 ? 0.709 -41.938 -8.469 1 88.06 37 VAL B N 1
ATOM 2801 C CA . VAL B 1 37 ? 0.99 -40.531 -8.219 1 88.06 37 VAL B CA 1
ATOM 2802 C C . VAL B 1 37 ? 1.845 -40.375 -6.957 1 88.06 37 VAL B C 1
ATOM 2804 O O . VAL B 1 37 ? 1.635 -41.094 -5.973 1 88.06 37 VAL B O 1
ATOM 2807 N N . PHE B 1 38 ? 2.852 -39.531 -7.059 1 85.56 38 PHE B N 1
ATOM 2808 C CA . PHE B 1 38 ? 3.785 -39.312 -5.965 1 85.56 38 PHE B CA 1
ATOM 2809 C C . PHE B 1 38 ? 3.789 -37.844 -5.547 1 85.56 38 PHE B C 1
ATOM 2811 O O . PHE B 1 38 ? 3.766 -36.938 -6.398 1 85.56 38 PHE B O 1
ATOM 2818 N N . ALA B 1 39 ? 3.771 -37.656 -4.219 1 89.62 39 ALA B N 1
ATOM 2819 C CA . ALA B 1 39 ? 4.051 -36.344 -3.689 1 89.62 39 ALA B CA 1
ATOM 2820 C C . ALA B 1 39 ? 5.551 -36.125 -3.506 1 89.62 39 ALA B C 1
ATOM 2822 O O . ALA B 1 39 ? 6.223 -36.938 -2.85 1 89.62 39 ALA B O 1
ATOM 2823 N N . ILE B 1 40 ? 6.016 -35.156 -4.137 1 88.56 40 ILE B N 1
ATOM 2824 C CA . ILE B 1 40 ? 7.418 -34.781 -3.961 1 88.56 40 ILE B CA 1
ATOM 2825 C C . ILE B 1 40 ? 7.535 -33.562 -3.088 1 88.56 40 ILE B C 1
ATOM 2827 O O . ILE B 1 40 ? 7.219 -32.438 -3.529 1 88.56 40 ILE B O 1
ATOM 2831 N N . VAL B 1 41 ? 8.016 -33.719 -1.865 1 87.81 41 VAL B N 1
ATOM 2832 C CA . VAL B 1 41 ? 8.023 -32.625 -0.872 1 87.81 41 VAL B CA 1
ATOM 2833 C C . VAL B 1 41 ? 9.375 -32.594 -0.17 1 87.81 41 VAL B C 1
ATOM 2835 O O . VAL B 1 41 ? 10.219 -33.469 -0.371 1 87.81 41 VAL B O 1
ATOM 2838 N N . LYS B 1 42 ? 9.57 -31.5 0.553 1 81.75 42 LYS B N 1
ATOM 2839 C CA . LYS B 1 42 ? 10.734 -31.453 1.432 1 81.75 42 LYS B CA 1
ATOM 2840 C C . LYS B 1 42 ? 10.617 -32.469 2.555 1 81.75 42 LYS B C 1
ATOM 2842 O O . LYS B 1 42 ? 9.516 -32.75 3.041 1 81.75 42 LYS B O 1
ATOM 2847 N N . PRO B 1 43 ? 11.727 -32.938 2.992 1 79.69 43 PRO B N 1
ATOM 2848 C CA . PRO B 1 43 ? 11.711 -34 4.016 1 79.69 43 PRO B CA 1
ATOM 2849 C C . PRO B 1 43 ? 10.922 -33.594 5.258 1 79.69 43 PRO B C 1
ATOM 2851 O O . PRO B 1 43 ? 10.219 -34.438 5.844 1 79.69 43 PRO B O 1
ATOM 2854 N N . GLN B 1 44 ? 10.969 -32.375 5.672 1 78.81 44 GLN B N 1
ATOM 2855 C CA . GLN B 1 44 ? 10.328 -31.922 6.898 1 78.81 44 GLN B CA 1
ATOM 2856 C C . GLN B 1 44 ? 8.805 -31.984 6.785 1 78.81 44 GLN B C 1
ATOM 2858 O O . GLN B 1 44 ? 8.102 -32.031 7.797 1 78.81 44 GLN B O 1
ATOM 2863 N N . HIS B 1 45 ? 8.359 -32.062 5.551 1 83 45 HIS B N 1
ATOM 2864 C CA . HIS B 1 45 ? 6.91 -32.094 5.352 1 83 45 HIS B CA 1
ATOM 2865 C C . HIS B 1 45 ? 6.367 -33.5 5.395 1 83 45 HIS B C 1
ATOM 2867 O O . HIS B 1 45 ? 5.164 -33.719 5.562 1 83 45 HIS B O 1
ATOM 2873 N N . LEU B 1 46 ? 7.18 -34.5 5.293 1 79.5 46 LEU B N 1
ATOM 2874 C CA . LEU B 1 46 ? 6.758 -35.875 5.223 1 79.5 46 LEU B CA 1
ATOM 2875 C C . LEU B 1 46 ? 6.004 -36.281 6.488 1 79.5 46 LEU B C 1
ATOM 2877 O O . LEU B 1 46 ? 5.047 -37.062 6.426 1 79.5 46 LEU B O 1
ATOM 2881 N N . GLU B 1 47 ? 6.484 -35.75 7.551 1 74.19 47 GLU B N 1
ATOM 2882 C CA . GLU B 1 47 ? 5.891 -36.125 8.828 1 74.19 47 GLU B CA 1
ATOM 2883 C C . GLU B 1 47 ? 4.453 -35.625 8.938 1 74.19 47 GLU B C 1
ATOM 2885 O O . GLU B 1 47 ? 3.65 -36.188 9.688 1 74.19 47 GLU B O 1
ATOM 2890 N N . HIS B 1 48 ? 4.113 -34.688 8.109 1 78.06 48 HIS B N 1
ATOM 2891 C CA . HIS B 1 48 ? 2.793 -34.094 8.195 1 78.06 48 HIS B CA 1
ATOM 2892 C C . HIS B 1 48 ? 1.844 -34.688 7.164 1 78.06 48 HIS B C 1
ATOM 2894 O O . HIS B 1 48 ? 0.675 -34.312 7.09 1 78.06 48 HIS B O 1
ATOM 2900 N N . LEU B 1 49 ? 2.318 -35.719 6.484 1 84.94 49 LEU B N 1
ATOM 2901 C CA . LEU B 1 49 ? 1.52 -36.25 5.391 1 84.94 49 LEU B CA 1
ATOM 2902 C C . LEU B 1 49 ? 0.896 -37.594 5.777 1 84.94 49 LEU B C 1
ATOM 2904 O O . LEU B 1 49 ? 0.913 -38.531 4.992 1 84.94 49 LEU B O 1
ATOM 2908 N N . GLY B 1 50 ? 0.446 -37.688 7.039 1 83 50 GLY B N 1
AT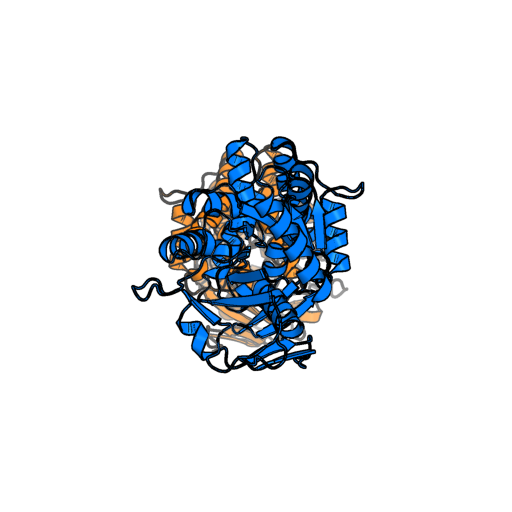OM 2909 C CA . GLY B 1 50 ? -0.312 -38.844 7.434 1 83 50 GLY B CA 1
ATOM 2910 C C . GLY B 1 50 ? -1.641 -38.969 6.711 1 83 50 GLY B C 1
ATOM 2911 O O . GLY B 1 50 ? -2.139 -40.094 6.5 1 83 50 GLY B O 1
ATOM 2912 N N . THR B 1 51 ? -2.189 -37.906 6.395 1 89.12 51 THR B N 1
ATOM 2913 C CA . THR B 1 51 ? -3.381 -37.75 5.566 1 89.12 51 THR B CA 1
ATOM 2914 C C . THR B 1 51 ? -3.27 -36.531 4.668 1 89.12 51 THR B C 1
ATOM 2916 O O . THR B 1 51 ? -2.469 -35.625 4.934 1 89.12 51 THR B O 1
ATOM 2919 N N . VAL B 1 52 ? -3.977 -36.562 3.592 1 91.75 52 VAL B N 1
ATOM 2920 C CA . VAL B 1 52 ? -4.148 -35.375 2.775 1 91.75 52 VAL B CA 1
ATOM 2921 C C . VAL B 1 52 ? -5.637 -35.094 2.562 1 91.75 52 VAL B C 1
ATOM 2923 O O . VAL B 1 52 ? -6.449 -36 2.57 1 91.75 52 VAL B O 1
ATOM 2926 N N . ALA B 1 53 ? -5.961 -33.812 2.412 1 95 53 ALA B N 1
ATOM 2927 C CA . ALA B 1 53 ? -7.391 -33.5 2.369 1 95 53 ALA B CA 1
ATOM 2928 C C . ALA B 1 53 ? -7.66 -32.188 1.671 1 95 53 ALA B C 1
ATOM 2930 O O . ALA B 1 53 ? -6.816 -31.281 1.69 1 95 53 ALA B O 1
ATOM 2931 N N . ILE B 1 54 ? -8.82 -32.094 1.044 1 97.06 54 ILE B N 1
ATOM 2932 C CA . ILE B 1 54 ? -9.414 -30.859 0.569 1 97.06 54 ILE B CA 1
ATOM 2933 C C . ILE B 1 54 ? -10.609 -30.484 1.442 1 97.06 54 ILE B C 1
ATOM 2935 O O . ILE B 1 54 ? -11.508 -31.312 1.66 1 97.06 54 ILE B O 1
ATOM 2939 N N . TYR B 1 55 ? -10.531 -29.281 1.937 1 97.31 55 TYR B N 1
ATOM 2940 C CA . TYR B 1 55 ? -11.609 -28.797 2.785 1 97.31 55 TYR B CA 1
ATOM 2941 C C . TYR B 1 55 ? -12.438 -27.734 2.059 1 97.31 55 TYR B C 1
ATOM 2943 O O . TYR B 1 55 ? -11.961 -27.109 1.118 1 97.31 55 TYR B O 1
ATOM 2951 N N . ASP B 1 56 ? -13.719 -27.641 2.52 1 95 56 ASP B N 1
ATOM 2952 C CA . ASP B 1 56 ? -14.484 -26.484 2.08 1 95 56 ASP B CA 1
ATOM 2953 C C . ASP B 1 56 ? -14.18 -25.266 2.949 1 95 56 ASP B C 1
ATOM 2955 O O . ASP B 1 56 ? -13.289 -25.297 3.795 1 95 56 ASP B O 1
ATOM 2959 N N . ARG B 1 57 ? -14.828 -24.125 2.762 1 89 57 ARG B N 1
ATOM 2960 C CA . ARG B 1 57 ? -14.539 -22.859 3.418 1 89 57 ARG B CA 1
ATOM 2961 C C . ARG B 1 57 ? -14.859 -22.922 4.906 1 89 57 ARG B C 1
ATOM 2963 O O . ARG B 1 57 ? -14.359 -22.109 5.691 1 89 57 ARG B O 1
ATOM 2970 N N . GLN B 1 58 ? -15.695 -23.891 5.277 1 92.62 58 GLN B N 1
ATOM 2971 C CA . GLN B 1 58 ? -16.031 -24.109 6.68 1 92.62 58 GLN B CA 1
ATOM 2972 C C . GLN B 1 58 ? -15.117 -25.156 7.312 1 92.62 58 GLN B C 1
ATOM 2974 O O . GLN B 1 58 ? -15.352 -25.594 8.438 1 92.62 58 GLN B O 1
ATOM 2979 N N . HIS B 1 59 ? -14.156 -25.578 6.52 1 93.69 59 HIS B N 1
ATOM 2980 C CA . HIS B 1 59 ? -13.148 -26.547 6.961 1 93.69 59 HIS B CA 1
ATOM 2981 C C . HIS B 1 59 ? -13.758 -27.922 7.168 1 93.69 59 HIS B C 1
ATOM 2983 O O . HIS B 1 59 ? -13.32 -28.672 8.039 1 93.69 59 HIS B O 1
ATOM 2989 N N . VAL B 1 60 ? -14.805 -28.125 6.441 1 95.5 60 VAL B N 1
ATOM 2990 C CA . VAL B 1 60 ? -15.359 -29.469 6.363 1 95.5 60 VAL B CA 1
ATOM 2991 C C . VAL B 1 60 ? -14.664 -30.25 5.246 1 95.5 60 VAL B C 1
ATOM 2993 O O . VAL B 1 60 ? -14.578 -29.781 4.113 1 95.5 60 VAL B O 1
ATOM 2996 N N . PRO B 1 61 ? -14.227 -31.438 5.527 1 95.25 61 PRO B N 1
ATOM 2997 C CA . PRO B 1 61 ? -13.523 -32.219 4.496 1 95.25 61 PRO B CA 1
ATOM 2998 C C . PRO B 1 61 ? -14.422 -32.562 3.318 1 95.25 61 PRO B C 1
ATOM 3000 O O . PRO B 1 61 ? -15.508 -33.125 3.514 1 95.25 61 PRO B O 1
ATOM 3003 N N . LEU B 1 62 ? -13.992 -32.219 2.191 1 95.38 62 LEU B N 1
ATOM 3004 C CA . LEU B 1 62 ? -14.641 -32.625 0.952 1 95.38 62 LEU B CA 1
ATOM 3005 C C . LEU B 1 62 ? -14.062 -33.969 0.459 1 95.38 62 LEU B C 1
ATOM 3007 O O . LEU B 1 62 ? -14.766 -34.75 -0.163 1 95.38 62 LEU B O 1
ATOM 3011 N N . LEU B 1 63 ? -12.805 -34.094 0.664 1 94.62 63 LEU B N 1
ATOM 3012 C CA . LEU B 1 63 ? -12.016 -35.25 0.26 1 94.62 63 LEU B CA 1
ATOM 3013 C C . LEU B 1 63 ? -10.883 -35.5 1.246 1 94.62 63 LEU B C 1
ATOM 3015 O O . LEU B 1 63 ? -10.242 -34.562 1.721 1 94.62 63 LEU B O 1
ATOM 3019 N N . GLU B 1 64 ? -10.672 -36.812 1.566 1 93.25 64 GLU B N 1
ATOM 3020 C CA . GLU B 1 64 ? -9.578 -37.188 2.455 1 93.25 64 GLU B CA 1
ATOM 3021 C C . GLU B 1 64 ? -8.984 -38.531 2.047 1 93.25 64 GLU B C 1
ATOM 3023 O O . GLU B 1 64 ? -9.727 -39.469 1.714 1 93.25 64 GLU B O 1
ATOM 3028 N N . VAL B 1 65 ? -7.734 -38.594 2.037 1 90.06 65 VAL B N 1
ATOM 3029 C CA . VAL B 1 65 ? -7.039 -39.844 1.707 1 90.06 65 VAL B CA 1
ATOM 3030 C C . VAL B 1 65 ? -5.961 -40.125 2.752 1 90.06 65 VAL B C 1
ATOM 3032 O O . VAL B 1 65 ? -5.141 -39.25 3.057 1 90.06 65 VAL B O 1
ATOM 3035 N N . PRO B 1 66 ? -5.977 -41.281 3.371 1 87.38 66 PRO B N 1
ATOM 3036 C CA . PRO B 1 66 ? -4.863 -41.625 4.258 1 87.38 66 PRO B CA 1
ATOM 3037 C C . PRO B 1 66 ? -3.541 -41.781 3.512 1 87.38 66 PRO B C 1
ATOM 3039 O O . PRO B 1 66 ? -3.52 -42.25 2.375 1 87.38 66 PRO B O 1
ATOM 3042 N N . MET B 1 67 ? -2.496 -41.219 4.113 1 77.5 67 MET B N 1
ATOM 3043 C CA . MET B 1 67 ? -1.183 -41.312 3.479 1 77.5 67 MET B CA 1
ATOM 3044 C C . MET B 1 67 ? -0.252 -42.219 4.254 1 77.5 67 MET B C 1
ATOM 3046 O O . MET B 1 67 ? 0.92 -42.375 3.906 1 77.5 67 MET B O 1
ATOM 3050 N N . ASN B 1 68 ? -0.731 -43.031 5.359 1 60.34 68 ASN B N 1
ATOM 3051 C CA . ASN B 1 68 ? 0.174 -43.844 6.168 1 60.34 68 ASN B CA 1
ATOM 3052 C C . ASN B 1 68 ? 1.448 -44.188 5.406 1 60.34 68 ASN B C 1
ATOM 3054 O O . ASN B 1 68 ? 1.881 -43.438 4.531 1 60.34 68 ASN B O 1
ATOM 3058 N N . SER B 1 69 ? 1.595 -45.531 4.848 1 53.38 69 SER B N 1
ATOM 3059 C CA . SER B 1 69 ? 2.869 -46 4.312 1 53.38 69 SER B CA 1
ATOM 3060 C C . SER B 1 69 ? 3.281 -45.188 3.086 1 53.38 69 SER B C 1
ATOM 3062 O O . SER B 1 69 ? 2.428 -44.75 2.322 1 53.38 69 SER B O 1
ATOM 3064 N N . PRO B 1 70 ? 4.551 -44.656 2.936 1 51.28 70 PRO B N 1
ATOM 3065 C CA . PRO B 1 70 ? 5.277 -43.656 2.135 1 51.28 70 PRO B CA 1
ATOM 3066 C C . PRO B 1 70 ? 5 -43.781 0.639 1 51.28 70 PRO B C 1
ATOM 3068 O O . PRO B 1 70 ? 5.812 -43.344 -0.184 1 51.28 70 PRO B O 1
ATOM 3071 N N . PRO B 1 71 ? 4.383 -44.812 0.109 1 41.44 71 PRO B N 1
ATOM 3072 C CA . PRO B 1 71 ? 4.691 -44.938 -1.315 1 41.44 71 PRO B CA 1
ATOM 3073 C C . PRO B 1 71 ? 4.41 -43.688 -2.115 1 41.44 71 PRO B C 1
ATOM 3075 O O . PRO B 1 71 ? 4.957 -43.5 -3.203 1 41.44 71 PRO B O 1
ATOM 3078 N N . ASN B 1 72 ? 3.594 -42.875 -1.695 1 46.97 72 ASN B N 1
ATOM 3079 C CA . ASN B 1 72 ? 3.125 -41.812 -2.598 1 46.97 72 ASN B CA 1
ATOM 3080 C C . ASN B 1 72 ? 3.723 -40.469 -2.24 1 46.97 72 ASN B C 1
ATOM 3082 O O . ASN B 1 72 ? 3.15 -39.406 -2.568 1 46.97 72 ASN B O 1
ATOM 3086 N N . ALA B 1 73 ? 4.562 -40.5 -1.34 1 48.75 73 ALA B N 1
ATOM 3087 C CA . ALA B 1 73 ? 5.266 -39.25 -1.039 1 48.75 73 ALA B CA 1
ATOM 3088 C C . ALA B 1 73 ? 6.777 -39.438 -1.121 1 48.75 73 ALA B C 1
ATOM 3090 O O . ALA B 1 73 ? 7.312 -40.438 -0.638 1 48.75 73 ALA B O 1
ATOM 3091 N N . LEU B 1 74 ? 7.293 -39.062 -2.229 1 52.59 74 LEU B N 1
ATOM 3092 C CA . LEU B 1 74 ? 8.742 -39 -2.359 1 52.59 74 LEU B CA 1
ATOM 3093 C C . LEU B 1 74 ? 9.312 -37.719 -1.765 1 52.59 74 LEU B C 1
ATOM 3095 O O . LEU B 1 74 ? 8.773 -36.656 -1.991 1 52.59 74 LEU B O 1
ATOM 3099 N N . ALA B 1 75 ? 9.875 -37.938 -0.609 1 46.75 75 ALA B N 1
ATOM 3100 C CA . ALA B 1 75 ? 10.562 -36.781 -0.051 1 46.75 75 ALA B CA 1
ATOM 3101 C C . ALA B 1 75 ? 11.703 -36.344 -0.96 1 46.75 75 ALA B C 1
ATOM 3103 O O . ALA B 1 75 ? 12.492 -37.156 -1.428 1 46.75 75 ALA B O 1
ATOM 3104 N N . LEU B 1 76 ? 11.414 -35.219 -1.636 1 45.84 76 LEU B N 1
ATOM 3105 C CA . LEU B 1 76 ? 12.609 -34.625 -2.227 1 45.84 76 LEU B CA 1
ATOM 3106 C C . LEU B 1 76 ? 13.641 -34.312 -1.153 1 45.84 76 LEU B C 1
ATOM 3108 O O . LEU B 1 76 ? 13.344 -33.562 -0.208 1 45.84 76 LEU B O 1
ATOM 3112 N N . SER B 1 77 ? 14.18 -35.188 -0.485 1 38.97 77 SER B N 1
ATOM 3113 C CA . SER B 1 77 ? 15.242 -34.844 0.454 1 38.97 77 SER B CA 1
ATOM 3114 C C . SER B 1 77 ? 16.547 -34.531 -0.273 1 38.97 77 SER B C 1
ATOM 3116 O O . SER B 1 77 ? 16.797 -35.094 -1.355 1 38.97 77 SER B O 1
ATOM 3118 N N . THR B 1 78 ? 16.922 -33.25 -0.089 1 37.25 78 THR B N 1
ATOM 3119 C CA . THR B 1 78 ? 18.312 -33.125 -0.47 1 37.25 78 THR B CA 1
ATOM 3120 C C . THR B 1 78 ? 19.078 -34.406 -0.194 1 37.25 78 THR B C 1
ATOM 3122 O O . THR B 1 78 ? 20.219 -34.562 -0.623 1 37.25 78 THR B O 1
ATOM 3125 N N . GLY B 1 79 ? 18.719 -35.094 0.791 1 32.31 79 GLY B N 1
ATOM 3126 C CA . GLY B 1 79 ? 19.531 -36.25 1.131 1 32.31 79 GLY B CA 1
ATOM 3127 C C . GLY B 1 79 ? 19.25 -37.438 0.246 1 32.31 79 GLY B C 1
ATOM 3128 O O . GLY B 1 79 ? 18.422 -37.375 -0.672 1 32.31 79 GLY B O 1
ATOM 3129 N N . THR B 1 80 ? 19.875 -38.656 0.648 1 34.41 80 THR B N 1
ATOM 3130 C CA . THR B 1 80 ? 20.281 -39.938 0.023 1 34.41 80 THR B CA 1
ATOM 3131 C C . THR B 1 80 ? 19.062 -40.781 -0.333 1 34.41 80 THR B C 1
ATOM 3133 O O . THR B 1 80 ? 19.188 -41.938 -0.748 1 34.41 80 THR B O 1
ATOM 3136 N N . ASP B 1 81 ? 17.922 -40.5 0.136 1 38.53 81 ASP B N 1
ATOM 3137 C CA . ASP B 1 81 ? 17.125 -41.688 -0.154 1 38.53 81 ASP B CA 1
ATOM 3138 C C . ASP B 1 81 ? 16.734 -41.75 -1.628 1 38.53 81 ASP B C 1
ATOM 3140 O O . ASP B 1 81 ? 15.992 -40.875 -2.107 1 38.53 81 ASP B O 1
ATOM 3144 N N . LYS B 1 82 ? 17.609 -42.25 -2.52 1 46.06 82 LYS B N 1
ATOM 3145 C CA . LYS B 1 82 ? 17.969 -42.531 -3.906 1 46.06 82 LYS B CA 1
ATOM 3146 C C . LYS B 1 82 ? 16.891 -43.375 -4.598 1 46.06 82 LYS B C 1
ATOM 3148 O O . LYS B 1 82 ? 17.109 -43.875 -5.699 1 46.06 82 LYS B O 1
ATOM 3153 N N . HIS B 1 83 ? 15.781 -43.75 -3.879 1 45.91 83 HIS B N 1
ATOM 3154 C CA . HIS B 1 83 ? 15.312 -44.969 -4.531 1 45.91 83 HIS B CA 1
ATOM 3155 C C . HIS B 1 83 ? 14.336 -44.656 -5.66 1 45.91 83 HIS B C 1
ATOM 3157 O O . HIS B 1 83 ? 13.508 -45.5 -6.031 1 45.91 83 HIS B O 1
ATOM 3163 N N . ILE B 1 84 ? 14.172 -43.312 -6.035 1 52.88 84 ILE B N 1
ATOM 3164 C CA . ILE B 1 84 ? 13.312 -43.406 -7.211 1 52.88 84 ILE B CA 1
ATOM 3165 C C . ILE B 1 84 ? 14.07 -44.062 -8.359 1 52.88 84 ILE B C 1
ATOM 3167 O O . ILE B 1 84 ? 14.984 -43.469 -8.93 1 52.88 84 ILE B O 1
ATOM 3171 N N . ASP B 1 85 ? 14.172 -45.344 -8.43 1 57.53 85 ASP B N 1
ATOM 3172 C CA . ASP B 1 85 ? 14.977 -46.094 -9.391 1 57.53 85 ASP B CA 1
ATOM 3173 C C . ASP B 1 85 ? 14.555 -45.781 -10.828 1 57.53 85 ASP B C 1
ATOM 3175 O O . ASP B 1 85 ? 15.352 -45.938 -11.758 1 57.53 85 ASP B O 1
ATOM 3179 N N . ASN B 1 86 ? 13.203 -45.25 -11.047 1 74.75 86 ASN B N 1
ATOM 3180 C CA . ASN B 1 86 ? 12.805 -45 -12.438 1 74.75 86 ASN B CA 1
ATOM 3181 C C . ASN B 1 86 ? 12.242 -43.594 -12.625 1 74.75 86 ASN B C 1
ATOM 3183 O O . ASN B 1 86 ? 11.461 -43.125 -11.797 1 74.75 86 ASN B O 1
ATOM 3187 N N . PRO B 1 87 ? 12.68 -42.938 -13.68 1 86.75 87 PRO B N 1
ATOM 3188 C CA . PRO B 1 87 ? 12.156 -41.625 -13.984 1 86.75 87 PRO B CA 1
ATOM 3189 C C . PRO B 1 87 ? 10.633 -41.594 -14.078 1 86.75 87 PRO B C 1
ATOM 3191 O O . PRO B 1 87 ? 10.008 -42.594 -14.391 1 86.75 87 PRO B O 1
ATOM 3194 N N . LEU B 1 88 ? 10.078 -40.5 -13.734 1 90.75 88 LEU B N 1
ATOM 3195 C CA . LEU B 1 88 ? 8.633 -40.281 -13.812 1 90.75 88 LEU B CA 1
ATOM 3196 C C . LEU B 1 88 ? 8.219 -39.906 -15.234 1 90.75 88 LEU B C 1
ATOM 3198 O O . LEU B 1 88 ? 9.016 -39.344 -15.992 1 90.75 88 LEU B O 1
ATOM 3202 N N . ASP B 1 89 ? 7 -40.312 -15.555 1 93.25 89 ASP B N 1
ATOM 3203 C CA . ASP B 1 89 ? 6.484 -39.938 -16.875 1 93.25 89 ASP B CA 1
ATOM 3204 C C . ASP B 1 89 ? 6.137 -38.469 -16.953 1 93.25 89 ASP B C 1
ATOM 3206 O O . ASP B 1 89 ? 6.391 -37.812 -17.969 1 93.25 89 ASP B O 1
ATOM 3210 N N . VAL B 1 90 ? 5.508 -37.969 -15.914 1 96.12 90 VAL B N 1
ATOM 3211 C CA . VAL B 1 90 ? 5.105 -36.562 -15.828 1 96.12 90 VAL B CA 1
ATOM 3212 C C . VAL B 1 90 ? 5.488 -36 -14.461 1 96.12 90 VAL B C 1
ATOM 3214 O O . VAL B 1 90 ? 5.316 -36.656 -13.438 1 96.12 90 VAL B O 1
ATOM 3217 N N . VAL B 1 91 ? 6.051 -34.844 -14.469 1 95.94 91 VAL B N 1
ATOM 3218 C CA . VAL B 1 91 ? 6.359 -34.094 -13.25 1 95.94 91 VAL B CA 1
ATOM 3219 C C . VAL B 1 91 ? 5.633 -32.75 -13.266 1 95.94 91 VAL B C 1
ATOM 3221 O O . VAL B 1 91 ? 5.926 -31.891 -14.094 1 95.94 91 VAL B O 1
ATOM 3224 N N . LEU B 1 92 ? 4.672 -32.594 -12.375 1 97.44 92 LEU B N 1
ATOM 3225 C CA . LEU B 1 92 ? 3.92 -31.359 -12.227 1 97.44 92 LEU B CA 1
ATOM 3226 C C . LEU B 1 92 ? 4.543 -30.469 -11.164 1 97.44 92 LEU B C 1
ATOM 3228 O O . LEU B 1 92 ? 4.508 -30.797 -9.969 1 97.44 92 LEU B O 1
ATOM 3232 N N . VAL B 1 93 ? 5.074 -29.391 -11.609 1 97.88 93 VAL B N 1
ATOM 3233 C CA . VAL B 1 93 ? 5.762 -28.484 -10.688 1 97.88 93 VAL B CA 1
ATOM 3234 C C . VAL B 1 93 ? 4.789 -27.422 -10.188 1 97.88 93 VAL B C 1
ATOM 3236 O O . VAL B 1 93 ? 4.316 -26.594 -10.961 1 97.88 93 VAL B O 1
ATOM 3239 N N . ALA B 1 94 ? 4.555 -27.469 -8.859 1 97 94 ALA B N 1
ATOM 3240 C CA . ALA B 1 94 ? 3.535 -26.594 -8.289 1 97 94 ALA B CA 1
ATOM 3241 C C . ALA B 1 94 ? 4.078 -25.828 -7.09 1 97 94 ALA B C 1
ATOM 3243 O O . ALA B 1 94 ? 3.312 -25.391 -6.227 1 97 94 ALA B O 1
ATOM 3244 N N . VAL B 1 95 ? 5.391 -25.656 -7.012 1 95.62 95 VAL B N 1
ATOM 3245 C CA . VAL B 1 95 ? 5.992 -24.875 -5.938 1 95.62 95 VAL B CA 1
ATOM 3246 C C . VAL B 1 95 ? 5.875 -23.391 -6.254 1 95.62 95 VAL B C 1
ATOM 3248 O O . VAL B 1 95 ? 5.598 -23.016 -7.395 1 95.62 95 VAL B O 1
ATOM 3251 N N . LYS B 1 96 ? 6.078 -22.562 -5.305 1 93.38 96 LYS B N 1
ATOM 3252 C CA . LYS B 1 96 ? 6.152 -21.125 -5.555 1 93.38 96 LYS B CA 1
ATOM 3253 C C . LYS B 1 96 ? 7.363 -20.781 -6.414 1 93.38 96 LYS B C 1
ATOM 3255 O O . LYS B 1 96 ? 8.422 -21.406 -6.285 1 93.38 96 LYS B O 1
ATOM 3260 N N . SER B 1 97 ? 7.203 -19.734 -7.098 1 94.75 97 SER B N 1
ATOM 3261 C CA . SER B 1 97 ? 8.211 -19.375 -8.086 1 94.75 97 SER B CA 1
ATOM 3262 C C . SER B 1 97 ? 9.578 -19.172 -7.438 1 94.75 97 SER B C 1
ATOM 3264 O O . SER B 1 97 ? 10.609 -19.469 -8.047 1 94.75 97 SER B O 1
ATOM 3266 N N . ASN B 1 98 ? 9.633 -18.672 -6.203 1 92 98 ASN B N 1
ATOM 3267 C CA . ASN B 1 98 ? 10.891 -18.438 -5.508 1 92 98 ASN B CA 1
ATOM 3268 C C . ASN B 1 98 ? 11.648 -19.734 -5.258 1 92 98 ASN B C 1
ATOM 3270 O O . ASN B 1 98 ? 12.859 -19.734 -5.035 1 92 98 ASN B O 1
ATOM 3274 N N . ASP B 1 99 ? 10.984 -20.844 -5.352 1 93.75 99 ASP B N 1
ATOM 3275 C CA . ASP B 1 99 ? 11.578 -22.141 -5.051 1 93.75 99 ASP B CA 1
ATOM 3276 C C . ASP B 1 99 ? 11.938 -22.906 -6.328 1 93.75 99 ASP B C 1
ATOM 3278 O O . ASP B 1 99 ? 12.555 -23.969 -6.277 1 93.75 99 ASP B O 1
ATOM 3282 N N . THR B 1 100 ? 11.602 -22.328 -7.453 1 96.69 100 THR B N 1
ATOM 3283 C CA . THR B 1 100 ? 11.68 -23.047 -8.719 1 96.69 100 THR B CA 1
ATOM 3284 C C . THR B 1 100 ? 13.117 -23.469 -9.008 1 96.69 100 THR B C 1
ATOM 3286 O O . THR B 1 100 ? 13.367 -24.625 -9.398 1 96.69 100 THR B O 1
ATOM 3289 N N . LEU B 1 101 ? 14.055 -22.578 -8.789 1 95.12 101 LEU B N 1
ATOM 3290 C CA . LEU B 1 101 ? 15.453 -22.875 -9.102 1 95.12 101 LEU B CA 1
ATOM 3291 C C . LEU B 1 101 ? 15.969 -24.031 -8.25 1 95.12 101 LEU B C 1
ATOM 3293 O O . LEU B 1 101 ? 16.547 -24.984 -8.766 1 95.12 101 LEU B O 1
ATOM 3297 N N . GLU B 1 102 ? 15.75 -23.953 -6.984 1 92.62 102 GLU B N 1
ATOM 3298 C CA . GLU B 1 102 ? 16.203 -24.984 -6.07 1 92.62 102 GLU B CA 1
ATOM 3299 C C . GLU B 1 102 ? 15.555 -26.328 -6.398 1 92.62 102 GLU B C 1
ATOM 3301 O O . GLU B 1 102 ? 16.234 -27.359 -6.414 1 92.62 102 GLU B O 1
ATOM 3306 N N . VAL B 1 103 ? 14.32 -26.312 -6.648 1 93.38 103 VAL B N 1
ATOM 3307 C CA . VAL B 1 103 ? 13.57 -27.531 -6.965 1 93.38 103 VAL B CA 1
ATOM 3308 C C . VAL B 1 103 ? 14.086 -28.141 -8.266 1 93.38 103 VAL B C 1
ATOM 3310 O O . VAL B 1 103 ? 14.273 -29.344 -8.359 1 93.38 103 VAL B O 1
ATOM 3313 N N . ALA B 1 104 ? 14.297 -27.312 -9.219 1 93.88 104 ALA B N 1
ATOM 3314 C CA . ALA B 1 104 ? 14.812 -27.781 -10.5 1 93.88 104 ALA B CA 1
ATOM 3315 C C . ALA B 1 104 ? 16.156 -28.469 -10.328 1 93.88 104 ALA B C 1
ATOM 3317 O O . ALA B 1 104 ? 16.406 -29.516 -10.93 1 93.88 104 ALA B O 1
ATOM 3318 N N . GLN B 1 105 ? 16.984 -27.875 -9.555 1 90.56 105 GLN B N 1
ATOM 3319 C CA . GLN B 1 105 ? 18.297 -28.453 -9.289 1 90.56 105 GLN B CA 1
ATOM 3320 C C . GLN B 1 105 ? 18.188 -29.797 -8.594 1 90.56 105 GLN B C 1
ATOM 3322 O O . GLN B 1 105 ? 18.922 -30.734 -8.914 1 90.56 105 GLN B O 1
ATOM 3327 N N . GLN B 1 106 ? 17.297 -29.891 -7.711 1 87.81 106 GLN B N 1
ATOM 3328 C CA . GLN B 1 106 ? 17.094 -31.141 -6.992 1 87.81 106 GLN B CA 1
ATOM 3329 C C . GLN B 1 106 ? 16.516 -32.219 -7.914 1 87.81 106 GLN B C 1
ATOM 3331 O O . GLN B 1 106 ? 16.906 -33.375 -7.84 1 87.81 106 GLN B O 1
ATOM 3336 N N . LEU B 1 107 ? 15.578 -31.844 -8.719 1 89.19 107 LEU B N 1
ATOM 3337 C CA . LEU B 1 107 ? 15 -32.781 -9.672 1 89.19 107 LEU B CA 1
ATOM 3338 C C . LEU B 1 107 ? 16.062 -33.344 -10.594 1 89.19 107 LEU B C 1
ATOM 3340 O O . LEU B 1 107 ? 16.031 -34.531 -10.938 1 89.19 107 LEU B O 1
ATOM 3344 N N . ALA B 1 108 ? 16.938 -32.5 -11.008 1 85.94 108 ALA B N 1
ATOM 3345 C CA . ALA B 1 108 ? 18.047 -32.938 -11.859 1 85.94 108 ALA B CA 1
ATOM 3346 C C . ALA B 1 108 ? 18.984 -33.875 -11.117 1 85.94 108 ALA B C 1
ATOM 3348 O O . ALA B 1 108 ? 19.438 -34.875 -11.68 1 85.94 108 ALA B O 1
ATOM 3349 N N . ALA B 1 109 ? 19.234 -33.625 -9.914 1 83.44 109 ALA B N 1
ATOM 3350 C CA . ALA B 1 109 ? 20.219 -34.344 -9.125 1 83.44 109 ALA B CA 1
ATOM 3351 C C . ALA B 1 109 ? 19.719 -35.75 -8.797 1 83.44 109 ALA B C 1
ATOM 3353 O O . ALA B 1 109 ? 20.5 -36.719 -8.719 1 83.44 109 ALA B O 1
ATOM 3354 N N . TYR B 1 110 ? 18.484 -35.906 -8.633 1 79.5 110 TYR B N 1
ATOM 3355 C CA . TYR B 1 110 ? 17.938 -37.188 -8.188 1 79.5 110 TYR B CA 1
ATOM 3356 C C . TYR B 1 110 ? 17.422 -38 -9.359 1 79.5 110 TYR B C 1
ATOM 3358 O O . TYR B 1 110 ? 16.781 -39.062 -9.172 1 79.5 110 TYR B O 1
ATOM 3366 N N . ASN B 1 111 ? 17.578 -37.688 -10.516 1 79.69 111 ASN B N 1
ATOM 3367 C CA . ASN B 1 111 ? 17.203 -38.375 -11.75 1 79.69 111 ASN B CA 1
ATOM 3368 C C . ASN B 1 111 ? 15.703 -38.688 -11.781 1 79.69 111 ASN B C 1
ATOM 3370 O O . ASN B 1 111 ? 15.312 -39.781 -12.164 1 79.69 111 ASN B O 1
ATOM 3374 N N . ILE B 1 112 ? 14.938 -37.812 -11.219 1 85 112 ILE B N 1
ATOM 3375 C CA . ILE B 1 112 ? 13.484 -37.938 -11.242 1 85 112 ILE B CA 1
ATOM 3376 C C . ILE B 1 112 ? 12.969 -37.656 -12.656 1 85 112 ILE B C 1
ATOM 3378 O O . ILE B 1 112 ? 12 -38.281 -13.086 1 85 112 ILE B O 1
ATOM 3382 N N . VAL B 1 113 ? 13.688 -36.812 -13.305 1 89.81 113 VAL B N 1
ATOM 3383 C CA . VAL B 1 113 ? 13.344 -36.438 -14.664 1 89.81 113 VAL B CA 1
ATOM 3384 C C . VAL B 1 113 ? 14.297 -37.094 -15.648 1 89.81 113 VAL B C 1
ATOM 3386 O O . VAL B 1 113 ? 15.516 -36.938 -15.562 1 89.81 113 VAL B O 1
ATOM 3389 N N . GLY B 1 114 ? 13.727 -37.906 -16.516 1 88.38 114 GLY B N 1
ATOM 3390 C CA . GLY B 1 114 ? 14.516 -38.562 -17.562 1 88.38 114 GLY B CA 1
ATOM 3391 C C . GLY B 1 114 ? 14.25 -38 -18.938 1 88.38 114 GLY B C 1
ATOM 3392 O O . GLY B 1 114 ? 13.555 -36.969 -19.094 1 88.38 114 GLY B O 1
ATOM 3393 N N . LYS B 1 115 ? 14.789 -38.656 -19.969 1 89.56 115 LYS B N 1
ATOM 3394 C CA . LYS B 1 115 ? 14.711 -38.188 -21.344 1 89.56 115 LYS B CA 1
ATOM 3395 C C . LYS B 1 115 ? 13.273 -38.188 -21.844 1 89.56 115 LYS B C 1
ATOM 3397 O O . LYS B 1 115 ? 12.906 -37.375 -22.703 1 89.56 115 LYS B O 1
ATOM 3402 N N . LYS B 1 116 ? 12.508 -39.062 -21.297 1 90.94 116 LYS B N 1
ATOM 3403 C CA . LYS B 1 116 ? 11.133 -39.188 -21.781 1 90.94 116 LYS B CA 1
ATOM 3404 C C . LYS B 1 116 ? 10.148 -38.5 -20.844 1 90.94 116 LYS B C 1
ATOM 3406 O O . LYS B 1 116 ? 8.953 -38.469 -21.125 1 90.94 116 LYS B O 1
ATOM 3411 N N . SER B 1 117 ? 10.664 -37.938 -19.781 1 94.62 117 SER B N 1
ATOM 3412 C CA . SER B 1 117 ? 9.797 -37.281 -18.812 1 94.62 117 SER B CA 1
ATOM 3413 C C . SER B 1 117 ? 9.242 -35.969 -19.375 1 94.62 117 SER B C 1
ATOM 3415 O O . SER B 1 117 ? 9.93 -35.25 -20.109 1 94.62 117 SER B O 1
ATOM 3417 N N . LEU B 1 118 ? 8.008 -35.719 -19.062 1 97.25 118 LEU B N 1
ATOM 3418 C CA . LEU B 1 118 ? 7.387 -34.438 -19.328 1 97.25 118 LEU B CA 1
ATOM 3419 C C . LEU B 1 118 ? 7.262 -33.594 -18.062 1 97.25 118 LEU B C 1
ATOM 3421 O O . LEU B 1 118 ? 6.691 -34.062 -17.062 1 97.25 118 LEU B O 1
ATOM 3425 N N . VAL B 1 119 ? 7.859 -32.375 -18.078 1 97.62 119 VAL B N 1
ATOM 3426 C CA . VAL B 1 119 ? 7.773 -31.469 -16.938 1 97.62 119 VAL B CA 1
ATOM 3427 C C . VAL B 1 119 ? 6.754 -30.359 -17.219 1 97.62 119 VAL B C 1
ATOM 3429 O O . VAL B 1 119 ? 6.812 -29.719 -18.281 1 97.62 119 VAL B O 1
ATOM 3432 N N . ILE B 1 120 ? 5.809 -30.172 -16.312 1 98.62 120 ILE B N 1
ATOM 3433 C CA . ILE B 1 120 ? 4.742 -29.188 -16.516 1 98.62 120 ILE B CA 1
ATOM 3434 C C . ILE B 1 120 ? 4.742 -28.188 -15.359 1 98.62 120 ILE B C 1
ATOM 3436 O O . ILE B 1 120 ? 4.543 -28.562 -14.195 1 98.62 120 ILE B O 1
ATOM 3440 N N . SER B 1 121 ? 4.984 -26.938 -15.648 1 98.69 121 SER B N 1
ATOM 3441 C CA . SER B 1 121 ? 4.902 -25.875 -14.648 1 98.69 121 SER B CA 1
ATOM 3442 C C . SER B 1 121 ? 3.488 -25.312 -14.547 1 98.69 121 SER B C 1
ATOM 3444 O O . SER B 1 121 ? 3.006 -24.656 -15.469 1 98.69 121 SER B O 1
ATOM 3446 N N . ILE B 1 122 ? 2.854 -25.531 -13.43 1 98.31 122 ILE B N 1
ATOM 3447 C CA . ILE B 1 122 ? 1.51 -25.016 -13.211 1 98.31 122 ILE B CA 1
ATOM 3448 C C . ILE B 1 122 ? 1.561 -23.844 -12.227 1 98.31 122 ILE B C 1
ATOM 3450 O O . ILE B 1 122 ? 0.557 -23.531 -11.586 1 98.31 122 ILE B O 1
ATOM 3454 N N . GLN B 1 123 ? 2.699 -23.172 -12.156 1 97.25 123 GLN B N 1
ATOM 3455 C CA . GLN B 1 123 ? 2.98 -22.062 -11.242 1 97.25 123 GLN B CA 1
ATOM 3456 C C . GLN B 1 123 ? 2.439 -20.75 -11.797 1 97.25 123 GLN B C 1
ATOM 3458 O O . GLN B 1 123 ? 2.305 -20.594 -13.008 1 97.25 123 GLN B O 1
ATOM 3463 N N . ASN B 1 124 ? 2.098 -19.891 -10.922 1 93.56 124 ASN B N 1
ATOM 3464 C CA . ASN B 1 124 ? 1.679 -18.547 -11.344 1 93.56 124 ASN B CA 1
ATOM 3465 C C . ASN B 1 124 ? 2.873 -17.688 -11.734 1 93.56 124 ASN B C 1
ATOM 3467 O O . ASN B 1 124 ? 3.979 -17.875 -11.227 1 93.56 124 ASN B O 1
ATOM 3471 N N . GLY B 1 125 ? 2.594 -16.781 -12.641 1 96.19 125 GLY B N 1
ATOM 3472 C CA . GLY B 1 125 ? 3.615 -15.812 -12.977 1 96.19 125 GLY B CA 1
ATOM 3473 C C . GLY B 1 125 ? 4.477 -16.234 -14.156 1 96.19 125 GLY B C 1
ATOM 3474 O O . GLY B 1 125 ? 4.105 -17.125 -14.914 1 96.19 125 GLY B O 1
ATOM 3475 N N . LEU B 1 126 ? 5.547 -15.539 -14.367 1 97.25 126 LEU B N 1
ATOM 3476 C CA . LEU B 1 126 ? 6.43 -15.727 -15.516 1 97.25 126 LEU B CA 1
ATOM 3477 C C . LEU B 1 126 ? 7.801 -16.219 -15.07 1 97.25 126 LEU B C 1
ATOM 3479 O O . LEU B 1 126 ? 8.164 -16.094 -13.906 1 97.25 126 LEU B O 1
ATOM 3483 N N . GLY B 1 127 ? 8.523 -16.875 -15.961 1 95.56 127 GLY B N 1
ATOM 3484 C CA . GLY B 1 127 ? 9.93 -17.172 -15.766 1 95.56 127 GLY B CA 1
ATOM 3485 C C . GLY B 1 127 ? 10.18 -18.594 -15.297 1 95.56 127 GLY B C 1
ATOM 3486 O O . GLY B 1 127 ? 11.289 -19.125 -15.438 1 95.56 127 GLY B O 1
ATOM 3487 N N . ASN B 1 128 ? 9.172 -19.281 -14.797 1 97.5 128 ASN B N 1
ATOM 3488 C CA . ASN B 1 128 ? 9.352 -20.594 -14.203 1 97.5 128 ASN B CA 1
ATOM 3489 C C . ASN B 1 128 ? 9.797 -21.625 -15.234 1 97.5 128 ASN B C 1
ATOM 3491 O O . ASN B 1 128 ? 10.719 -22.406 -14.984 1 97.5 128 ASN B O 1
ATOM 3495 N N . VAL B 1 129 ? 9.195 -21.641 -16.359 1 97.81 129 VAL B N 1
ATOM 3496 C CA . VAL B 1 129 ? 9.5 -22.625 -17.406 1 97.81 129 VAL B CA 1
ATOM 3497 C C . VAL B 1 129 ? 10.945 -22.438 -17.875 1 97.81 129 VAL B C 1
ATOM 3499 O O . VAL B 1 129 ? 11.672 -23.422 -18.062 1 97.81 129 VAL B O 1
ATOM 3502 N N . GLN B 1 130 ? 11.297 -21.203 -18.031 1 96.5 130 GLN B N 1
ATOM 3503 C CA . GLN B 1 130 ? 12.664 -20.922 -18.453 1 96.5 130 GLN B CA 1
ATOM 3504 C C . GLN B 1 130 ? 13.664 -21.453 -17.422 1 96.5 130 GLN B C 1
ATOM 3506 O O . GLN B 1 130 ? 14.664 -22.078 -17.781 1 96.5 130 GLN B O 1
ATOM 3511 N N . VAL B 1 131 ? 13.414 -21.219 -16.188 1 97.19 131 VAL B N 1
ATOM 3512 C CA . VAL B 1 131 ? 14.289 -21.672 -15.117 1 97.19 131 VAL B CA 1
ATOM 3513 C C . VAL B 1 131 ? 14.367 -23.188 -15.117 1 97.19 131 VAL B C 1
ATOM 3515 O O . VAL B 1 131 ? 15.453 -23.766 -14.977 1 97.19 131 VAL B O 1
ATOM 3518 N N . LEU B 1 132 ? 13.25 -23.844 -15.281 1 98 132 LEU B N 1
ATOM 3519 C CA . LEU B 1 132 ? 13.195 -25.297 -15.305 1 98 132 LEU B CA 1
ATOM 3520 C C . LEU B 1 132 ? 13.969 -25.859 -16.5 1 98 132 LEU B C 1
ATOM 3522 O O . LEU B 1 132 ? 14.758 -26.781 -16.359 1 98 132 LEU B O 1
ATOM 3526 N N . GLN B 1 133 ? 13.766 -25.266 -17.656 1 97.25 133 GLN B N 1
ATOM 3527 C CA . GLN B 1 133 ? 14.445 -25.719 -18.859 1 97.25 133 GLN B CA 1
ATOM 3528 C C . GLN B 1 133 ? 15.961 -25.609 -18.703 1 97.25 133 GLN B C 1
ATOM 3530 O O . GLN B 1 133 ? 16.703 -26.547 -19.031 1 97.25 133 GLN B O 1
ATOM 3535 N N . GLU B 1 134 ? 16.391 -24.516 -18.203 1 96.56 134 GLU B N 1
ATOM 3536 C CA . GLU B 1 134 ? 17.828 -24.25 -18.062 1 96.56 134 GLU B CA 1
ATOM 3537 C C . GLU B 1 134 ? 18.453 -25.188 -17.031 1 96.56 134 GLU B C 1
ATOM 3539 O O . GLU B 1 134 ? 19.531 -25.734 -17.25 1 96.56 134 GLU B O 1
ATOM 3544 N N . SER B 1 135 ? 17.797 -25.375 -15.969 1 95.31 135 SER B N 1
ATOM 3545 C CA . SER B 1 135 ? 18.344 -26.156 -14.859 1 95.31 135 SER B CA 1
ATOM 3546 C C . SER B 1 135 ? 18.328 -27.641 -15.172 1 95.31 135 SER B C 1
ATOM 3548 O O . SER B 1 135 ? 19.234 -28.375 -14.766 1 95.31 135 SER B O 1
ATOM 3550 N N . LEU B 1 136 ? 17.328 -28.094 -15.898 1 95.25 136 LEU B N 1
ATOM 3551 C CA . LEU B 1 136 ? 17.172 -29.516 -16.219 1 95.25 136 LEU B CA 1
ATOM 3552 C C . LEU B 1 136 ? 17.844 -29.844 -17.547 1 95.25 136 LEU B C 1
ATOM 3554 O O . LEU B 1 136 ? 17.938 -31.016 -17.922 1 95.25 136 LEU B O 1
ATOM 3558 N N . ALA B 1 137 ? 18.266 -28.859 -18.312 1 93.56 137 ALA B N 1
ATOM 3559 C CA . ALA B 1 137 ? 18.906 -28.984 -19.609 1 93.56 137 ALA B CA 1
ATOM 3560 C C . ALA B 1 137 ? 18.031 -29.797 -20.578 1 93.56 137 ALA B C 1
ATOM 3562 O O . ALA B 1 137 ? 18.5 -30.766 -21.172 1 93.56 137 ALA B O 1
ATOM 3563 N N . THR B 1 138 ? 16.75 -29.438 -20.609 1 94.06 138 THR B N 1
ATOM 3564 C CA . THR B 1 138 ? 15.82 -30.125 -21.5 1 94.06 138 THR B CA 1
ATOM 3565 C C . THR B 1 138 ? 14.773 -29.141 -22.047 1 94.06 138 THR B C 1
ATOM 3567 O O . THR B 1 138 ? 14.5 -28.109 -21.422 1 94.06 138 THR B O 1
ATOM 3570 N N . GLU B 1 139 ? 14.164 -29.484 -23.125 1 92.81 139 GLU B N 1
ATOM 3571 C CA . GLU B 1 139 ? 13.086 -28.688 -23.719 1 92.81 139 GLU B CA 1
ATOM 3572 C C . GLU B 1 139 ? 11.719 -29.281 -23.391 1 92.81 139 GLU B C 1
ATOM 3574 O O . GLU B 1 139 ? 10.688 -28.734 -23.781 1 92.81 139 GLU B O 1
ATOM 3579 N N . ASN B 1 140 ? 11.719 -30.375 -22.656 1 96.06 140 ASN B N 1
ATOM 3580 C CA . ASN B 1 140 ? 10.477 -31.094 -22.375 1 96.06 140 ASN B CA 1
ATOM 3581 C C . ASN B 1 140 ? 9.734 -30.484 -21.188 1 96.06 140 ASN B C 1
ATOM 3583 O O . ASN B 1 140 ? 9.32 -31.188 -20.281 1 96.06 140 ASN B O 1
ATOM 3587 N N . VAL B 1 141 ? 9.695 -29.125 -21.125 1 98 141 VAL B N 1
ATOM 3588 C CA . VAL B 1 141 ? 8.992 -28.391 -20.078 1 98 141 VAL B CA 1
ATOM 3589 C C . VAL B 1 141 ? 7.828 -27.609 -20.688 1 98 141 VAL B C 1
ATOM 3591 O O . VAL B 1 141 ? 8.016 -26.859 -21.656 1 98 141 VAL B O 1
ATOM 3594 N N . LEU B 1 142 ? 6.633 -27.859 -20.188 1 98.44 142 LEU B N 1
ATOM 3595 C CA . LEU B 1 142 ? 5.434 -27.219 -20.703 1 98.44 142 LEU B CA 1
ATOM 3596 C C . LEU B 1 142 ? 4.855 -26.25 -19.688 1 98.44 142 LEU B C 1
ATOM 3598 O O . LEU B 1 142 ? 5.016 -26.438 -18.469 1 98.44 142 LEU B O 1
ATOM 3602 N N . HIS B 1 143 ? 4.184 -25.234 -20.219 1 98.12 143 HIS B N 1
ATOM 3603 C CA . HIS B 1 143 ? 3.4 -24.312 -19.391 1 98.12 143 HIS B CA 1
ATOM 3604 C C . HIS B 1 143 ? 2.039 -24.906 -19.047 1 98.12 143 HIS B C 1
ATOM 3606 O O . HIS B 1 143 ? 1.448 -25.625 -19.859 1 98.12 143 HIS B O 1
ATOM 3612 N N . ALA B 1 144 ? 1.581 -24.578 -17.922 1 98.56 144 ALA B N 1
ATOM 3613 C CA . ALA B 1 144 ? 0.192 -24.828 -17.547 1 98.56 144 ALA B CA 1
ATOM 3614 C C . ALA B 1 144 ? -0.353 -23.703 -16.688 1 98.56 144 ALA B C 1
ATOM 3616 O O . ALA B 1 144 ? 0.396 -23.062 -15.938 1 98.56 144 ALA B O 1
ATOM 3617 N N . VAL B 1 145 ? -1.637 -23.438 -16.828 1 98.06 145 VAL B N 1
ATOM 3618 C CA . VAL B 1 145 ? -2.361 -22.453 -16.031 1 98.06 145 VAL B CA 1
ATOM 3619 C C . VAL B 1 145 ? -3.6 -23.094 -15.406 1 98.06 145 VAL B C 1
ATOM 3621 O O . VAL B 1 145 ? -4.312 -23.844 -16.078 1 98.06 145 VAL B O 1
ATOM 3624 N N . THR B 1 146 ? -3.787 -22.891 -14.188 1 97.25 146 THR B N 1
ATOM 3625 C CA . THR B 1 146 ? -5.012 -23.391 -13.578 1 97.25 146 THR B CA 1
ATOM 3626 C C . THR B 1 146 ? -5.793 -22.266 -12.906 1 97.25 146 THR B C 1
ATOM 3628 O O . THR B 1 146 ? -5.203 -21.297 -12.438 1 97.25 146 THR B O 1
ATOM 3631 N N . TYR B 1 147 ? -7.074 -22.359 -12.938 1 94.69 147 TYR B N 1
ATOM 3632 C CA . TYR B 1 147 ? -7.953 -21.406 -12.273 1 94.69 147 TYR B CA 1
ATOM 3633 C C . TYR B 1 147 ? -8.531 -22 -10.992 1 94.69 147 TYR B C 1
ATOM 3635 O O . TYR B 1 147 ? -9.375 -21.375 -10.336 1 94.69 147 TYR B O 1
ATOM 3643 N N . MET B 1 148 ? -8.016 -23.234 -10.766 1 92.94 148 MET B N 1
ATOM 3644 C CA . MET B 1 148 ? -8.266 -23.766 -9.43 1 92.94 148 MET B CA 1
ATOM 3645 C C . MET B 1 148 ? -7.52 -22.953 -8.375 1 92.94 148 MET B C 1
ATOM 3647 O O . MET B 1 148 ? -6.387 -22.531 -8.602 1 92.94 148 MET B O 1
ATOM 3651 N N . GLY B 1 149 ? -8.227 -22.734 -7.293 1 90.06 149 GLY B N 1
ATOM 3652 C CA . GLY B 1 149 ? -7.555 -21.953 -6.266 1 90.06 149 GLY B CA 1
ATOM 3653 C C . GLY B 1 149 ? -7.98 -22.344 -4.859 1 90.06 149 GLY B C 1
ATOM 3654 O O . GLY B 1 149 ? -8.961 -23.062 -4.676 1 90.06 149 GLY B O 1
ATOM 3655 N N . GLY B 1 150 ? -7.18 -21.938 -3.912 1 90.5 150 GLY B N 1
ATOM 3656 C CA . GLY B 1 150 ? -7.398 -22.156 -2.492 1 90.5 150 GLY B CA 1
ATOM 3657 C C . GLY B 1 150 ? -6.258 -21.641 -1.629 1 90.5 150 GLY B C 1
ATOM 3658 O O . GLY B 1 150 ? -5.426 -20.859 -2.088 1 90.5 150 GLY B O 1
ATOM 3659 N N . TYR B 1 151 ? -6.363 -21.938 -0.428 1 91.62 151 TYR B N 1
ATOM 3660 C CA . TYR B 1 151 ? -5.238 -21.594 0.437 1 91.62 151 TYR B CA 1
ATOM 3661 C C . TYR B 1 151 ? -4.793 -22.812 1.248 1 91.62 151 TYR B C 1
ATOM 3663 O O . TYR B 1 151 ? -5.621 -23.625 1.664 1 91.62 151 TYR B O 1
ATOM 3671 N N . ASN B 1 152 ? -3.51 -22.859 1.316 1 91.94 152 ASN B N 1
ATOM 3672 C CA . ASN B 1 152 ? -2.875 -24 1.98 1 91.94 152 ASN B CA 1
ATOM 3673 C C . ASN B 1 152 ? -2.973 -23.875 3.5 1 91.94 152 ASN B C 1
ATOM 3675 O O . ASN B 1 152 ? -2.605 -22.859 4.074 1 91.94 152 ASN B O 1
ATOM 3679 N N . VAL B 1 153 ? -3.461 -24.875 4.156 1 90.94 153 VAL B N 1
ATOM 3680 C CA . VAL B 1 153 ? -3.494 -24.953 5.613 1 90.94 153 VAL B CA 1
ATOM 3681 C C . VAL B 1 153 ? -2.189 -25.562 6.129 1 90.94 153 VAL B C 1
ATOM 3683 O O . VAL B 1 153 ? -1.567 -25.031 7.047 1 90.94 153 VAL B O 1
ATOM 3686 N N . SER B 1 154 ? -1.835 -26.625 5.625 1 88.88 154 SER B N 1
ATOM 3687 C CA . SER B 1 154 ? -0.591 -27.359 5.824 1 88.88 154 SER B CA 1
ATOM 3688 C C . SER B 1 154 ? -0.28 -28.25 4.625 1 88.88 154 SER B C 1
ATOM 3690 O O . SER B 1 154 ? -1.112 -28.422 3.732 1 88.88 154 SER B O 1
ATOM 3692 N N . PRO B 1 155 ? 0.937 -28.703 4.512 1 88.12 155 PRO B N 1
ATOM 3693 C CA . PRO B 1 155 ? 1.235 -29.547 3.355 1 88.12 155 PRO B CA 1
ATOM 3694 C C . PRO B 1 155 ? 0.214 -30.672 3.162 1 88.12 155 PRO B C 1
ATOM 3696 O O . PRO B 1 155 ? 0.033 -31.5 4.051 1 88.12 155 PRO B O 1
ATOM 3699 N N . GLY B 1 156 ? -0.406 -30.656 2.01 1 91.56 156 GLY B N 1
ATOM 3700 C CA . GLY B 1 156 ? -1.367 -31.703 1.693 1 91.56 156 GLY B CA 1
ATOM 3701 C C . GLY B 1 156 ? -2.766 -31.406 2.199 1 91.56 156 GLY B C 1
ATOM 3702 O O . GLY B 1 156 ? -3.705 -32.156 1.929 1 91.56 156 GLY B O 1
ATOM 3703 N N . HIS B 1 157 ? -2.902 -30.375 2.939 1 94 157 HIS B N 1
ATOM 3704 C CA . HIS B 1 157 ? -4.191 -29.938 3.463 1 94 157 HIS B CA 1
ATOM 3705 C C . HIS B 1 157 ? -4.555 -28.547 2.949 1 94 157 HIS B C 1
ATOM 3707 O O . HIS B 1 157 ? -3.908 -27.562 3.305 1 94 157 HIS B O 1
ATOM 3713 N N . VAL B 1 158 ? -5.648 -28.516 2.119 1 95.81 158 VAL B N 1
ATOM 3714 C CA . VAL B 1 158 ? -5.953 -27.297 1.393 1 95.81 158 VAL B CA 1
ATOM 3715 C C . VAL B 1 158 ? -7.449 -27 1.465 1 95.81 158 VAL B C 1
ATOM 3717 O O . VAL B 1 158 ? -8.266 -27.938 1.459 1 95.81 158 VAL B O 1
ATOM 3720 N N . VAL B 1 159 ? -7.777 -25.781 1.604 1 95.56 159 VAL B N 1
ATOM 3721 C CA . VAL B 1 159 ? -9.164 -25.328 1.502 1 95.56 159 VAL B CA 1
ATOM 3722 C C . VAL B 1 159 ? -9.461 -24.906 0.067 1 95.56 159 VAL B C 1
ATOM 3724 O O . VAL B 1 159 ? -8.734 -24.094 -0.51 1 95.56 159 VAL B O 1
ATOM 3727 N N . LEU B 1 160 ? -10.5 -25.469 -0.429 1 94.62 160 LEU B N 1
ATOM 3728 C CA . LEU B 1 160 ? -10.898 -25.141 -1.796 1 94.62 160 LEU B CA 1
ATOM 3729 C C . LEU B 1 160 ? -11.5 -23.75 -1.874 1 94.62 160 LEU B C 1
ATOM 3731 O O . LEU B 1 160 ? -12.461 -23.438 -1.16 1 94.62 160 LEU B O 1
ATOM 3735 N N . GLY B 1 161 ? -10.992 -22.906 -2.629 1 87.69 161 GLY B N 1
ATOM 3736 C CA . GLY B 1 161 ? -11.484 -21.547 -2.82 1 87.69 161 GLY B CA 1
ATOM 3737 C C . GLY B 1 161 ? -12.297 -21.391 -4.09 1 87.69 161 GLY B C 1
ATOM 3738 O O . GLY B 1 161 ? -13.438 -20.906 -4.051 1 87.69 161 GLY B O 1
ATOM 3739 N N . GLY B 1 162 ? -11.734 -21.625 -5.273 1 86.31 162 GLY B N 1
ATOM 3740 C CA . GLY B 1 162 ? -12.383 -21.516 -6.57 1 86.31 162 GLY B CA 1
ATOM 3741 C C . GLY B 1 162 ? -12.109 -22.703 -7.469 1 86.31 162 GLY B C 1
ATOM 3742 O O . GLY B 1 162 ? -11.039 -23.328 -7.379 1 86.31 162 GLY B O 1
ATOM 3743 N N . GLU B 1 163 ? -13.156 -23.016 -8.242 1 89 163 GLU B N 1
ATOM 3744 C CA . GLU B 1 163 ? -13.008 -24.062 -9.25 1 89 163 GLU B CA 1
ATOM 3745 C C . GLU B 1 163 ? -12.852 -23.469 -10.641 1 89 163 GLU B C 1
ATOM 3747 O O . GLU B 1 163 ? -13.297 -22.344 -10.898 1 89 163 GLU B O 1
ATOM 3752 N N . GLY B 1 164 ? -12.109 -24.062 -11.414 1 91.25 164 GLY B N 1
ATOM 3753 C CA . GLY B 1 164 ? -11.898 -23.609 -12.781 1 91.25 164 GLY B CA 1
ATOM 3754 C C . GLY B 1 164 ? -11.125 -24.609 -13.617 1 91.25 164 GLY B C 1
ATOM 3755 O O . GLY B 1 164 ? -10.719 -25.656 -13.133 1 91.25 164 GLY B O 1
ATOM 3756 N N . SER B 1 165 ? -11.023 -24.281 -14.828 1 95.5 165 SER B N 1
ATOM 3757 C CA . SER B 1 165 ? -10.359 -25.172 -15.773 1 95.5 165 SER B CA 1
ATOM 3758 C C . SER B 1 165 ? -8.844 -25.047 -15.688 1 95.5 165 SER B C 1
ATOM 3760 O O . SER B 1 165 ? -8.328 -24.078 -15.109 1 95.5 165 SER B O 1
ATOM 3762 N N . THR B 1 166 ? -8.188 -26.016 -16.109 1 97.94 166 THR B N 1
ATOM 3763 C CA . THR B 1 166 ? -6.738 -26.016 -16.297 1 97.94 166 THR B CA 1
ATOM 3764 C C . THR B 1 166 ? -6.395 -26.031 -17.781 1 97.94 166 THR B C 1
ATOM 3766 O O . THR B 1 166 ? -6.965 -26.797 -18.562 1 97.94 166 THR B O 1
ATOM 3769 N N . ILE B 1 167 ? -5.535 -25.109 -18.188 1 98.56 167 ILE B N 1
ATOM 3770 C CA . ILE B 1 167 ? -5.105 -25 -19.578 1 98.56 167 ILE B CA 1
ATOM 3771 C C . ILE B 1 167 ? -3.637 -25.406 -19.703 1 98.56 167 ILE B C 1
ATOM 3773 O O . ILE B 1 167 ? -2.785 -24.891 -18.969 1 98.56 167 ILE B O 1
ATOM 3777 N N . LEU B 1 168 ? -3.33 -26.375 -20.594 1 98.5 168 LEU B N 1
ATOM 3778 C CA . LEU B 1 168 ? -1.979 -26.891 -20.766 1 98.5 168 LEU B CA 1
ATOM 3779 C C . LEU B 1 168 ? -1.449 -26.578 -22.156 1 98.5 168 LEU B C 1
ATOM 3781 O O . LEU B 1 168 ? -2.205 -26.594 -23.141 1 98.5 168 LEU B O 1
ATOM 3785 N N . GLN B 1 169 ? -0.186 -26.297 -22.203 1 98.44 169 GLN B N 1
ATOM 3786 C CA . GLN B 1 169 ? 0.491 -26.156 -23.484 1 98.44 169 GLN B CA 1
ATOM 3787 C C . GLN B 1 169 ? 0.594 -27.516 -24.188 1 98.44 169 GLN B C 1
ATOM 3789 O O . GLN B 1 169 ? 0.885 -28.531 -23.562 1 98.44 169 GLN B O 1
ATOM 3794 N N . GLY B 1 170 ? 0.361 -27.531 -25.5 1 97.31 170 GLY B N 1
ATOM 3795 C CA . GLY B 1 170 ? 0.556 -28.734 -26.297 1 97.31 170 GLY B CA 1
ATOM 3796 C C . GLY B 1 170 ? 2.014 -29.125 -26.438 1 97.31 170 GLY B C 1
ATOM 3797 O O . GLY B 1 170 ? 2.908 -28.297 -26.297 1 97.31 170 GLY B O 1
ATOM 3798 N N . ALA B 1 171 ? 2.279 -30.422 -26.672 1 95.25 171 ALA B N 1
ATOM 3799 C CA . ALA B 1 171 ? 3.631 -30.953 -26.781 1 95.25 171 ALA B CA 1
ATOM 3800 C C . ALA B 1 171 ? 3.961 -31.328 -28.219 1 95.25 171 ALA B C 1
ATOM 3802 O O . ALA B 1 171 ? 4.73 -32.25 -28.469 1 95.25 171 ALA B O 1
ATOM 3803 N N . ASP B 1 172 ? 3.346 -30.609 -29.141 1 91.5 172 ASP B N 1
ATOM 3804 C CA . ASP B 1 172 ? 3.475 -30.984 -30.547 1 91.5 172 ASP B CA 1
ATOM 3805 C C . ASP B 1 172 ? 4.914 -30.828 -31.031 1 91.5 172 ASP B C 1
ATOM 3807 O O . ASP B 1 172 ? 5.332 -31.469 -31.984 1 91.5 172 ASP B O 1
ATOM 3811 N N . HIS B 1 173 ? 5.656 -29.953 -30.391 1 91.56 173 HIS B N 1
ATOM 3812 C CA . HIS B 1 173 ? 7.035 -29.688 -30.797 1 91.56 173 HIS B CA 1
ATOM 3813 C C . HIS B 1 173 ? 7.988 -30.719 -30.203 1 91.56 173 HIS B C 1
ATOM 3815 O O . HIS B 1 173 ? 9.195 -30.672 -30.438 1 91.56 173 HIS B O 1
ATOM 3821 N N . LEU B 1 174 ? 7.469 -31.672 -29.453 1 94.44 174 LEU B N 1
ATOM 3822 C CA . LEU B 1 174 ? 8.258 -32.719 -28.797 1 94.44 174 LEU B CA 1
ATOM 3823 C C . LEU B 1 174 ? 8.016 -34.062 -29.453 1 94.44 174 LEU B C 1
ATOM 3825 O O . LEU B 1 174 ? 7.32 -34.156 -30.469 1 94.44 174 LEU B O 1
ATOM 3829 N N . SER B 1 175 ? 8.609 -35.156 -28.906 1 93.25 175 SER B N 1
ATOM 3830 C CA . SER B 1 175 ? 8.523 -36.5 -29.5 1 93.25 175 SER B CA 1
ATOM 3831 C C . SER B 1 175 ? 7.141 -37.094 -29.281 1 93.25 175 SER B C 1
ATOM 3833 O O . SER B 1 175 ? 6.348 -36.594 -28.484 1 93.25 175 SER B O 1
ATOM 3835 N N . ASP B 1 176 ? 6.91 -38.156 -29.922 1 93.5 176 ASP B N 1
ATOM 3836 C CA . ASP B 1 176 ? 5.641 -38.875 -29.812 1 93.5 176 ASP B CA 1
ATOM 3837 C C . ASP B 1 176 ? 5.418 -39.375 -28.375 1 93.5 176 ASP B C 1
ATOM 3839 O O . ASP B 1 176 ? 4.285 -39.406 -27.891 1 93.5 176 ASP B O 1
ATOM 3843 N N . SER B 1 177 ? 6.465 -39.75 -27.812 1 93.25 177 SER B N 1
ATOM 3844 C CA . SER B 1 177 ? 6.355 -40.25 -26.438 1 93.25 177 SER B CA 1
ATOM 3845 C C . SER B 1 177 ? 5.863 -39.156 -25.5 1 93.25 177 SER B C 1
ATOM 3847 O O . SER B 1 177 ? 5.035 -39.406 -24.625 1 93.25 177 SER B O 1
ATOM 3849 N N . HIS B 1 178 ? 6.336 -37.938 -25.688 1 95.69 178 HIS B N 1
ATOM 3850 C CA . HIS B 1 178 ? 5.906 -36.812 -24.891 1 95.69 178 HIS B CA 1
ATOM 3851 C C . HIS B 1 178 ? 4.453 -36.469 -25.156 1 95.69 178 HIS B C 1
ATOM 3853 O O . HIS B 1 178 ? 3.709 -36.094 -24.25 1 95.69 178 HIS B O 1
ATOM 3859 N N . GLN B 1 179 ? 4.09 -36.5 -26.391 1 96.38 179 GLN B N 1
ATOM 3860 C CA . GLN B 1 179 ? 2.701 -36.25 -26.766 1 96.38 179 GLN B CA 1
ATOM 3861 C C . GLN B 1 179 ? 1.77 -37.281 -26.109 1 96.38 179 GLN B C 1
ATOM 3863 O O . GLN B 1 179 ? 0.689 -36.906 -25.625 1 96.38 179 GLN B O 1
ATOM 3868 N N . LEU B 1 180 ? 2.23 -38.469 -26.141 1 96 180 LEU B N 1
ATOM 3869 C CA . LEU B 1 180 ? 1.448 -39.531 -25.516 1 96 180 LEU B CA 1
ATOM 3870 C C . LEU B 1 180 ? 1.322 -39.281 -24 1 96 180 LEU B C 1
ATOM 3872 O O . LEU B 1 180 ? 0.246 -39.469 -23.438 1 96 180 LEU B O 1
ATOM 3876 N N . HIS B 1 181 ? 2.422 -38.938 -23.375 1 96.56 181 HIS B N 1
ATOM 3877 C CA . HIS B 1 181 ? 2.393 -38.656 -21.953 1 96.56 181 HIS B CA 1
ATOM 3878 C C . HIS B 1 181 ? 1.423 -37.5 -21.641 1 96.56 181 HIS B C 1
ATOM 3880 O O . HIS B 1 181 ? 0.668 -37.594 -20.672 1 96.56 181 HIS B O 1
ATOM 3886 N N . LEU B 1 182 ? 1.434 -36.469 -22.406 1 98.12 182 LEU B N 1
ATOM 3887 C CA . LEU B 1 182 ? 0.541 -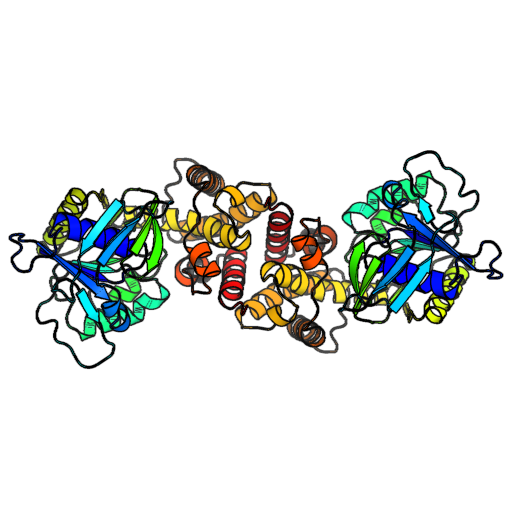35.344 -22.188 1 98.12 182 LEU B CA 1
ATOM 3888 C C . LEU B 1 182 ? -0.918 -35.75 -22.328 1 98.12 182 LEU B C 1
ATOM 3890 O O . LEU B 1 182 ? -1.758 -35.375 -21.5 1 98.12 182 LEU B O 1
ATOM 3894 N N . THR B 1 183 ? -1.196 -36.5 -23.344 1 97.38 183 THR B N 1
ATOM 3895 C CA . THR B 1 183 ? -2.557 -36.969 -23.594 1 97.38 183 THR B CA 1
ATOM 3896 C C . THR B 1 183 ? -3.062 -37.812 -22.422 1 97.38 183 THR B C 1
ATOM 3898 O O . THR B 1 183 ? -4.18 -37.625 -21.938 1 97.38 183 THR B O 1
ATOM 3901 N N . ARG B 1 184 ? -2.238 -38.719 -22.031 1 96.69 184 ARG B N 1
ATOM 3902 C CA . ARG B 1 184 ? -2.605 -39.594 -20.906 1 96.69 184 ARG B CA 1
ATOM 3903 C C . ARG B 1 184 ? -2.777 -38.781 -19.625 1 96.69 184 ARG B C 1
ATOM 3905 O O . ARG B 1 184 ? -3.672 -39.094 -18.828 1 96.69 184 ARG B O 1
ATOM 3912 N N . PHE B 1 185 ? -1.942 -37.844 -19.406 1 97.69 185 PHE B N 1
ATOM 3913 C CA . PHE B 1 185 ? -2.02 -37.031 -18.219 1 97.69 185 PHE B CA 1
ATOM 3914 C C . PHE B 1 185 ? -3.309 -36.219 -18.203 1 97.69 185 PHE B C 1
ATOM 3916 O O . PHE B 1 185 ? -3.98 -36.125 -17.172 1 97.69 185 PHE B O 1
ATOM 3923 N N . CYS B 1 186 ? -3.66 -35.562 -19.328 1 98 186 CYS B N 1
ATOM 3924 C CA . CYS B 1 186 ? -4.902 -34.812 -19.438 1 98 186 CYS B CA 1
ATOM 3925 C C . CYS B 1 186 ? -6.105 -35.688 -19.125 1 98 186 CYS B C 1
ATOM 3927 O O . CYS B 1 186 ? -7.016 -35.25 -18.406 1 98 186 CYS B O 1
ATOM 3929 N N . ALA B 1 187 ? -6.082 -36.875 -19.625 1 96.75 187 ALA B N 1
ATOM 3930 C CA . ALA B 1 187 ? -7.168 -37.812 -19.359 1 96.75 187 ALA B CA 1
ATOM 3931 C C . ALA B 1 187 ? -7.25 -38.125 -17.859 1 96.75 187 ALA B C 1
ATOM 3933 O O . ALA B 1 187 ? -8.344 -38.219 -17.297 1 96.75 187 ALA B O 1
ATOM 3934 N N . LEU B 1 188 ? -6.113 -38.375 -17.297 1 95 188 LEU B N 1
ATOM 3935 C CA . LEU B 1 188 ? -6.051 -38.656 -15.867 1 95 188 LEU B CA 1
ATOM 3936 C C . LEU B 1 188 ? -6.598 -37.5 -15.055 1 95 188 LEU B C 1
ATOM 3938 O O . LEU B 1 188 ? -7.328 -37.688 -14.086 1 95 188 LEU B O 1
ATOM 3942 N N . LEU B 1 189 ? -6.242 -36.25 -15.414 1 97.62 189 LEU B N 1
ATOM 3943 C CA . LEU B 1 189 ? -6.742 -35.062 -14.742 1 97.62 189 LEU B CA 1
ATOM 3944 C C . LEU B 1 189 ? -8.258 -34.969 -14.875 1 97.62 189 LEU B C 1
ATOM 3946 O O . LEU B 1 189 ? -8.953 -34.688 -13.898 1 97.62 189 LEU B O 1
ATOM 3950 N N . ASP B 1 190 ? -8.727 -35.156 -16.031 1 96.88 190 ASP B N 1
ATOM 3951 C CA . ASP B 1 190 ? -10.164 -35.094 -16.266 1 96.88 190 ASP B CA 1
ATOM 3952 C C . ASP B 1 190 ? -10.914 -36.125 -15.445 1 96.88 190 ASP B C 1
ATOM 3954 O O . ASP B 1 190 ? -11.961 -35.812 -14.867 1 96.88 190 ASP B O 1
ATOM 3958 N N . ASP B 1 191 ? -10.344 -37.312 -15.414 1 95 191 ASP B N 1
ATOM 3959 C CA . ASP B 1 191 ? -10.953 -38.375 -14.633 1 95 191 ASP B CA 1
ATOM 3960 C C . ASP B 1 191 ? -10.984 -38.031 -13.148 1 95 191 ASP B C 1
ATOM 3962 O O . ASP B 1 191 ? -11.867 -38.469 -12.414 1 95 191 ASP B O 1
ATOM 3966 N N . ALA B 1 192 ? -10.039 -37.25 -12.75 1 94.19 192 ALA B N 1
ATOM 3967 C CA . ALA B 1 192 ? -9.922 -36.844 -11.344 1 94.19 192 ALA B CA 1
ATOM 3968 C C . ALA B 1 192 ? -10.75 -35.594 -11.055 1 94.19 192 ALA B C 1
ATOM 3970 O O . ALA B 1 192 ? -10.672 -35.031 -9.953 1 94.19 192 ALA B O 1
ATOM 3971 N N . GLY B 1 193 ? -11.477 -35.094 -12.016 1 94.19 193 GLY B N 1
ATOM 3972 C CA . GLY B 1 193 ? -12.336 -33.938 -11.82 1 94.19 193 GLY B CA 1
ATOM 3973 C C . GLY B 1 193 ? -11.625 -32.594 -12.047 1 94.19 193 GLY B C 1
ATOM 3974 O O . GLY B 1 193 ? -12.07 -31.562 -11.57 1 94.19 193 GLY B O 1
ATOM 3975 N N . LEU B 1 194 ? -10.5 -32.594 -12.664 1 96 194 LEU B N 1
ATOM 3976 C CA . LEU B 1 194 ? -9.734 -31.422 -13.047 1 96 194 LEU B CA 1
ATOM 3977 C C . LEU B 1 194 ? -9.812 -31.188 -14.547 1 96 194 LEU B C 1
ATOM 3979 O O . LEU B 1 194 ? -8.969 -31.672 -15.305 1 96 194 LEU B O 1
ATOM 3983 N N . SER B 1 195 ? -10.789 -30.406 -14.953 1 95.75 195 SER B N 1
ATOM 3984 C CA . SER B 1 195 ? -11.016 -30.172 -16.375 1 95.75 195 SER B CA 1
ATOM 3985 C C . SER B 1 195 ? -9.797 -29.547 -17.047 1 95.75 195 SER B C 1
ATOM 3987 O O . SER B 1 195 ? -9.242 -28.562 -16.547 1 95.75 195 SER B O 1
ATOM 3989 N N . THR B 1 196 ? -9.445 -30.094 -18.219 1 97.19 196 THR B N 1
ATOM 3990 C CA . THR B 1 196 ? -8.211 -29.656 -18.859 1 97.19 196 THR B CA 1
ATOM 3991 C C . THR B 1 196 ? -8.461 -29.297 -20.328 1 97.19 196 THR B C 1
ATOM 3993 O O . THR B 1 196 ? -9.352 -29.875 -20.969 1 97.19 196 THR B O 1
ATOM 3996 N N . GLU B 1 197 ? -7.844 -28.344 -20.797 1 97.5 197 GLU B N 1
ATOM 3997 C CA . GLU B 1 197 ? -7.789 -27.938 -22.203 1 97.5 197 GLU B CA 1
ATOM 3998 C C . GLU B 1 197 ? -6.344 -27.797 -22.672 1 97.5 197 GLU B C 1
ATOM 4000 O O . GLU B 1 197 ? -5.504 -27.234 -21.969 1 97.5 197 GLU B O 1
ATOM 4005 N N . VAL B 1 198 ? -5.992 -28.375 -23.844 1 98.31 198 VAL B N 1
ATOM 4006 C CA . VAL B 1 198 ? -4.656 -28.234 -24.406 1 98.31 198 VAL B CA 1
ATOM 4007 C C . VAL B 1 198 ? -4.676 -27.188 -25.531 1 98.31 198 VAL B C 1
ATOM 4009 O O . VAL B 1 198 ? -5.531 -27.234 -26.406 1 98.31 198 VAL B O 1
ATOM 4012 N N . VAL B 1 199 ? -3.775 -26.266 -25.469 1 98.19 199 VAL B N 1
ATOM 4013 C CA . VAL B 1 199 ? -3.707 -25.203 -26.469 1 98.19 199 VAL B CA 1
ATOM 4014 C C . VAL B 1 199 ? -2.279 -25.078 -27 1 98.19 199 VAL B C 1
ATOM 4016 O O . VAL B 1 199 ? -1.346 -25.641 -26.422 1 98.19 199 VAL B O 1
ATOM 4019 N N . ASN B 1 200 ? -2.107 -24.406 -28.062 1 96.88 200 ASN B N 1
ATOM 4020 C CA . ASN B 1 200 ? -0.775 -24.234 -28.625 1 96.88 200 ASN B CA 1
ATOM 4021 C C . ASN B 1 200 ? 0.047 -23.219 -27.859 1 96.88 200 ASN B C 1
ATOM 4023 O O . ASN B 1 200 ? -0.454 -22.594 -26.922 1 96.88 200 ASN B O 1
ATOM 4027 N N . SER B 1 201 ? 1.285 -23.062 -28.219 1 95.56 201 SER B N 1
ATOM 4028 C CA . SER B 1 201 ? 2.26 -22.25 -27.5 1 95.56 201 SER B CA 1
ATOM 4029 C C . SER B 1 201 ? 1.854 -20.781 -27.5 1 95.56 201 SER B C 1
ATOM 4031 O O . SER B 1 201 ? 2.037 -20.094 -26.484 1 95.56 201 SER B O 1
ATOM 4033 N N . GLN B 1 202 ? 1.322 -20.266 -28.531 1 95.5 202 GLN B N 1
ATOM 4034 C CA . GLN B 1 202 ? 0.912 -18.875 -28.594 1 95.5 202 GLN B CA 1
ATOM 4035 C C . GLN B 1 202 ? -0.292 -18.609 -27.688 1 95.5 202 GLN B C 1
ATOM 4037 O O . GLN B 1 202 ? -0.327 -17.609 -26.969 1 95.5 202 GLN B O 1
ATOM 4042 N N . ASP B 1 203 ? -1.182 -19.5 -27.766 1 97.31 203 ASP B N 1
ATOM 4043 C CA . ASP B 1 203 ? -2.402 -19.328 -26.984 1 97.31 203 ASP B CA 1
ATOM 4044 C C . ASP B 1 203 ? -2.115 -19.438 -25.5 1 97.31 203 ASP B C 1
ATOM 4046 O O . ASP B 1 203 ? -2.711 -18.719 -24.688 1 97.31 203 ASP B O 1
ATOM 4050 N N . ILE B 1 204 ? -1.228 -20.375 -25.125 1 98 204 ILE B N 1
ATOM 4051 C CA . ILE B 1 204 ? -0.946 -20.531 -23.703 1 98 204 ILE B CA 1
ATOM 4052 C C . ILE B 1 204 ? -0.276 -19.266 -23.172 1 98 204 ILE B C 1
ATOM 4054 O O . ILE B 1 204 ? -0.492 -18.875 -22.016 1 98 204 ILE B O 1
ATOM 4058 N N . GLN B 1 205 ? 0.568 -18.641 -24.016 1 97.94 205 GLN B N 1
ATOM 4059 C CA . GLN B 1 205 ? 1.185 -17.391 -23.609 1 97.94 205 GLN B CA 1
ATOM 4060 C C . GLN B 1 205 ? 0.134 -16.297 -23.406 1 97.94 205 GLN B C 1
ATOM 4062 O O . GLN B 1 205 ? 0.212 -15.531 -22.438 1 97.94 205 GLN B O 1
ATOM 4067 N N . SER B 1 206 ? -0.854 -16.266 -24.312 1 98.5 206 SER B N 1
ATOM 4068 C CA . SER B 1 206 ? -1.951 -15.312 -24.172 1 98.5 206 SER B CA 1
ATOM 4069 C C . SER B 1 206 ? -2.697 -15.523 -22.859 1 98.5 206 SER B C 1
ATOM 4071 O O . SER B 1 206 ? -3.043 -14.57 -22.172 1 98.5 206 SER B O 1
ATOM 4073 N N . VAL B 1 207 ? -2.9 -16.75 -22.5 1 98.38 207 VAL B N 1
ATOM 4074 C CA . VAL B 1 207 ? -3.605 -17.094 -21.281 1 98.38 207 VAL B CA 1
ATOM 4075 C C . VAL B 1 207 ? -2.768 -16.672 -20.062 1 98.38 207 VAL B C 1
ATOM 4077 O O . VAL B 1 207 ? -3.281 -16.047 -19.141 1 98.38 207 VAL B O 1
ATOM 4080 N N . ILE B 1 208 ? -1.49 -16.969 -20.094 1 98.38 208 ILE B N 1
ATOM 4081 C CA . ILE B 1 208 ? -0.581 -16.688 -18.984 1 98.38 208 ILE B CA 1
ATOM 4082 C C . ILE B 1 208 ? -0.5 -15.188 -18.75 1 98.38 208 ILE B C 1
ATOM 4084 O O . ILE B 1 208 ? -0.637 -14.719 -17.625 1 98.38 208 ILE B O 1
ATOM 4088 N N . TRP B 1 209 ? -0.373 -14.422 -19.781 1 98.69 209 TRP B N 1
ATOM 4089 C CA . TRP B 1 209 ? -0.192 -12.977 -19.672 1 98.69 209 TRP B CA 1
ATOM 4090 C C . TRP B 1 209 ? -1.499 -12.297 -19.281 1 98.69 209 TRP B C 1
ATOM 4092 O O . TRP B 1 209 ? -1.491 -11.289 -18.562 1 98.69 209 TRP B O 1
ATOM 4102 N N . THR B 1 210 ? -2.588 -12.844 -19.781 1 98.75 210 THR B N 1
ATOM 4103 C CA . THR B 1 210 ? -3.877 -12.297 -19.375 1 98.75 210 THR B CA 1
ATOM 4104 C C . THR B 1 210 ? -4.109 -12.516 -17.891 1 98.75 210 THR B C 1
ATOM 4106 O O . THR B 1 210 ? -4.559 -11.609 -17.188 1 98.75 210 THR B O 1
ATOM 4109 N N . LYS B 1 211 ? -3.832 -13.695 -17.422 1 98.31 211 LYS B N 1
ATOM 4110 C CA . LYS B 1 211 ? -3.943 -13.977 -15.992 1 98.31 211 LYS B CA 1
ATOM 4111 C C . LYS B 1 211 ? -2.977 -13.125 -15.18 1 98.31 211 LYS B C 1
ATOM 4113 O O . LYS B 1 211 ? -3.314 -12.664 -14.086 1 98.31 211 LYS B O 1
ATOM 4118 N N . LEU B 1 212 ? -1.776 -12.945 -15.703 1 98.56 212 LEU B N 1
ATOM 4119 C CA . LEU B 1 212 ? -0.779 -12.109 -15.055 1 98.56 212 LEU B CA 1
ATOM 4120 C C . LEU B 1 212 ? -1.282 -10.672 -14.914 1 98.56 212 LEU B C 1
ATOM 4122 O O . LEU B 1 212 ? -1.101 -10.047 -13.867 1 98.56 212 LEU B O 1
ATOM 4126 N N . LEU B 1 213 ? -1.874 -10.172 -15.984 1 98.88 213 LEU B N 1
ATOM 4127 C CA . LEU B 1 213 ? -2.426 -8.82 -15.992 1 98.88 213 LEU B CA 1
ATOM 4128 C C . LEU B 1 213 ? -3.418 -8.633 -14.852 1 98.88 213 LEU B C 1
ATOM 4130 O O . LEU B 1 213 ? -3.33 -7.66 -14.094 1 98.88 213 LEU B O 1
ATOM 4134 N N . VAL B 1 214 ? -4.27 -9.547 -14.672 1 98.62 214 VAL B N 1
ATOM 4135 C CA . VAL B 1 214 ? -5.312 -9.5 -13.648 1 98.62 214 VAL B CA 1
ATOM 4136 C C . VAL B 1 214 ? -4.684 -9.609 -12.266 1 98.62 214 VAL B C 1
ATOM 4138 O O . VAL B 1 214 ? -4.957 -8.789 -11.383 1 98.62 214 VAL B O 1
ATOM 4141 N N . ASN B 1 215 ? -3.826 -10.57 -12.094 1 98 215 ASN B N 1
ATOM 4142 C CA . ASN B 1 215 ? -3.209 -10.852 -10.805 1 98 215 ASN B CA 1
ATOM 4143 C C . ASN B 1 215 ? -2.297 -9.703 -10.359 1 98 215 ASN B C 1
ATOM 4145 O O . ASN B 1 215 ? -2.18 -9.43 -9.164 1 98 215 ASN B O 1
ATOM 4149 N N . ALA B 1 216 ? -1.687 -9.055 -11.352 1 98.81 216 ALA B N 1
ATOM 4150 C CA . ALA B 1 216 ? -0.747 -7.977 -11.047 1 98.81 216 ALA B CA 1
ATOM 4151 C C . ALA B 1 216 ? -1.448 -6.82 -10.344 1 98.81 216 ALA B C 1
ATOM 4153 O O . ALA B 1 216 ? -0.829 -6.09 -9.562 1 98.81 216 ALA B O 1
ATOM 4154 N N . ALA B 1 217 ? -2.717 -6.684 -10.664 1 98.81 217 ALA B N 1
ATOM 4155 C CA . ALA B 1 217 ? -3.48 -5.602 -10.047 1 98.81 217 ALA B CA 1
ATOM 4156 C C . ALA B 1 217 ? -4.203 -6.09 -8.797 1 98.81 217 ALA B C 1
ATOM 4158 O O . ALA B 1 217 ? -4.074 -5.496 -7.727 1 98.81 217 ALA B O 1
ATOM 4159 N N . ILE B 1 218 ? -4.887 -7.168 -8.852 1 98.31 218 ILE B N 1
ATOM 4160 C CA . ILE B 1 218 ? -5.793 -7.621 -7.801 1 98.31 218 ILE B CA 1
ATOM 4161 C C . ILE B 1 218 ? -4.992 -8.062 -6.582 1 98.31 218 ILE B C 1
ATOM 4163 O O . ILE B 1 218 ? -5.285 -7.645 -5.457 1 98.31 218 ILE B O 1
ATOM 4167 N N . ASN B 1 219 ? -3.959 -8.875 -6.77 1 97.94 219 ASN B N 1
ATOM 4168 C CA . ASN B 1 219 ? -3.293 -9.531 -5.648 1 97.94 219 ASN B CA 1
ATOM 4169 C C . ASN B 1 219 ? -2.596 -8.523 -4.738 1 97.94 219 ASN B C 1
ATOM 4171 O O . ASN B 1 219 ? -2.848 -8.492 -3.533 1 97.94 219 ASN B O 1
ATOM 4175 N N . PRO B 1 220 ? -1.728 -7.656 -5.316 1 98.69 220 PRO B N 1
ATOM 4176 C CA . PRO B 1 220 ? -1.059 -6.711 -4.418 1 98.69 220 PRO B CA 1
ATOM 4177 C C . PRO B 1 220 ? -2.021 -5.699 -3.801 1 98.69 220 PRO B C 1
ATOM 4179 O O . PRO B 1 220 ? -1.897 -5.367 -2.619 1 98.69 220 PRO B O 1
ATOM 4182 N N . LEU B 1 221 ? -2.977 -5.199 -4.586 1 98.62 221 LEU B N 1
ATOM 4183 C CA . LEU B 1 221 ? -3.902 -4.191 -4.074 1 98.62 221 LEU B CA 1
ATOM 4184 C C . LEU B 1 221 ? -4.777 -4.773 -2.969 1 98.62 221 LEU B C 1
ATOM 4186 O O . LEU B 1 221 ? -4.957 -4.148 -1.92 1 98.62 221 LEU B O 1
ATOM 4190 N N . ALA B 1 222 ? -5.359 -5.961 -3.176 1 97.88 222 ALA B N 1
ATOM 4191 C CA . ALA B 1 222 ? -6.16 -6.617 -2.146 1 97.88 222 ALA B CA 1
ATOM 4192 C C . ALA B 1 222 ? -5.34 -6.863 -0.885 1 97.88 222 ALA B C 1
ATOM 4194 O O . ALA B 1 222 ? -5.859 -6.77 0.23 1 97.88 222 ALA B O 1
ATOM 4195 N N . SER B 1 223 ? -4.082 -7.195 -1.104 1 97.69 223 SER B N 1
ATOM 4196 C CA . SER B 1 223 ? -3.195 -7.477 0.02 1 97.69 223 SER B CA 1
ATOM 4197 C C . SER B 1 223 ? -2.912 -6.215 0.829 1 97.69 223 SER B C 1
ATOM 4199 O O . SER B 1 223 ? -2.906 -6.25 2.061 1 97.69 223 SER B O 1
ATOM 4201 N N . ILE B 1 224 ? -2.705 -5.129 0.136 1 97.88 224 ILE B N 1
ATOM 4202 C CA . ILE B 1 224 ? -2.475 -3.854 0.808 1 97.88 224 ILE B CA 1
ATOM 4203 C C . ILE B 1 224 ? -3.74 -3.424 1.548 1 97.88 224 ILE B C 1
ATOM 4205 O O . ILE B 1 224 ? -3.67 -2.936 2.678 1 97.88 224 ILE B O 1
ATOM 4209 N N . LEU B 1 225 ? -4.906 -3.684 0.945 1 97 225 LEU B N 1
ATOM 4210 C CA . LEU B 1 225 ? -6.191 -3.322 1.536 1 97 225 LEU B CA 1
ATOM 4211 C C . LEU B 1 225 ? -6.594 -4.32 2.617 1 97 225 LEU B C 1
ATOM 4213 O O . LEU B 1 225 ? -7.531 -4.074 3.377 1 97 225 LEU B O 1
ATOM 4217 N N . ASN B 1 226 ? -5.898 -5.434 2.682 1 95.69 226 ASN B N 1
ATOM 4218 C CA . ASN B 1 226 ? -6.172 -6.5 3.641 1 95.69 226 ASN B CA 1
ATOM 4219 C C . ASN B 1 226 ? -7.625 -6.957 3.57 1 95.69 226 ASN B C 1
ATOM 4221 O O . ASN B 1 226 ? -8.32 -6.992 4.59 1 95.69 226 ASN B O 1
ATOM 4225 N N . GLY B 1 227 ? -8.07 -7.277 2.402 1 94.94 227 GLY B N 1
ATOM 4226 C CA . GLY B 1 227 ? -9.453 -7.688 2.217 1 94.94 227 GLY B CA 1
ATOM 4227 C C . GLY B 1 227 ? -9.664 -8.539 0.976 1 94.94 227 GLY B C 1
ATOM 4228 O O . GLY B 1 227 ? -8.719 -8.781 0.219 1 94.94 227 GLY B O 1
ATOM 4229 N N . PRO B 1 228 ? -10.914 -9.047 0.777 1 95.44 228 PRO B N 1
ATOM 4230 C CA . PRO B 1 228 ? -11.211 -9.859 -0.403 1 95.44 228 PRO B CA 1
ATOM 4231 C C . PRO B 1 228 ? -11.188 -9.055 -1.699 1 95.44 228 PRO B C 1
ATOM 4233 O O . PRO B 1 228 ? -11.016 -7.836 -1.667 1 95.44 228 PRO B O 1
ATOM 4236 N N . ASN B 1 229 ? -11.32 -9.703 -2.809 1 95.56 229 ASN B N 1
ATOM 4237 C CA . ASN B 1 229 ? -11.266 -9.055 -4.113 1 95.56 229 ASN B CA 1
ATOM 4238 C C . ASN B 1 229 ? -12.312 -7.949 -4.238 1 95.56 229 ASN B C 1
ATOM 4240 O O . ASN B 1 229 ? -12.117 -6.984 -4.977 1 95.56 229 ASN B O 1
ATOM 4244 N N . ALA B 1 230 ? -13.375 -8.039 -3.461 1 94.62 230 ALA B N 1
ATOM 4245 C CA . ALA B 1 230 ? -14.414 -7.016 -3.455 1 94.62 230 ALA B CA 1
ATOM 4246 C C . ALA B 1 230 ? -13.852 -5.656 -3.051 1 94.62 230 ALA B C 1
ATOM 4248 O O . ALA B 1 230 ? -14.344 -4.617 -3.49 1 94.62 230 ALA B O 1
ATOM 4249 N N . SER B 1 231 ? -12.852 -5.691 -2.26 1 94.62 231 SER B N 1
ATOM 4250 C CA . SER B 1 231 ? -12.25 -4.453 -1.771 1 94.62 231 SER B CA 1
ATOM 4251 C C . SER B 1 231 ? -11.664 -3.633 -2.916 1 94.62 231 SER B C 1
ATOM 4253 O O . SER B 1 231 ? -11.594 -2.406 -2.836 1 94.62 231 SER B O 1
ATOM 4255 N N . ILE B 1 232 ? -11.297 -4.25 -3.98 1 95.31 232 ILE B N 1
ATOM 4256 C CA . ILE B 1 232 ? -10.609 -3.617 -5.102 1 95.31 232 ILE B CA 1
ATOM 4257 C C . ILE B 1 232 ? -11.602 -2.795 -5.918 1 95.31 232 ILE B C 1
ATOM 4259 O O . ILE B 1 232 ? -11.234 -1.794 -6.535 1 95.31 232 ILE B O 1
ATOM 4263 N N . THR B 1 233 ? -12.828 -3.252 -5.91 1 94.88 233 THR B N 1
ATOM 4264 C CA . THR B 1 233 ? -13.82 -2.646 -6.789 1 94.88 233 THR B CA 1
ATOM 4265 C C . THR B 1 233 ? -14.508 -1.474 -6.094 1 94.88 233 THR B C 1
ATOM 4267 O O . THR B 1 233 ? -15.289 -0.75 -6.715 1 94.88 233 THR B O 1
ATOM 4270 N N . ARG B 1 234 ? -14.078 -1.323 -4.875 1 90.69 234 ARG B N 1
ATOM 4271 C CA . ARG B 1 234 ? -14.742 -0.282 -4.098 1 90.69 234 ARG B CA 1
ATOM 4272 C C . ARG B 1 234 ? -14.016 1.052 -4.234 1 90.69 234 ARG B C 1
ATOM 4274 O O . ARG B 1 234 ? -12.891 1.205 -3.756 1 90.69 234 ARG B O 1
ATOM 4281 N N . GLY B 1 235 ? -14.648 2.008 -4.926 1 92.88 235 GLY B N 1
ATOM 4282 C CA . GLY B 1 235 ? -14.148 3.375 -4.906 1 92.88 235 GLY B CA 1
ATOM 4283 C C . GLY B 1 235 ? -13.305 3.723 -6.117 1 92.88 235 GLY B C 1
ATOM 4284 O O . GLY B 1 235 ? -12.625 2.857 -6.676 1 92.88 235 GLY B O 1
ATOM 4285 N N . GLU B 1 236 ? -13.195 4.93 -6.441 1 96.44 236 GLU B N 1
ATOM 4286 C CA . GLU B 1 236 ? -12.5 5.441 -7.617 1 96.44 236 GLU B CA 1
ATOM 4287 C C . GLU B 1 236 ? -10.984 5.336 -7.457 1 96.44 236 GLU B C 1
ATOM 4289 O O . GLU B 1 236 ? -10.266 5.113 -8.438 1 96.44 236 GLU B O 1
ATOM 4294 N N . ALA B 1 237 ? -10.539 5.48 -6.246 1 97.38 237 ALA B N 1
ATOM 4295 C CA . ALA B 1 237 ? -9.109 5.41 -5.992 1 97.38 237 ALA B CA 1
ATOM 4296 C C . ALA B 1 237 ? -8.555 4.031 -6.34 1 97.38 237 ALA B C 1
ATOM 4298 O O . ALA B 1 237 ? -7.5 3.916 -6.969 1 97.38 237 ALA B O 1
ATOM 4299 N N . ASN B 1 238 ? -9.242 3.008 -5.91 1 97.94 238 ASN B N 1
ATOM 4300 C CA . ASN B 1 238 ? -8.844 1.646 -6.238 1 97.94 2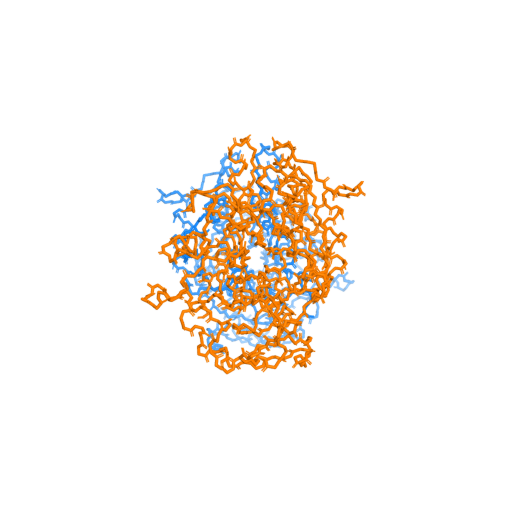38 ASN B CA 1
ATOM 4301 C C . ASN B 1 238 ? -8.875 1.4 -7.746 1 97.94 238 ASN B C 1
ATOM 4303 O O . ASN B 1 238 ? -8.023 0.687 -8.281 1 97.94 238 ASN B O 1
ATOM 4307 N N . HIS B 1 239 ? -9.859 1.987 -8.422 1 98.44 239 HIS B N 1
ATOM 4308 C CA . HIS B 1 239 ? -9.945 1.888 -9.875 1 98.44 239 HIS B CA 1
ATOM 4309 C C . HIS B 1 239 ? -8.711 2.488 -10.547 1 98.44 239 HIS B C 1
ATOM 4311 O O . HIS B 1 239 ? -8.172 1.908 -11.484 1 98.44 239 HIS B O 1
ATOM 4317 N N . LYS B 1 240 ? -8.32 3.584 -10.023 1 98.62 240 LYS B N 1
ATOM 4318 C CA . LYS B 1 240 ? -7.164 4.266 -10.594 1 98.62 240 LYS B CA 1
ATOM 4319 C C . LYS B 1 240 ? -5.895 3.447 -10.398 1 98.62 240 LYS B C 1
ATOM 4321 O O . LYS B 1 240 ? -5.039 3.393 -11.281 1 98.62 240 LYS B O 1
ATOM 4326 N N . VAL B 1 241 ? -5.758 2.832 -9.227 1 98.69 241 VAL B N 1
ATOM 4327 C CA . VAL B 1 241 ? -4.609 1.968 -8.969 1 98.69 241 VAL B CA 1
ATOM 4328 C C . VAL B 1 241 ? -4.605 0.807 -9.961 1 98.69 241 VAL B C 1
ATOM 4330 O O . VAL B 1 241 ? -3.586 0.525 -10.594 1 98.69 241 VAL B O 1
ATOM 4333 N N . THR B 1 242 ? -5.75 0.173 -10.062 1 98.75 242 THR B N 1
ATOM 4334 C CA . THR B 1 242 ? -5.887 -0.971 -10.961 1 98.75 242 THR B CA 1
ATOM 4335 C C . THR B 1 242 ? -5.543 -0.579 -12.398 1 98.75 242 THR B C 1
ATOM 4337 O O . THR B 1 242 ? -4.758 -1.262 -13.062 1 98.75 242 THR B O 1
ATOM 4340 N N . LYS B 1 243 ? -6.098 0.523 -12.828 1 98.81 243 LYS B N 1
ATOM 4341 C CA . LYS B 1 243 ? -5.879 1 -14.195 1 98.81 243 LYS B CA 1
ATOM 4342 C C . LYS B 1 243 ? -4.398 1.255 -14.453 1 98.81 243 LYS B C 1
ATOM 4344 O O . LYS B 1 243 ? -3.869 0.868 -15.5 1 98.81 243 LYS B O 1
ATOM 4349 N N . ALA B 1 244 ? -3.736 1.903 -13.492 1 98.75 244 ALA B N 1
ATOM 4350 C CA . ALA B 1 244 ? -2.318 2.219 -13.641 1 98.75 244 ALA B CA 1
ATOM 4351 C C . ALA B 1 244 ? -1.484 0.949 -13.781 1 98.75 244 ALA B C 1
ATOM 4353 O O . ALA B 1 244 ? -0.593 0.875 -14.633 1 98.75 244 ALA B O 1
ATOM 4354 N N . ILE B 1 245 ? -1.804 -0.044 -13.016 1 98.88 245 ILE B N 1
ATOM 4355 C CA . ILE B 1 245 ? -1.034 -1.282 -12.977 1 98.88 245 ILE B CA 1
ATOM 4356 C C . ILE B 1 245 ? -1.249 -2.061 -14.273 1 98.88 245 ILE B C 1
ATOM 4358 O O . ILE B 1 245 ? -0.286 -2.465 -14.93 1 98.88 245 ILE B O 1
ATOM 4362 N N . VAL B 1 246 ? -2.488 -2.227 -14.695 1 98.94 246 VAL B N 1
ATOM 4363 C CA . VAL B 1 246 ? -2.785 -3.115 -15.812 1 98.94 246 VAL B CA 1
ATOM 4364 C C . VAL B 1 246 ? -2.363 -2.457 -17.125 1 98.94 246 VAL B C 1
ATOM 4366 O O . VAL B 1 246 ? -1.988 -3.143 -18.078 1 98.94 246 VAL B O 1
ATOM 4369 N N . ASN B 1 247 ? -2.389 -1.137 -17.156 1 98.81 247 ASN B N 1
ATOM 4370 C CA . ASN B 1 247 ? -1.928 -0.457 -18.359 1 98.81 247 ASN B CA 1
ATOM 4371 C C . ASN B 1 247 ? -0.448 -0.724 -18.625 1 98.81 247 ASN B C 1
ATOM 4373 O O . ASN B 1 247 ? -0.038 -0.896 -19.781 1 98.81 247 ASN B O 1
ATOM 4377 N N . GLU B 1 248 ? 0.354 -0.698 -17.562 1 98.88 248 GLU B N 1
ATOM 4378 C CA . GLU B 1 248 ? 1.769 -1.03 -17.703 1 98.88 248 GLU B CA 1
ATOM 4379 C C . GLU B 1 248 ? 1.95 -2.459 -18.219 1 98.88 248 GLU B C 1
ATOM 4381 O O . GLU B 1 248 ? 2.768 -2.709 -19.094 1 98.88 248 GLU B O 1
ATOM 4386 N N . VAL B 1 249 ? 1.17 -3.406 -17.703 1 98.88 249 VAL B N 1
ATOM 4387 C CA . VAL B 1 249 ? 1.269 -4.805 -18.109 1 98.88 249 VAL B CA 1
ATOM 4388 C C . VAL B 1 249 ? 0.867 -4.953 -19.578 1 98.88 249 VAL B C 1
ATOM 4390 O O . VAL B 1 249 ? 1.528 -5.66 -20.344 1 98.88 249 VAL B O 1
ATOM 4393 N N . ALA B 1 250 ? -0.236 -4.312 -19.938 1 98.88 250 ALA B N 1
ATOM 4394 C CA . ALA B 1 250 ? -0.737 -4.391 -21.312 1 98.88 250 ALA B CA 1
ATOM 4395 C C . ALA B 1 250 ? 0.29 -3.855 -22.297 1 98.88 250 ALA B C 1
ATOM 4397 O O . ALA B 1 250 ? 0.463 -4.41 -23.391 1 98.88 250 ALA B O 1
ATOM 4398 N N . ALA B 1 251 ? 0.969 -2.742 -21.922 1 98.88 251 ALA B N 1
ATOM 4399 C CA . ALA B 1 251 ? 1.995 -2.168 -22.781 1 98.88 251 ALA B CA 1
ATOM 4400 C C . ALA B 1 251 ? 3.135 -3.156 -23.016 1 98.88 251 ALA B C 1
ATOM 4402 O O . ALA B 1 251 ? 3.637 -3.283 -24.141 1 98.88 251 ALA B O 1
ATOM 4403 N N . ILE B 1 252 ? 3.504 -3.857 -22 1 98.81 252 ILE B N 1
ATOM 4404 C CA . ILE B 1 252 ? 4.594 -4.824 -22.094 1 98.81 252 ILE B CA 1
ATOM 4405 C C . ILE B 1 252 ? 4.145 -6.02 -22.938 1 98.81 252 ILE B C 1
ATOM 4407 O O . ILE B 1 252 ? 4.91 -6.531 -23.766 1 98.81 252 ILE B O 1
ATOM 4411 N N . ALA B 1 253 ? 2.895 -6.535 -22.672 1 98.75 253 ALA B N 1
ATOM 4412 C CA . ALA B 1 253 ? 2.365 -7.641 -23.469 1 98.75 253 ALA B CA 1
ATOM 4413 C C . ALA B 1 253 ? 2.395 -7.312 -24.953 1 98.75 253 ALA B C 1
ATOM 4415 O O . ALA B 1 253 ? 2.779 -8.148 -25.781 1 98.75 253 ALA B O 1
ATOM 4416 N N . GLN B 1 254 ? 1.999 -6.098 -25.25 1 98.69 254 GLN B N 1
ATOM 4417 C CA . GLN B 1 254 ? 2.023 -5.648 -26.641 1 98.69 254 GLN B CA 1
ATOM 4418 C C . GLN B 1 254 ? 3.439 -5.68 -27.203 1 98.69 254 GLN B C 1
ATOM 4420 O O . GLN B 1 254 ? 3.656 -6.145 -28.328 1 98.69 254 GLN B O 1
ATOM 4425 N N . ALA B 1 255 ? 4.383 -5.172 -26.438 1 98.62 255 ALA B N 1
ATOM 4426 C CA . ALA B 1 255 ? 5.781 -5.145 -26.859 1 98.62 255 ALA B CA 1
ATOM 4427 C C . ALA B 1 255 ? 6.32 -6.559 -27.062 1 98.62 255 ALA B C 1
ATOM 4429 O O . ALA B 1 255 ? 7.164 -6.793 -27.938 1 98.62 255 ALA B O 1
ATOM 4430 N N . GLU B 1 256 ? 5.82 -7.527 -26.281 1 97.81 256 GLU B N 1
ATOM 4431 C CA . GLU B 1 256 ? 6.23 -8.93 -26.359 1 97.81 256 GLU B CA 1
ATOM 4432 C C . GLU B 1 256 ? 5.516 -9.648 -27.484 1 97.81 256 GLU B C 1
ATOM 4434 O O . GLU B 1 256 ? 5.801 -10.82 -27.766 1 97.81 256 GLU B O 1
ATOM 4439 N N . GLY B 1 257 ? 4.562 -8.945 -28.141 1 98 257 GLY B N 1
ATOM 4440 C CA . GLY B 1 257 ? 3.797 -9.547 -29.219 1 98 257 GLY B CA 1
ATOM 4441 C C . GLY B 1 257 ? 2.752 -10.531 -28.719 1 98 257 GLY B C 1
ATOM 4442 O O . GLY B 1 257 ? 2.383 -11.461 -29.438 1 98 257 GLY B O 1
ATOM 4443 N N . ILE B 1 258 ? 2.299 -10.406 -27.547 1 98.06 258 ILE B N 1
ATOM 4444 C CA . ILE B 1 258 ? 1.324 -11.312 -26.938 1 98.06 258 ILE B CA 1
ATOM 4445 C C . ILE B 1 258 ? -0.073 -10.703 -27.047 1 98.06 258 ILE B C 1
ATOM 4447 O O . ILE B 1 258 ? -0.3 -9.586 -26.578 1 98.06 258 ILE B O 1
ATOM 4451 N N . ALA B 1 259 ? -0.995 -11.438 -27.609 1 97.88 259 ALA B N 1
ATOM 4452 C CA . ALA B 1 259 ? -2.385 -10.992 -27.703 1 97.88 259 ALA B CA 1
ATOM 4453 C C . ALA B 1 259 ? -3.154 -11.352 -26.438 1 97.88 259 ALA B C 1
ATOM 4455 O O . ALA B 1 259 ? -3.465 -12.523 -26.203 1 97.88 259 ALA B O 1
ATOM 4456 N N . LEU B 1 260 ? -3.49 -10.328 -25.672 1 98.5 260 LEU B N 1
ATOM 4457 C CA . LEU B 1 260 ? -4.258 -10.555 -24.453 1 98.5 260 LEU B CA 1
ATOM 4458 C C . LEU B 1 260 ? -5.695 -10.945 -24.781 1 98.5 260 LEU B C 1
ATOM 4460 O O . LEU B 1 260 ? -6.289 -10.414 -25.719 1 98.5 260 LEU B O 1
ATOM 4464 N N . LYS B 1 261 ? -6.203 -11.844 -24.047 1 98 261 LYS B N 1
ATOM 4465 C CA . LYS B 1 261 ? -7.586 -12.289 -24.219 1 98 261 LYS B CA 1
ATOM 4466 C C . LYS B 1 261 ? -8.523 -11.539 -23.266 1 98 261 LYS B C 1
ATOM 4468 O O . LYS B 1 261 ? -8.867 -12.039 -22.203 1 98 261 LYS B O 1
ATOM 4473 N N . LEU B 1 262 ? -9.062 -10.406 -23.719 1 98.31 262 LEU B N 1
ATOM 4474 C CA . LEU B 1 262 ? -9.797 -9.5 -22.844 1 98.31 262 LEU B CA 1
ATOM 4475 C C . LEU B 1 262 ? -11.273 -9.461 -23.203 1 98.31 262 LEU B C 1
ATOM 4477 O O . LEU B 1 262 ? -12.031 -8.648 -22.672 1 98.31 262 LEU B O 1
ATOM 4481 N N . ASN B 1 263 ? -11.711 -10.312 -24.172 1 97.06 263 ASN B N 1
ATOM 4482 C CA . ASN B 1 263 ? -13.109 -10.445 -24.562 1 97.06 263 ASN B CA 1
ATOM 4483 C C . ASN B 1 263 ? -13.695 -9.109 -25.016 1 97.06 263 ASN B C 1
ATOM 4485 O O . ASN B 1 263 ? -14.789 -8.734 -24.578 1 97.06 263 ASN B O 1
ATOM 4489 N N . GLY B 1 264 ? -12.898 -8.352 -25.672 1 97.31 264 GLY B N 1
ATOM 4490 C CA . GLY B 1 264 ? -13.367 -7.102 -26.25 1 97.31 264 GLY B CA 1
ATOM 4491 C C . GLY B 1 264 ? -13.359 -5.949 -25.25 1 97.31 264 GLY B C 1
ATOM 4492 O O . GLY B 1 264 ? -13.82 -4.852 -25.578 1 97.31 264 GLY B O 1
ATOM 4493 N N . LYS B 1 265 ? -12.781 -6.109 -24.125 1 98.5 265 LYS B N 1
ATOM 4494 C CA . LYS B 1 265 ? -12.758 -5.074 -23.109 1 98.5 265 LYS B CA 1
ATOM 4495 C C . LYS B 1 265 ? -11.367 -4.461 -22.969 1 98.5 265 LYS B C 1
ATOM 4497 O O . LYS B 1 265 ? -10.398 -4.992 -23.516 1 98.5 265 LYS B O 1
ATOM 4502 N N . SER B 1 266 ? -11.367 -3.299 -22.297 1 98.69 266 SER B N 1
ATOM 4503 C CA . SER B 1 266 ? -10.062 -2.764 -21.906 1 98.69 266 SER B CA 1
ATOM 4504 C C . SER B 1 266 ? -9.43 -3.59 -20.797 1 98.69 266 SER B C 1
ATOM 4506 O O . SER B 1 266 ? -10.125 -4.328 -20.094 1 98.69 266 SER B O 1
ATOM 4508 N N . PRO B 1 267 ? -8.117 -3.48 -20.703 1 98.81 267 PRO B N 1
ATOM 4509 C CA . PRO B 1 267 ? -7.465 -4.172 -19.578 1 98.81 267 PRO B CA 1
ATOM 4510 C C . PRO B 1 267 ? -8.109 -3.859 -18.234 1 98.81 267 PRO B C 1
ATOM 4512 O O . PRO B 1 267 ? -8.312 -4.762 -17.422 1 98.81 267 PRO B O 1
ATOM 4515 N N . PHE B 1 268 ? -8.445 -2.619 -18.062 1 98.75 268 PHE B N 1
ATOM 4516 C CA . PHE B 1 268 ? -9.055 -2.182 -16.812 1 98.75 268 PHE B CA 1
ATOM 4517 C C . PHE B 1 268 ? -10.422 -2.832 -16.625 1 98.75 268 PHE B C 1
ATOM 4519 O O . PHE B 1 268 ? -10.695 -3.43 -15.578 1 98.75 268 PHE B O 1
ATOM 4526 N N . GLU B 1 269 ? -11.258 -2.738 -17.562 1 98.62 269 GLU B N 1
ATOM 4527 C CA . GLU B 1 269 ? -12.617 -3.273 -17.484 1 98.62 269 GLU B CA 1
ATOM 4528 C C . GLU B 1 269 ? -12.602 -4.781 -17.266 1 98.62 269 GLU B C 1
ATOM 4530 O O . GLU B 1 269 ? -13.383 -5.309 -16.469 1 98.62 269 GLU B O 1
ATOM 4535 N N . TYR B 1 270 ? -11.742 -5.484 -17.984 1 98.69 270 TYR B N 1
ATOM 4536 C CA . TYR B 1 270 ? -11.625 -6.93 -17.844 1 98.69 270 TYR B CA 1
ATOM 4537 C C . TYR B 1 270 ? -11.211 -7.305 -16.422 1 98.69 270 TYR B C 1
ATOM 4539 O O . TYR B 1 270 ? -11.789 -8.219 -15.82 1 98.69 270 TYR B O 1
ATOM 4547 N N . THR B 1 271 ? -10.25 -6.594 -15.891 1 98.69 271 THR B N 1
ATOM 4548 C CA . THR B 1 271 ? -9.75 -6.863 -14.539 1 98.69 271 THR B CA 1
ATOM 4549 C C . THR B 1 271 ? -10.844 -6.605 -13.508 1 98.69 271 THR B C 1
ATOM 4551 O O . THR B 1 271 ? -11 -7.383 -12.562 1 98.69 271 THR B O 1
ATOM 4554 N N . MET B 1 272 ? -11.586 -5.543 -13.688 1 98.31 272 MET B N 1
ATOM 4555 C CA . MET B 1 272 ? -12.68 -5.23 -12.773 1 98.31 272 MET B CA 1
ATOM 4556 C C . MET B 1 272 ? -13.75 -6.316 -12.82 1 98.31 272 MET B C 1
ATOM 4558 O O . MET B 1 272 ? -14.32 -6.676 -11.781 1 98.31 272 MET B O 1
ATOM 4562 N N . ASP B 1 273 ? -14.023 -6.797 -13.984 1 98 273 ASP B N 1
ATOM 4563 C CA . ASP B 1 273 ? -14.977 -7.898 -14.125 1 98 273 ASP B CA 1
ATOM 4564 C C . ASP B 1 273 ? -14.508 -9.125 -13.344 1 98 273 ASP B C 1
ATOM 4566 O O . ASP B 1 273 ? -15.312 -9.781 -12.672 1 98 273 ASP B O 1
ATOM 4570 N N . VAL B 1 274 ? -13.281 -9.461 -13.469 1 97.12 274 VAL B N 1
ATOM 4571 C CA . VAL B 1 274 ? -12.727 -10.617 -12.773 1 97.12 274 VAL B CA 1
ATOM 4572 C C . VAL B 1 274 ? -12.812 -10.398 -11.266 1 97.12 274 VAL B C 1
ATOM 4574 O O . VAL B 1 274 ? -13.195 -11.305 -10.516 1 97.12 274 VAL B O 1
ATOM 4577 N N . ALA B 1 275 ? -12.43 -9.203 -10.812 1 97.31 275 ALA B N 1
ATOM 4578 C CA . ALA B 1 275 ? -12.508 -8.883 -9.391 1 97.31 275 ALA B CA 1
ATOM 4579 C C . ALA B 1 275 ? -13.938 -9.039 -8.875 1 97.31 275 ALA B C 1
ATOM 4581 O O . ALA B 1 275 ? -14.156 -9.547 -7.773 1 97.31 275 ALA B O 1
ATOM 4582 N N . HIS B 1 276 ? -14.867 -8.578 -9.695 1 96.38 276 HIS B N 1
ATOM 4583 C CA . HIS B 1 276 ? -16.266 -8.695 -9.328 1 96.38 276 HIS B CA 1
ATOM 4584 C C . HIS B 1 276 ? -16.719 -10.156 -9.273 1 96.38 276 HIS B C 1
ATOM 4586 O O . HIS B 1 276 ? -17.406 -10.57 -8.336 1 96.38 276 HIS B O 1
ATOM 4592 N N . ALA B 1 277 ? -16.359 -10.914 -10.227 1 94.31 277 ALA B N 1
ATOM 4593 C CA . ALA B 1 277 ? -16.734 -12.32 -10.328 1 94.31 277 ALA B CA 1
ATOM 4594 C C . ALA B 1 277 ? -16.141 -13.133 -9.188 1 94.31 277 ALA B C 1
ATOM 4596 O O . ALA B 1 277 ? -16.703 -14.156 -8.789 1 94.31 277 ALA B O 1
ATOM 4597 N N . THR B 1 278 ? -15.055 -12.672 -8.664 1 93.56 278 THR B N 1
ATOM 4598 C CA . THR B 1 278 ? -14.375 -13.367 -7.578 1 93.56 278 THR B CA 1
ATOM 4599 C C . THR B 1 278 ? -14.414 -12.539 -6.297 1 93.56 278 THR B C 1
ATOM 4601 O O . THR B 1 278 ? -13.461 -12.539 -5.52 1 93.56 278 THR B O 1
ATOM 4604 N N . SER B 1 279 ? -15.445 -11.797 -6.059 1 93.94 279 SER B N 1
ATOM 4605 C CA . SER B 1 279 ? -15.555 -10.75 -5.047 1 93.94 279 SER B CA 1
ATOM 4606 C C . SER B 1 279 ? -15.297 -11.305 -3.65 1 93.94 279 SER B C 1
ATOM 4608 O O . SER B 1 279 ? -14.664 -10.648 -2.822 1 93.94 279 SER B O 1
ATOM 4610 N N . ALA B 1 280 ? -15.68 -12.461 -3.385 1 92 280 ALA B N 1
ATOM 4611 C CA . ALA B 1 280 ? -15.578 -13.031 -2.041 1 92 280 ALA B CA 1
ATOM 4612 C C . ALA B 1 280 ? -14.211 -13.672 -1.82 1 92 280 ALA B C 1
ATOM 4614 O O . ALA B 1 280 ? -13.828 -13.961 -0.684 1 92 280 ALA B O 1
ATOM 4615 N N . ASN B 1 281 ? -13.445 -13.844 -2.832 1 92 281 ASN B N 1
ATOM 4616 C CA . ASN B 1 281 ? -12.172 -14.562 -2.768 1 92 281 ASN B CA 1
ATOM 4617 C C . ASN B 1 281 ? -11.102 -13.734 -2.066 1 92 281 ASN B C 1
ATOM 4619 O O . ASN B 1 281 ? -11.016 -12.523 -2.268 1 92 281 ASN B O 1
ATOM 4623 N N . ILE B 1 282 ? -10.344 -14.406 -1.195 1 93.5 282 ILE B N 1
ATOM 4624 C CA . ILE B 1 282 ? -9.078 -13.883 -0.677 1 93.5 282 ILE B CA 1
ATOM 4625 C C . ILE B 1 282 ? -7.918 -14.438 -1.494 1 93.5 282 ILE B C 1
ATOM 4627 O O . ILE B 1 282 ? -7.703 -15.656 -1.539 1 93.5 282 ILE B O 1
ATOM 4631 N N . CYS B 1 283 ? -7.242 -13.562 -2.127 1 93.69 283 CYS B N 1
ATOM 4632 C CA . CYS B 1 283 ? -6.184 -14.031 -3.016 1 93.69 283 CYS B CA 1
ATOM 4633 C C . CYS B 1 283 ? -5.059 -14.688 -2.225 1 93.69 283 CYS B C 1
ATOM 4635 O O . CYS B 1 283 ? -4.879 -14.406 -1.04 1 93.69 283 CYS B O 1
ATOM 4637 N N . SER B 1 284 ? -4.34 -15.562 -2.855 1 92.25 284 SER B N 1
ATOM 4638 C CA . SER B 1 284 ? -3.277 -16.312 -2.207 1 92.25 284 SER B CA 1
ATOM 4639 C C . SER B 1 284 ? -2.189 -15.398 -1.665 1 92.25 284 SER B C 1
ATOM 4641 O O . SER B 1 284 ? -1.564 -15.703 -0.646 1 92.25 284 SER B O 1
ATOM 4643 N N . MET B 1 285 ? -1.935 -14.297 -2.291 1 95.25 285 MET B N 1
ATOM 4644 C CA . MET B 1 285 ? -0.921 -13.352 -1.833 1 95.25 285 MET B CA 1
ATOM 4645 C C . MET B 1 285 ? -1.28 -12.789 -0.461 1 95.25 285 MET B C 1
ATOM 4647 O O . MET B 1 285 ? -0.421 -12.688 0.416 1 95.25 285 MET B O 1
ATOM 4651 N N . LEU B 1 286 ? -2.521 -12.414 -0.29 1 96.38 286 LEU B N 1
ATOM 4652 C CA . LEU B 1 286 ? -2.955 -11.922 1.013 1 96.38 286 LEU B CA 1
ATOM 4653 C C . LEU B 1 286 ? -2.822 -13.008 2.076 1 96.38 286 LEU B C 1
ATOM 4655 O O . LEU B 1 286 ? -2.418 -12.727 3.207 1 96.38 286 LEU B O 1
ATOM 4659 N N . HIS B 1 287 ? -3.182 -14.258 1.72 1 93.06 287 HIS B N 1
ATOM 4660 C CA . HIS B 1 287 ? -2.992 -15.375 2.643 1 93.06 287 HIS B CA 1
ATOM 4661 C C . HIS B 1 287 ? -1.537 -15.477 3.088 1 93.06 287 HIS B C 1
ATOM 4663 O O . HIS B 1 287 ? -1.259 -15.688 4.27 1 93.06 287 HIS B O 1
ATOM 4669 N N . ASP B 1 288 ? -0.645 -15.359 2.141 1 93.62 288 ASP B N 1
ATOM 4670 C CA . ASP B 1 288 ? 0.783 -15.43 2.436 1 93.62 288 ASP B CA 1
ATOM 4671 C C . ASP B 1 288 ? 1.216 -14.273 3.334 1 93.62 288 ASP B C 1
ATOM 4673 O O . ASP B 1 288 ? 1.957 -14.477 4.297 1 93.62 288 ASP B O 1
ATOM 4677 N N . ILE B 1 289 ? 0.76 -13.086 3.027 1 95.62 289 ILE B N 1
ATOM 4678 C CA . ILE B 1 289 ? 1.119 -11.898 3.799 1 95.62 289 ILE B CA 1
ATOM 4679 C C . ILE B 1 289 ? 0.634 -12.055 5.238 1 95.62 289 ILE B C 1
ATOM 4681 O O . ILE B 1 289 ? 1.372 -11.766 6.184 1 95.62 289 ILE B O 1
ATOM 4685 N N . ARG B 1 290 ? -0.583 -12.547 5.434 1 93.44 290 ARG B N 1
ATOM 4686 C CA . ARG B 1 290 ? -1.166 -12.734 6.758 1 93.44 290 ARG B CA 1
ATOM 4687 C C . ARG B 1 290 ? -0.378 -13.758 7.562 1 93.44 290 ARG B C 1
ATOM 4689 O O . ARG B 1 290 ? -0.359 -13.711 8.797 1 93.44 290 ARG B O 1
ATOM 4696 N N . ARG B 1 291 ? 0.317 -14.594 6.848 1 90.62 291 ARG B N 1
ATOM 4697 C CA . ARG B 1 291 ? 1.092 -15.648 7.496 1 90.62 291 ARG B CA 1
ATOM 4698 C C . ARG B 1 291 ? 2.576 -15.305 7.516 1 90.62 291 ARG B C 1
ATOM 4700 O O . ARG B 1 291 ? 3.41 -16.141 7.867 1 90.62 291 ARG B O 1
ATOM 4707 N N . HIS B 1 292 ? 2.959 -14.109 7.062 1 90.5 292 HIS B N 1
ATOM 4708 C CA . HIS B 1 292 ? 4.328 -13.602 7.043 1 90.5 292 HIS B CA 1
ATOM 4709 C C . HIS B 1 292 ? 5.234 -14.492 6.203 1 90.5 292 HIS B C 1
ATOM 4711 O O . HIS B 1 292 ? 6.324 -14.867 6.641 1 90.5 292 HIS B O 1
ATOM 4717 N N . LYS B 1 293 ? 4.711 -14.875 5.078 1 90.38 293 LYS B N 1
ATOM 4718 C CA . LYS B 1 293 ? 5.449 -15.695 4.125 1 90.38 293 LYS B CA 1
ATOM 4719 C C . LYS B 1 293 ? 5.766 -14.914 2.852 1 90.38 293 LYS B C 1
ATOM 4721 O O . LYS B 1 293 ? 5.133 -13.891 2.574 1 90.38 293 LYS B O 1
ATOM 4726 N N . ALA B 1 294 ? 6.754 -15.398 2.164 1 92.56 294 ALA B N 1
ATOM 4727 C CA . ALA B 1 294 ? 7.062 -14.836 0.853 1 92.56 294 ALA B CA 1
ATOM 4728 C C . ALA B 1 294 ? 5.91 -15.055 -0.122 1 92.56 294 ALA B C 1
ATOM 4730 O O 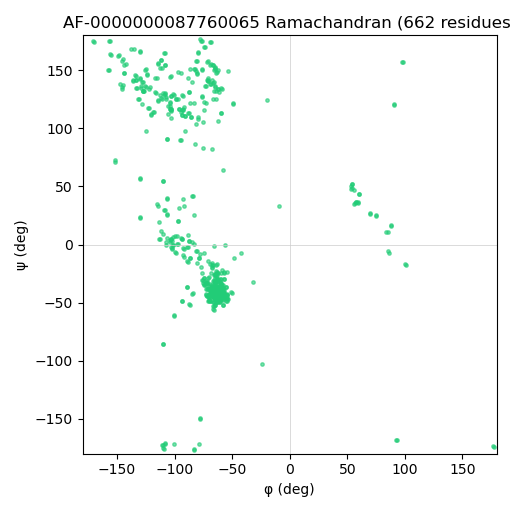. ALA B 1 294 ? 5.199 -16.062 -0.038 1 92.56 294 ALA B O 1
ATOM 4731 N N . THR B 1 295 ? 5.754 -14.109 -1.009 1 95.56 295 THR B N 1
ATOM 4732 C CA . THR B 1 295 ? 4.668 -14.172 -1.981 1 95.56 295 THR B CA 1
ATOM 4733 C C . THR B 1 295 ? 5.215 -14.438 -3.383 1 95.56 295 THR B C 1
ATOM 4735 O O . THR B 1 295 ? 6.402 -14.727 -3.549 1 95.56 295 THR B O 1
ATOM 4738 N N . GLU B 1 296 ? 4.328 -14.367 -4.352 1 95.5 296 GLU B N 1
ATOM 4739 C CA . GLU B 1 296 ? 4.738 -14.578 -5.738 1 95.5 296 GLU B CA 1
ATOM 4740 C C . GLU B 1 296 ? 4.973 -13.242 -6.445 1 95.5 296 GLU B C 1
ATOM 4742 O O . GLU B 1 296 ? 4.996 -13.188 -7.676 1 95.5 296 GLU B O 1
ATOM 4747 N N . ILE B 1 297 ? 5.188 -12.195 -5.691 1 97.94 297 ILE B N 1
ATOM 4748 C CA . ILE B 1 297 ? 5.363 -10.852 -6.242 1 97.94 297 ILE B CA 1
ATOM 4749 C C . ILE B 1 297 ? 6.527 -10.852 -7.23 1 97.94 297 ILE B C 1
ATOM 4751 O O . ILE B 1 297 ? 6.508 -10.117 -8.219 1 97.94 297 ILE B O 1
ATOM 4755 N N . SER B 1 298 ? 7.531 -11.711 -7.039 1 96.75 298 SER B N 1
ATOM 4756 C CA . SER B 1 298 ? 8.727 -11.789 -7.875 1 96.75 298 SER B CA 1
ATOM 4757 C C . SER B 1 298 ? 8.398 -12.344 -9.258 1 96.75 298 SER B C 1
ATOM 4759 O O . SER B 1 298 ? 9.07 -12.016 -10.234 1 96.75 298 SER B O 1
ATOM 4761 N N . ALA B 1 299 ? 7.363 -13.156 -9.312 1 97.69 299 ALA B N 1
ATOM 4762 C CA . ALA B 1 299 ? 7.02 -13.797 -10.578 1 97.69 299 ALA B CA 1
ATOM 4763 C C . ALA B 1 299 ? 5.871 -13.07 -11.266 1 97.69 299 ALA B C 1
ATOM 4765 O O . ALA B 1 299 ? 5.508 -13.398 -12.398 1 97.69 299 ALA B O 1
ATOM 4766 N N . ILE B 1 300 ? 5.316 -12.109 -10.562 1 98.25 300 ILE B N 1
ATOM 4767 C CA . ILE B 1 300 ? 4.18 -11.375 -11.102 1 98.25 300 ILE B CA 1
ATOM 4768 C C . ILE B 1 300 ? 4.602 -9.945 -11.438 1 98.25 300 ILE B C 1
ATOM 4770 O O . ILE B 1 300 ? 5.105 -9.68 -12.531 1 98.25 300 ILE B O 1
ATOM 4774 N N . ASN B 1 301 ? 4.559 -9.047 -10.477 1 98.81 301 ASN B N 1
ATOM 4775 C CA . ASN B 1 301 ? 4.82 -7.637 -10.75 1 98.81 301 ASN B CA 1
ATOM 4776 C C . ASN B 1 301 ? 6.293 -7.395 -11.07 1 98.81 301 ASN B C 1
ATOM 4778 O O . ASN B 1 301 ? 6.621 -6.523 -11.883 1 98.81 301 ASN B O 1
ATOM 4782 N N . GLU B 1 302 ? 7.18 -8.07 -10.406 1 98.38 302 GLU B N 1
ATOM 4783 C CA . GLU B 1 302 ? 8.594 -7.848 -10.672 1 98.38 302 GLU B CA 1
ATOM 4784 C C . GLU B 1 302 ? 8.969 -8.266 -12.094 1 98.38 302 GLU B C 1
ATOM 4786 O O . GLU B 1 302 ? 9.852 -7.672 -12.711 1 98.38 302 GLU B O 1
ATOM 4791 N N . MET B 1 303 ? 8.328 -9.242 -12.57 1 98.31 303 MET B N 1
ATOM 4792 C CA . MET B 1 303 ? 8.57 -9.648 -13.953 1 98.31 303 MET B CA 1
ATOM 4793 C C . MET B 1 303 ? 8.086 -8.578 -14.922 1 98.31 303 MET B C 1
ATOM 4795 O O . MET B 1 303 ? 8.688 -8.375 -15.977 1 98.31 303 MET B O 1
ATOM 4799 N N . VAL B 1 304 ? 6.996 -7.922 -14.617 1 98.69 304 VAL B N 1
ATOM 4800 C CA . VAL B 1 304 ? 6.543 -6.793 -15.422 1 98.69 304 VAL B CA 1
ATOM 4801 C C . VAL B 1 304 ? 7.637 -5.727 -15.477 1 98.69 304 VAL B C 1
ATOM 4803 O O . VAL B 1 304 ? 7.922 -5.18 -16.547 1 98.69 304 VAL B O 1
ATOM 4806 N N . VAL B 1 305 ? 8.242 -5.457 -14.352 1 98.75 305 VAL B N 1
ATOM 4807 C CA . VAL B 1 305 ? 9.328 -4.484 -14.281 1 98.75 305 VAL B CA 1
ATOM 4808 C C . VAL B 1 305 ? 10.5 -4.957 -15.141 1 98.75 305 VAL B C 1
ATOM 4810 O O . VAL B 1 305 ? 11.078 -4.176 -15.891 1 98.75 305 VAL B O 1
ATOM 4813 N N . TYR B 1 306 ? 10.812 -6.23 -15.016 1 98.12 306 TYR B N 1
ATOM 4814 C CA . TYR B 1 306 ? 11.914 -6.824 -15.766 1 98.12 306 TYR B CA 1
ATOM 4815 C C . TYR B 1 306 ? 11.703 -6.648 -17.266 1 98.12 306 TYR B C 1
ATOM 4817 O O . TYR B 1 306 ? 12.594 -6.156 -17.969 1 98.12 306 TYR B O 1
ATOM 4825 N N . TYR B 1 307 ? 10.555 -7.031 -17.75 1 98.31 307 TYR B N 1
ATOM 4826 C CA . TYR B 1 307 ? 10.273 -6.918 -19.188 1 98.31 307 TYR B CA 1
ATOM 4827 C C . TYR B 1 307 ? 10.156 -5.457 -19.609 1 98.31 307 TYR B C 1
ATOM 4829 O O . TYR B 1 307 ? 10.516 -5.098 -20.719 1 98.31 307 TYR B O 1
ATOM 4837 N N . GLY B 1 308 ? 9.602 -4.621 -18.703 1 98.69 308 GLY B N 1
ATOM 4838 C CA . GLY B 1 308 ? 9.609 -3.191 -18.969 1 98.69 308 GLY B CA 1
ATOM 4839 C C . GLY B 1 308 ? 10.992 -2.643 -19.266 1 98.69 308 GLY B C 1
ATOM 4840 O O . GLY B 1 308 ? 11.18 -1.883 -20.219 1 98.69 308 GLY B O 1
ATOM 4841 N N . GLN B 1 309 ? 11.914 -3.02 -18.453 1 98.44 309 GLN B N 1
ATOM 4842 C CA . GLN B 1 309 ? 13.297 -2.6 -18.656 1 98.44 309 GLN B CA 1
ATOM 4843 C C . GLN B 1 309 ? 13.828 -3.104 -20 1 98.44 309 GLN B C 1
ATOM 4845 O O . GLN B 1 309 ? 14.484 -2.357 -20.734 1 98.44 309 GLN B O 1
ATOM 4850 N N . ARG B 1 310 ? 13.523 -4.301 -20.297 1 97.75 310 ARG B N 1
ATOM 4851 C CA . ARG B 1 310 ? 13.977 -4.914 -21.547 1 97.75 310 ARG B CA 1
ATOM 4852 C C . ARG B 1 310 ? 13.461 -4.145 -22.75 1 97.75 310 ARG B C 1
ATOM 4854 O O . ARG B 1 310 ? 14.18 -3.975 -23.75 1 97.75 310 ARG B O 1
ATOM 4861 N N . HIS B 1 311 ? 12.289 -3.705 -22.703 1 98.5 311 HIS B N 1
ATOM 4862 C CA . HIS B 1 311 ? 11.656 -3.025 -23.812 1 98.5 311 HIS B CA 1
ATOM 4863 C C . HIS B 1 311 ? 11.742 -1.511 -23.672 1 98.5 311 HIS B C 1
ATOM 4865 O O . HIS B 1 311 ? 11.195 -0.769 -24.484 1 98.5 311 HIS B O 1
ATOM 4871 N N . ARG B 1 312 ? 12.375 -0.951 -22.578 1 98.12 312 ARG B N 1
ATOM 4872 C CA . ARG B 1 312 ? 12.484 0.471 -22.266 1 98.12 312 ARG B CA 1
ATOM 4873 C C . ARG B 1 312 ? 11.109 1.109 -22.109 1 98.12 312 ARG B C 1
ATOM 4875 O O . ARG B 1 312 ? 10.852 2.188 -22.641 1 98.12 312 ARG B O 1
ATOM 4882 N N . ILE B 1 313 ? 10.188 0.406 -21.578 1 98.62 313 ILE B N 1
ATOM 4883 C CA . ILE B 1 313 ? 8.852 0.883 -21.219 1 98.62 313 ILE B CA 1
ATOM 4884 C C . ILE B 1 313 ? 8.781 1.102 -19.703 1 98.62 313 ILE B C 1
ATOM 4886 O O . ILE B 1 313 ? 8.977 0.167 -18.922 1 98.62 313 ILE B O 1
ATOM 4890 N N . PRO B 1 314 ? 8.57 2.324 -19.219 1 98.31 314 PRO B N 1
ATOM 4891 C CA . PRO B 1 314 ? 8.508 2.58 -17.766 1 98.31 314 PRO B CA 1
ATOM 4892 C C . PRO B 1 314 ? 7.367 1.834 -17.094 1 98.31 314 PRO B C 1
ATOM 4894 O O . PRO B 1 314 ? 6.254 1.772 -17.625 1 98.31 314 PRO B O 1
ATOM 4897 N N . THR B 1 315 ? 7.672 1.225 -15.992 1 98.75 315 THR B N 1
ATOM 4898 C CA . THR B 1 315 ? 6.668 0.527 -15.195 1 98.75 315 THR B CA 1
ATOM 4899 C C . THR B 1 315 ? 6.746 0.948 -13.734 1 98.75 315 THR B C 1
ATOM 4901 O O . THR B 1 315 ? 6.828 0.1 -12.844 1 98.75 315 THR B O 1
ATOM 4904 N N . PRO B 1 316 ? 6.633 2.23 -13.453 1 98.75 316 PRO B N 1
ATOM 4905 C CA . PRO B 1 316 ? 6.848 2.715 -12.086 1 98.75 316 PRO B CA 1
ATOM 4906 C C . PRO B 1 316 ? 5.812 2.176 -11.102 1 98.75 316 PRO B C 1
ATOM 4908 O O . PRO B 1 316 ? 6.129 1.957 -9.93 1 98.75 316 PRO B O 1
ATOM 4911 N N . ASN B 1 317 ? 4.594 1.985 -11.539 1 98.81 317 ASN B N 1
ATOM 4912 C CA . ASN B 1 317 ? 3.551 1.529 -10.625 1 98.81 317 ASN B CA 1
ATOM 4913 C C . ASN B 1 317 ? 3.771 0.081 -10.203 1 98.81 317 ASN B C 1
ATOM 4915 O O . ASN B 1 317 ? 3.646 -0.249 -9.023 1 98.81 317 ASN B O 1
ATOM 4919 N N . ASN B 1 318 ? 4.117 -0.751 -11.156 1 98.94 318 ASN B N 1
ATOM 4920 C CA . ASN B 1 318 ? 4.441 -2.129 -10.805 1 98.94 318 ASN B CA 1
ATOM 4921 C C . ASN B 1 318 ? 5.691 -2.201 -9.93 1 98.94 318 ASN B C 1
ATOM 4923 O O . ASN B 1 318 ? 5.766 -3.025 -9.016 1 98.94 318 ASN B O 1
ATOM 4927 N N . GLU B 1 319 ? 6.66 -1.399 -10.242 1 98.81 319 GLU B N 1
ATOM 4928 C CA . GLU B 1 319 ? 7.879 -1.384 -9.438 1 98.81 319 GLU B CA 1
ATOM 4929 C C . GLU B 1 319 ? 7.578 -0.99 -7.992 1 98.81 319 GLU B C 1
ATOM 4931 O O . GLU B 1 319 ? 8.086 -1.609 -7.055 1 98.81 319 GLU B O 1
ATOM 4936 N N . LEU B 1 320 ? 6.773 0.045 -7.812 1 98.81 320 LEU B N 1
ATOM 4937 C CA . LEU B 1 320 ? 6.414 0.464 -6.461 1 98.81 320 LEU B CA 1
ATOM 4938 C C . LEU B 1 320 ? 5.641 -0.635 -5.738 1 98.81 320 LEU B C 1
ATOM 4940 O O . LEU B 1 320 ? 5.879 -0.891 -4.555 1 98.81 320 LEU B O 1
ATOM 4944 N N . MET B 1 321 ? 4.73 -1.292 -6.445 1 98.81 321 MET B N 1
ATOM 4945 C CA . MET B 1 321 ? 3.951 -2.377 -5.855 1 98.81 321 MET B CA 1
ATOM 4946 C C . MET B 1 321 ? 4.863 -3.506 -5.379 1 98.81 321 MET B C 1
ATOM 4948 O O . MET B 1 321 ? 4.641 -4.086 -4.316 1 98.81 321 MET B O 1
ATOM 4952 N N . VAL B 1 322 ? 5.887 -3.838 -6.203 1 98.75 322 VAL B N 1
ATOM 4953 C CA . VAL B 1 322 ? 6.844 -4.875 -5.832 1 98.75 322 VAL B CA 1
ATOM 4954 C C . VAL B 1 322 ? 7.461 -4.543 -4.473 1 98.75 322 VAL B C 1
ATOM 4956 O O . VAL B 1 322 ? 7.465 -5.379 -3.564 1 98.75 322 VAL B O 1
ATOM 4959 N N . ASN B 1 323 ? 7.887 -3.369 -4.344 1 98.56 323 ASN B N 1
ATOM 4960 C CA . ASN B 1 323 ? 8.609 -2.98 -3.133 1 98.56 323 ASN B CA 1
ATOM 4961 C C . ASN B 1 323 ? 7.668 -2.867 -1.936 1 98.56 323 ASN B C 1
ATOM 4963 O O . ASN B 1 323 ? 8.047 -3.195 -0.81 1 98.56 323 ASN B O 1
ATOM 4967 N N . LEU B 1 324 ? 6.445 -2.357 -2.148 1 98.56 324 LEU B N 1
ATOM 4968 C CA . LEU B 1 324 ? 5.473 -2.283 -1.062 1 98.56 324 LEU B CA 1
ATOM 4969 C C . LEU B 1 324 ? 5.148 -3.672 -0.526 1 98.56 324 LEU B C 1
ATOM 4971 O O . LEU B 1 324 ? 5.109 -3.881 0.689 1 98.56 324 LEU B O 1
ATOM 4975 N N . ILE B 1 325 ? 4.93 -4.637 -1.399 1 98.38 325 ILE B N 1
ATOM 4976 C CA . ILE B 1 325 ? 4.59 -5.992 -0.985 1 98.38 325 ILE B CA 1
ATOM 4977 C C . ILE B 1 325 ? 5.785 -6.633 -0.281 1 98.38 325 ILE B C 1
ATOM 4979 O O . ILE B 1 325 ? 5.621 -7.328 0.724 1 98.38 325 ILE B O 1
ATOM 4983 N N . ARG B 1 326 ? 6.98 -6.461 -0.837 1 97.31 326 ARG B N 1
ATOM 4984 C CA . ARG B 1 326 ? 8.172 -6.977 -0.169 1 97.31 326 ARG B CA 1
ATOM 4985 C C . ARG B 1 326 ? 8.305 -6.395 1.234 1 97.31 326 ARG B C 1
ATOM 4987 O O . ARG B 1 326 ? 8.742 -7.082 2.156 1 97.31 326 ARG B O 1
ATOM 4994 N N . GLY B 1 327 ? 7.969 -5.102 1.4 1 96.25 327 GLY B N 1
ATOM 4995 C CA . GLY B 1 327 ? 7.926 -4.512 2.729 1 96.25 327 GLY B CA 1
ATOM 4996 C C . GLY B 1 327 ? 6.953 -5.207 3.66 1 96.25 327 GLY B C 1
ATOM 4997 O O . GLY B 1 327 ? 7.262 -5.434 4.832 1 96.25 327 GLY B O 1
ATOM 4998 N N . LEU B 1 328 ? 5.805 -5.516 3.146 1 96.5 328 LEU B N 1
ATOM 4999 C CA . LEU B 1 328 ? 4.781 -6.199 3.932 1 96.5 328 LEU B CA 1
ATOM 5000 C C . LEU B 1 328 ? 5.234 -7.605 4.309 1 96.5 328 LEU B C 1
ATOM 5002 O O . LEU B 1 328 ? 4.941 -8.078 5.41 1 96.5 328 LEU B O 1
ATOM 5006 N N . GLU B 1 329 ? 5.961 -8.273 3.355 1 94.12 329 GLU B N 1
ATOM 5007 C CA . GLU B 1 329 ? 6.496 -9.602 3.625 1 94.12 329 GLU B CA 1
ATOM 5008 C C . GLU B 1 329 ? 7.449 -9.578 4.816 1 94.12 329 GLU B C 1
ATOM 5010 O O . GLU B 1 329 ? 7.488 -10.531 5.602 1 94.12 329 GLU B O 1
ATOM 5015 N N . SER B 1 330 ? 8.164 -8.531 4.926 1 87.31 330 SER B N 1
ATOM 5016 C CA . SER B 1 330 ? 9.25 -8.461 5.895 1 87.31 330 SER B CA 1
ATOM 5017 C C . SER B 1 330 ? 8.781 -7.867 7.215 1 87.31 330 SER B C 1
ATOM 5019 O O . SER B 1 330 ? 9.555 -7.738 8.164 1 87.31 330 SER B O 1
ATOM 5021 N N . ARG B 1 331 ? 7.539 -7.488 7.203 1 81.94 331 ARG B N 1
ATOM 5022 C CA . ARG B 1 331 ? 7.023 -6.836 8.406 1 81.94 331 ARG B CA 1
ATOM 5023 C C . ARG B 1 331 ? 7.133 -7.758 9.617 1 81.94 331 ARG B C 1
ATOM 5025 O O . ARG B 1 331 ? 6.836 -8.953 9.523 1 81.94 331 ARG B O 1
ATOM 5032 N N . LYS B 1 332 ? 8.016 -7.301 10.516 1 65.75 332 LYS B N 1
ATOM 5033 C CA . LYS B 1 332 ? 8.141 -8.039 11.773 1 65.75 332 LYS B CA 1
ATOM 5034 C C . LYS B 1 332 ? 7.012 -7.684 12.734 1 65.75 332 LYS B C 1
ATOM 5036 O O . LYS B 1 332 ? 6.598 -6.527 12.812 1 65.75 332 LYS B O 1
ATOM 5041 N N . HIS B 1 333 ? 6.008 -8.469 13.047 1 53.06 333 HIS B N 1
ATOM 5042 C CA . HIS B 1 333 ? 5.062 -8.195 14.117 1 53.06 333 HIS B CA 1
ATOM 5043 C C . HIS B 1 333 ? 5.766 -8.125 15.469 1 53.06 333 HIS B C 1
ATOM 5045 O O . HIS B 1 333 ? 6.805 -8.75 15.664 1 53.06 333 HIS B O 1
#

Secondary structure (DSSP, 8-state):
-EEEEE--SHHHHHHHHHHHHHH-TT--TT---S-EEEEEE-HHHHTT-SEEEEE-TT--EEEEEE--S-TTEEE--SSS-----S-EEEEEE-S-GGGHHHHHHHHHHTT-EEEEEEEEE--SSSSHHHHHHHHHT-S-EEEEEE--EEEEEETTEEEEEE---EEEE--TTS-HHHHHHHHHHHHHHHHTT--EEEE-HHHHHHHHHHHHHHHHHHHHHHHHHTS-THHHHSSHHHHHHHHHHHHHHHHHHHHTT-----TTS-HHHHHHHHHHHTTTPPPHHHHHHHTT---STTTTHHHHHHHHHHHT---HHHHHHHHHHHHHHT---/-EEEEE--SHHHHHHHHHHHHHH-TT--TT---S-EEEEEE-HHHHTT-SEEEEE-TT--EEEEEE--SGGGEEE--SSS-----S-EEEEEE-S-GGGHHHHHHHHHHTT-EEEEEEEEE--SSSSHHHHHHHHHT-S-EEEEEE--EEEEEETTEEEEEE---EEEE--TTS-HHHHHHHHHHHHHHHHTT--EEEE-HHHHHHHHHHHHHHHHHHHHHHHHHTS-GGGGGSSHHHHHHHHHHHHHHHHHHHHTT-----TTS-HHHHHHHHHHHTTTPPPHHHHHHHTT---STTTTHHHHHHHHHHHT---HHHHHHHHHHHHHHT---

Radius of gyration: 31.29 Å; Cα contacts (8 Å, |Δi|>4): 1359; chains: 2; bounding box: 52×101×67 Å